Protein AF-A0A0C2H343-F1 (afdb_monomer_lite)

Organism: NCBI:txid51022

pLDDT: mean 84.56, std 12.6, range [28.73, 98.19]

Foldseek 3Di:
DDPDVQVVLVVLLVVLVVQLVVCVVPLLSNLVSLLVSQLSCCVRVVDGDDPVSVVVSVVSLVPDDPPDLSSVQSVLSNLLSVLVSCLVVVQLQVNVVSLVVLVVSLVVVVPVPDPPSPDDDDADSLLSLLSSLLSQLSSCLLVLNLVSNVVSLVVNVVSLVVVVVVVVVDPDDPVRNVSSLLSLLSSLLSNLSSCLQVVNNLSSLVSLLCNQVSDVVPDPVSCLVCVLSSLQSLLSSCVLLVNLVLSLVSLVRSCPRPCCVPPVSVLVSLVSNLVSCVSVVVVVSNVVRDDLVSLVVQLVSCVVNVSLQSNLVSLLVNCVVDPDALVSLVSQCVVCVVSVRLVSNLSSLVSNLVRCVVVVHDSPVSPVSSVVSVVSSDSVVSVVSLVVRQSNQLSDDDPDRSVVRRPDPD

Secondary structure (DSSP, 8-state):
----TTHHHHHHHHHHHHHHHHTTT-HHHHHHHHHHHHHHHHHHHS----HHHHHHHHHHHHHS-TT-HHHHHHHHHHHHHHHHHHHHTT-HHHHHHHHHHHHHHHHHHHHS------S--SS-HHHHHHHHHHHHHHHHHHTT-HHHHHHHHHHHHHHHHHHHHHHTTS---HHHHHHHHHHHHHHHHHHHHHHHHTT-HHHHHHHHHHHHHHHHHH-HHHHHHHHHHHHHHHHHHHHHTT-HHHHHHHHHHHHTSGGGGSHHHHHHHHHHHHHHHHHTT-HHHHHHH--HHHHHHHHHHHHHTT-HHHHHHHHHHHHHHS---HHHHHHHHHHHHHTT-HHHHHHHHHHHHHHHHHTT---HHHHHHHHHHHHHT-HHHHHHHHHH-GGGGGGS--SS-GGGGSPP--

InterPro domains:
  IPR019440 Chromatid cohesion factor MAU2 [PF10345] (25-275)
  IPR019440 Chromatid cohesion factor MAU2 [PTHR21394] (4-288)

Radius of gyration: 23.33 Å; chains: 1; bounding box: 58×50×69 Å

Sequence (410 aa):
EVNTIEGRAEDAVEACQVAIQQCAEDPVVNLYFRLTKNMVSARVSGTVCDDSETVIIGQLINRLDQTSPATANLKLFYICTLLAFMLADGKTRSSRQHLRTLQSEVQALSKDGTCMQAGIRWMDTVPLTVFACLMTIVNSALQCNYERAAKYYTIAMRHIQDYNARASRNPCEYGILRSVQRMRMALNEMMAQCNIMACHPSMAMDNIRDMVQFSQRHGADLFEEFGPAIQSLLGHYCSYLRESEAAEKHFIAASKFKSCKDKNIWVMTHVNLAITYLAQCKHAEFYEIADQTLIAECMETAKMEDLFRLHGLSVLLFSIFVPVNAEVILPTLDWSKKGHDHSLHCWSNNTMARVLASHGMDNSAYIEAARKEMALLDEGVIRAEHQTNPSAALVQWFEGDPTAYLPKDD

Structure (mmCIF, N/CA/C/O backbone):
data_AF-A0A0C2H343-F1
#
_entry.id   AF-A0A0C2H343-F1
#
loop_
_atom_site.group_PDB
_atom_site.id
_atom_site.type_symbol
_atom_site.label_atom_id
_atom_site.label_alt_id
_atom_site.label_comp_id
_atom_site.label_asym_id
_atom_site.label_entity_id
_atom_site.label_seq_id
_atom_site.pdbx_PDB_ins_code
_atom_site.Cartn_x
_atom_site.Cartn_y
_atom_site.Cartn_z
_atom_site.occupancy
_atom_site.B_iso_or_equiv
_atom_site.auth_seq_id
_atom_site.auth_comp_id
_atom_site.auth_asym_id
_atom_site.auth_atom_id
_atom_site.pdbx_PDB_model_num
ATOM 1 N N . GLU A 1 1 ? -7.331 25.098 -22.522 1.00 28.73 1 GLU A N 1
ATOM 2 C CA . GLU A 1 1 ? -7.665 23.777 -23.098 1.00 28.73 1 GLU A CA 1
ATOM 3 C C . GLU A 1 1 ? -6.536 22.809 -22.746 1.00 28.73 1 GLU A C 1
ATOM 5 O O . GLU A 1 1 ? -5.517 22.761 -23.409 1.00 28.73 1 GLU A O 1
ATOM 10 N N . VAL A 1 2 ? -6.436 22.456 -21.464 1.00 30.70 2 VAL A N 1
ATOM 11 C CA . VAL A 1 2 ? -6.775 21.132 -20.904 1.00 30.70 2 VAL A CA 1
ATOM 12 C C . VAL A 1 2 ? -6.040 19.978 -21.609 1.00 30.70 2 VAL A C 1
ATOM 14 O O . VAL A 1 2 ? -6.641 19.074 -22.170 1.00 30.70 2 VAL A O 1
ATOM 17 N N . ASN A 1 3 ? -4.705 20.011 -21.520 1.00 31.80 3 ASN A N 1
ATOM 18 C CA . ASN A 1 3 ? -3.836 18.833 -21.597 1.00 31.80 3 ASN A CA 1
ATOM 19 C C . ASN A 1 3 ? -4.089 17.944 -20.366 1.00 31.80 3 ASN A C 1
ATOM 21 O O . ASN A 1 3 ? -3.286 17.917 -19.432 1.00 31.80 3 ASN A O 1
ATOM 25 N N . THR A 1 4 ? -5.226 17.258 -20.303 1.00 40.38 4 THR A N 1
ATOM 26 C CA . THR A 1 4 ? -5.394 16.184 -19.323 1.00 40.38 4 THR A CA 1
ATOM 27 C C . THR A 1 4 ? -4.565 14.984 -19.766 1.00 40.38 4 THR A C 1
ATOM 29 O O . THR A 1 4 ? -4.549 14.606 -20.935 1.00 40.38 4 THR A O 1
ATOM 32 N N . ILE A 1 5 ? -3.845 14.394 -18.812 1.00 48.84 5 ILE A N 1
ATOM 33 C CA . ILE A 1 5 ? -3.011 13.197 -18.994 1.00 48.84 5 ILE A CA 1
ATOM 34 C C . ILE A 1 5 ? -3.808 12.049 -19.643 1.00 48.84 5 ILE A C 1
ATOM 36 O O . ILE A 1 5 ? -3.225 11.270 -20.384 1.00 48.84 5 ILE A O 1
ATOM 40 N N . GLU A 1 6 ? -5.126 12.001 -19.426 1.00 44.69 6 GLU A N 1
ATOM 41 C CA . GLU A 1 6 ? -6.056 11.024 -20.011 1.00 44.69 6 GLU A CA 1
ATOM 42 C C . GLU A 1 6 ? -6.167 11.127 -21.544 1.00 44.69 6 GLU A C 1
ATOM 44 O O . GLU A 1 6 ? -6.091 10.104 -22.215 1.00 44.69 6 GLU A O 1
ATOM 49 N N . GLY A 1 7 ? -6.237 12.334 -22.126 1.00 50.69 7 GLY A N 1
ATOM 50 C CA . GLY A 1 7 ? -6.294 12.494 -23.590 1.00 50.69 7 GLY A CA 1
ATOM 51 C C . GLY A 1 7 ? -4.985 12.102 -24.283 1.00 50.69 7 GLY A C 1
ATOM 52 O O . GLY A 1 7 ? -4.990 11.543 -25.367 1.00 50.69 7 GLY A O 1
ATOM 53 N N . ARG A 1 8 ? -3.848 12.303 -23.607 1.00 63.44 8 ARG A N 1
ATOM 54 C CA . ARG A 1 8 ? -2.513 11.924 -24.113 1.00 63.44 8 ARG A CA 1
ATOM 55 C C . ARG A 1 8 ? -2.179 10.447 -23.906 1.00 63.44 8 ARG A C 1
ATOM 57 O O . ARG A 1 8 ? -1.111 9.993 -24.311 1.00 63.44 8 ARG A O 1
ATOM 64 N N . ALA A 1 9 ? -3.030 9.729 -23.188 1.00 65.12 9 ALA A N 1
ATOM 65 C CA . ALA A 1 9 ? -2.797 8.359 -22.779 1.00 65.12 9 ALA A CA 1
ATOM 66 C C . ALA A 1 9 ? -3.285 7.366 -23.840 1.00 65.12 9 ALA A C 1
ATOM 68 O O . ALA A 1 9 ? -2.562 6.423 -24.153 1.00 65.12 9 ALA A O 1
ATOM 69 N N . GLU A 1 10 ? -4.448 7.623 -24.443 1.00 72.50 10 GLU A N 1
ATOM 70 C CA . GLU A 1 10 ? -4.911 6.902 -25.637 1.00 72.50 10 GLU A CA 1
ATOM 71 C C . GLU A 1 10 ? -3.932 7.110 -26.802 1.00 72.50 10 GLU A C 1
ATOM 73 O O . GLU A 1 10 ? -3.455 6.129 -27.374 1.00 72.50 10 GLU A O 1
ATOM 78 N N . ASP A 1 11 ? -3.494 8.356 -27.026 1.00 83.31 11 ASP A N 1
ATOM 79 C CA . ASP A 1 11 ? -2.436 8.690 -27.989 1.00 83.31 11 ASP A CA 1
ATOM 80 C C . ASP A 1 11 ? -1.132 7.917 -27.714 1.00 83.31 11 ASP A C 1
ATOM 82 O O . ASP A 1 11 ? -0.437 7.488 -28.634 1.00 83.31 11 ASP A O 1
ATOM 86 N N . ALA A 1 12 ? -0.770 7.722 -26.439 1.00 82.50 12 ALA A N 1
ATOM 87 C CA . ALA A 1 12 ? 0.433 6.983 -26.063 1.00 82.50 12 ALA A CA 1
ATOM 88 C C . ALA A 1 12 ? 0.300 5.475 -26.331 1.00 82.50 12 ALA A C 1
ATOM 90 O O . ALA A 1 12 ? 1.271 4.843 -26.759 1.00 82.50 12 ALA A O 1
ATOM 91 N N . VAL A 1 13 ? -0.882 4.892 -26.106 1.00 85.69 13 VAL A N 1
ATOM 92 C CA . VAL A 1 13 ? -1.164 3.490 -26.453 1.00 85.69 13 VAL A CA 1
ATOM 93 C C . VAL A 1 13 ? -1.139 3.303 -27.971 1.00 85.69 13 VAL A C 1
ATOM 95 O O . VAL A 1 13 ? -0.519 2.349 -28.449 1.00 85.69 13 VAL A O 1
ATOM 98 N N . GLU A 1 14 ? -1.745 4.221 -28.728 1.00 87.69 14 GLU A N 1
ATOM 99 C CA . GLU A 1 14 ? -1.724 4.210 -30.193 1.00 87.69 14 GLU A CA 1
ATOM 100 C C . GLU A 1 14 ? -0.297 4.362 -30.733 1.00 87.69 14 GLU A C 1
ATOM 102 O O . GLU A 1 14 ? 0.139 3.565 -31.565 1.00 87.69 14 GLU A O 1
ATOM 107 N N . ALA A 1 15 ? 0.486 5.299 -30.192 1.00 89.69 15 ALA A N 1
ATOM 108 C CA . ALA A 1 15 ? 1.887 5.473 -30.561 1.00 89.69 15 ALA A CA 1
ATOM 109 C C . ALA A 1 15 ? 2.706 4.195 -30.323 1.00 89.69 15 ALA A C 1
ATOM 111 O O . ALA A 1 15 ? 3.498 3.796 -31.181 1.00 89.69 15 ALA A O 1
ATOM 112 N N . CYS A 1 16 ? 2.487 3.502 -29.198 1.00 90.44 16 CYS A N 1
ATOM 113 C CA . CYS A 1 16 ? 3.122 2.208 -28.959 1.00 90.44 16 CYS A CA 1
ATOM 114 C C . CYS A 1 16 ? 2.666 1.159 -29.983 1.00 90.44 16 CYS A C 1
ATOM 116 O O . CYS A 1 16 ? 3.485 0.380 -30.463 1.00 90.44 16 CYS A O 1
ATOM 118 N N . GLN A 1 17 ? 1.382 1.138 -30.348 1.00 91.00 17 GLN A N 1
ATOM 119 C CA . GLN A 1 17 ? 0.851 0.205 -31.342 1.00 91.00 17 GLN A CA 1
ATOM 120 C C . GLN A 1 17 ? 1.465 0.421 -32.733 1.00 91.00 17 GLN A C 1
ATOM 122 O O . GLN A 1 17 ? 1.827 -0.555 -33.395 1.00 91.00 17 GLN A O 1
ATOM 127 N N . VAL A 1 18 ? 1.624 1.677 -33.153 1.00 93.56 18 VAL A N 1
ATOM 128 C CA . VAL A 1 18 ? 2.304 2.043 -34.403 1.00 93.56 18 VAL A CA 1
ATOM 129 C C . VAL A 1 18 ? 3.773 1.621 -34.355 1.00 93.56 18 VAL A C 1
ATOM 131 O O . VAL A 1 18 ? 4.262 0.991 -35.293 1.00 93.56 18 VAL A O 1
ATOM 134 N N . ALA A 1 19 ? 4.468 1.880 -33.245 1.00 93.25 19 ALA A N 1
ATOM 135 C CA . ALA A 1 19 ? 5.864 1.481 -33.076 1.00 93.25 19 ALA A CA 1
ATOM 136 C C . ALA A 1 19 ? 6.051 -0.050 -33.128 1.00 93.25 19 ALA A C 1
ATOM 138 O O . ALA A 1 19 ? 6.978 -0.539 -33.772 1.00 93.25 19 ALA A O 1
ATOM 139 N N . ILE A 1 20 ? 5.135 -0.826 -32.536 1.00 94.00 20 ILE A N 1
ATOM 140 C CA . ILE A 1 20 ? 5.138 -2.299 -32.619 1.00 94.00 20 ILE A CA 1
ATOM 141 C C . ILE A 1 20 ? 5.013 -2.775 -34.072 1.00 94.00 20 ILE A C 1
ATOM 143 O O . ILE A 1 20 ? 5.674 -3.739 -34.456 1.00 94.00 20 ILE A O 1
ATOM 147 N N . GLN A 1 21 ? 4.176 -2.122 -34.883 1.00 93.94 21 GLN A N 1
ATOM 148 C CA . GLN A 1 21 ? 4.002 -2.475 -36.296 1.00 93.94 21 GLN A CA 1
ATOM 149 C C . GLN A 1 21 ? 5.240 -2.118 -37.126 1.00 93.94 21 GLN A C 1
ATOM 151 O O . GLN A 1 21 ? 5.674 -2.914 -37.955 1.00 93.94 21 GLN A O 1
ATOM 156 N N . GLN A 1 22 ? 5.834 -0.948 -36.884 1.00 93.81 22 GLN A N 1
ATOM 157 C CA . GLN A 1 22 ? 7.020 -0.480 -37.607 1.00 93.81 22 GLN A CA 1
ATOM 158 C C . GLN A 1 22 ? 8.284 -1.274 -37.256 1.00 93.81 22 GLN A C 1
ATOM 160 O O . GLN A 1 22 ? 9.157 -1.450 -38.102 1.00 93.81 22 GLN A O 1
ATOM 165 N N . CYS A 1 23 ? 8.372 -1.787 -36.030 1.00 91.56 23 CYS A N 1
ATOM 166 C CA . CYS A 1 23 ? 9.503 -2.572 -35.544 1.00 91.56 23 CYS A CA 1
ATOM 167 C C . CYS A 1 23 ? 9.204 -4.081 -35.518 1.00 91.56 23 CYS A C 1
ATOM 169 O O . CYS A 1 23 ? 9.738 -4.789 -34.671 1.00 91.56 23 CYS A O 1
ATOM 171 N N . ALA A 1 24 ? 8.331 -4.598 -36.391 1.00 88.81 24 ALA A N 1
ATOM 172 C CA . ALA A 1 24 ? 7.981 -6.027 -36.423 1.00 88.81 24 ALA A CA 1
ATOM 173 C C . ALA A 1 24 ? 9.192 -6.950 -36.666 1.00 88.81 24 ALA A C 1
ATOM 175 O O . ALA A 1 24 ? 9.261 -8.038 -36.098 1.00 88.81 24 ALA A O 1
ATOM 176 N N . GLU A 1 25 ? 10.156 -6.485 -37.463 1.00 90.94 25 GLU A N 1
ATOM 177 C CA . GLU A 1 25 ? 11.358 -7.238 -37.848 1.00 90.94 25 GLU A CA 1
ATOM 178 C C . GLU A 1 25 ? 12.498 -7.156 -36.813 1.00 90.94 25 GLU A C 1
ATOM 180 O O . GLU A 1 25 ? 13.434 -7.951 -36.867 1.00 90.94 25 GLU A O 1
ATOM 185 N N . ASP A 1 26 ? 12.433 -6.221 -35.856 1.00 91.50 26 ASP A N 1
ATOM 186 C CA . ASP A 1 26 ? 13.404 -6.108 -34.761 1.00 91.50 26 ASP A CA 1
ATOM 187 C C . ASP A 1 26 ? 12.779 -6.644 -33.464 1.00 91.50 26 ASP A C 1
ATOM 189 O O . ASP A 1 26 ? 12.062 -5.912 -32.776 1.00 91.50 26 ASP A O 1
ATOM 193 N N . PRO A 1 27 ? 13.035 -7.907 -33.078 1.00 90.69 27 PRO A N 1
ATOM 194 C CA . PRO A 1 27 ? 12.366 -8.521 -31.936 1.00 90.69 27 PRO A CA 1
ATOM 195 C C . PRO A 1 27 ? 12.720 -7.861 -30.593 1.00 90.69 27 PRO A C 1
ATOM 197 O O . PRO A 1 27 ? 11.925 -7.949 -29.656 1.00 90.69 27 PRO A O 1
ATOM 200 N N . VAL A 1 28 ? 13.876 -7.192 -30.478 1.00 91.00 28 VAL A N 1
ATOM 201 C CA . VAL A 1 28 ? 14.297 -6.501 -29.246 1.00 91.00 28 VAL A CA 1
ATOM 202 C C . VAL A 1 28 ? 13.491 -5.217 -29.078 1.00 91.00 28 VAL A C 1
ATOM 204 O O . VAL A 1 28 ? 12.898 -4.981 -28.022 1.00 91.00 28 VAL A O 1
ATOM 207 N N . VAL A 1 29 ? 13.427 -4.403 -30.132 1.00 91.19 29 VAL A N 1
ATOM 208 C CA . VAL A 1 29 ? 12.672 -3.142 -30.127 1.00 91.19 29 VAL A CA 1
ATOM 209 C C . VAL A 1 29 ? 11.164 -3.409 -30.097 1.00 91.19 29 VAL A C 1
ATOM 211 O O . VAL A 1 29 ? 10.432 -2.724 -29.381 1.00 91.19 29 VAL A O 1
ATOM 214 N N . ASN A 1 30 ? 10.697 -4.456 -30.785 1.00 93.12 30 ASN A N 1
ATOM 215 C CA . ASN A 1 30 ? 9.307 -4.904 -30.725 1.00 93.12 30 ASN A CA 1
ATOM 216 C C . ASN A 1 30 ? 8.885 -5.228 -29.290 1.00 93.12 30 ASN A C 1
ATOM 218 O O . ASN A 1 30 ? 7.876 -4.716 -28.801 1.00 93.12 30 ASN A O 1
ATOM 222 N N . LEU A 1 31 ? 9.688 -6.046 -28.599 1.00 92.81 31 LEU A N 1
ATOM 223 C CA . LEU A 1 31 ? 9.432 -6.422 -27.215 1.00 92.81 31 LEU A CA 1
ATOM 224 C C . LEU A 1 31 ? 9.407 -5.188 -26.307 1.00 92.81 31 LEU A C 1
ATOM 226 O O . LEU A 1 31 ? 8.500 -5.058 -25.490 1.00 92.81 31 LEU A O 1
ATOM 230 N N . TYR A 1 32 ? 10.347 -4.255 -26.471 1.00 92.56 32 TYR A N 1
ATOM 231 C CA . TYR A 1 32 ? 10.362 -3.015 -25.696 1.00 92.56 32 TYR A CA 1
ATOM 232 C C . TYR A 1 32 ? 9.061 -2.213 -25.820 1.00 92.56 32 TYR A C 1
ATOM 234 O O . TYR A 1 32 ? 8.480 -1.819 -24.803 1.00 92.56 32 TYR A O 1
ATOM 242 N N . PHE A 1 33 ? 8.567 -2.000 -27.042 1.00 92.69 33 PHE A N 1
ATOM 243 C CA . PHE A 1 33 ? 7.327 -1.250 -27.242 1.00 92.69 33 PHE A CA 1
ATOM 244 C C . PHE A 1 33 ? 6.089 -2.004 -26.750 1.00 92.69 33 PHE A C 1
ATOM 246 O O . PHE A 1 33 ? 5.183 -1.363 -26.223 1.00 92.69 33 PHE A O 1
ATOM 253 N N . ARG A 1 34 ? 6.062 -3.342 -26.814 1.00 92.38 34 ARG A N 1
ATOM 254 C CA . ARG A 1 34 ? 4.996 -4.150 -26.188 1.00 92.38 34 ARG A CA 1
ATOM 255 C C . ARG A 1 34 ? 4.978 -4.006 -24.669 1.00 92.38 34 ARG A C 1
ATOM 257 O O . ARG A 1 34 ? 3.931 -3.728 -24.089 1.00 92.38 34 ARG A O 1
ATOM 264 N N . LEU A 1 35 ? 6.140 -4.107 -24.021 1.00 91.44 35 LEU A N 1
ATOM 265 C CA . LEU A 1 35 ? 6.262 -3.897 -22.573 1.00 91.44 35 LEU A CA 1
ATOM 266 C C . LEU A 1 35 ? 5.848 -2.476 -22.167 1.00 91.44 35 LEU A C 1
ATOM 268 O O . LEU A 1 35 ? 5.139 -2.288 -21.178 1.00 91.44 35 LEU A O 1
ATOM 272 N N . THR A 1 36 ? 6.228 -1.483 -22.971 1.00 90.12 36 THR A N 1
ATOM 273 C CA . THR A 1 36 ? 5.854 -0.079 -22.759 1.00 90.12 36 THR A CA 1
ATOM 274 C C . THR A 1 36 ? 4.350 0.122 -22.919 1.00 90.12 36 THR A C 1
ATOM 276 O O . THR A 1 36 ? 3.721 0.707 -22.039 1.00 90.12 36 THR A O 1
ATOM 279 N N . LYS A 1 37 ? 3.750 -0.428 -23.983 1.00 89.38 37 LYS A N 1
ATOM 280 C CA . LYS A 1 37 ? 2.300 -0.406 -24.212 1.00 89.38 37 LYS A CA 1
ATOM 281 C C . LYS A 1 37 ? 1.551 -1.000 -23.026 1.00 89.38 37 LYS A C 1
ATOM 283 O O . LYS A 1 37 ? 0.575 -0.407 -22.579 1.00 89.38 37 LYS A O 1
ATOM 288 N N . ASN A 1 38 ? 2.018 -2.129 -22.496 1.00 87.69 38 ASN A N 1
ATOM 289 C CA . ASN A 1 38 ? 1.405 -2.769 -21.336 1.00 87.69 38 ASN A CA 1
ATOM 290 C C . ASN A 1 38 ? 1.460 -1.885 -20.095 1.00 87.69 38 ASN A C 1
ATOM 292 O O . ASN A 1 38 ? 0.449 -1.735 -19.418 1.00 87.69 38 ASN A O 1
ATOM 296 N N . MET A 1 39 ? 2.610 -1.271 -19.816 1.00 86.81 39 MET A N 1
ATOM 297 C CA . MET A 1 39 ? 2.755 -0.345 -18.692 1.00 86.81 39 MET A CA 1
ATOM 298 C C . MET A 1 39 ? 1.827 0.872 -18.829 1.00 86.81 39 MET A C 1
ATOM 300 O O . MET A 1 39 ? 1.186 1.267 -17.856 1.00 86.81 39 MET A O 1
ATOM 304 N N . VAL A 1 40 ? 1.736 1.459 -20.027 1.00 85.06 40 VAL A N 1
ATOM 305 C CA . VAL A 1 40 ? 0.854 2.606 -20.293 1.00 85.06 40 VAL A CA 1
ATOM 306 C C . VAL A 1 40 ? -0.610 2.192 -20.178 1.00 85.06 40 VAL A C 1
ATOM 308 O O . VAL A 1 40 ? -1.362 2.841 -19.462 1.00 85.06 40 VAL A O 1
ATOM 311 N N . SER A 1 41 ? -1.005 1.079 -20.798 1.00 81.56 41 SER A N 1
ATOM 312 C CA . SER A 1 41 ? -2.382 0.570 -20.738 1.00 81.56 41 SER A CA 1
ATOM 313 C C . SER A 1 41 ? -2.798 0.304 -19.292 1.00 81.56 41 SER A C 1
ATOM 315 O O . SER A 1 41 ? -3.822 0.812 -18.849 1.00 81.56 41 SER A O 1
ATOM 317 N N . ALA A 1 42 ? -1.938 -0.350 -18.504 1.00 77.56 42 ALA A N 1
ATOM 318 C CA . ALA A 1 42 ? -2.170 -0.572 -17.078 1.00 77.56 42 ALA A CA 1
ATOM 319 C C . ALA A 1 42 ? -2.455 0.732 -16.321 1.00 77.56 42 ALA A C 1
ATOM 321 O O . ALA A 1 42 ? -3.344 0.786 -15.476 1.00 77.56 42 ALA A O 1
ATOM 322 N N . ARG A 1 43 ? -1.710 1.799 -16.632 1.00 75.31 43 ARG A N 1
ATOM 323 C CA . ARG A 1 43 ? -1.852 3.098 -15.967 1.00 75.31 43 ARG A CA 1
ATOM 324 C C . ARG A 1 43 ? -3.129 3.843 -16.358 1.00 75.31 43 ARG A C 1
ATOM 326 O O . ARG A 1 43 ? -3.604 4.648 -15.555 1.00 75.31 43 ARG A O 1
ATOM 333 N N . VAL A 1 44 ? -3.610 3.627 -17.581 1.00 72.31 44 VAL A N 1
ATOM 334 C CA . VAL A 1 44 ? -4.692 4.392 -18.219 1.00 72.31 44 VAL A CA 1
ATOM 335 C C . VAL A 1 44 ? -6.039 3.717 -18.032 1.00 72.31 44 VAL A C 1
ATOM 337 O O . VAL A 1 44 ? -6.984 4.358 -17.590 1.00 72.31 44 VAL A O 1
ATOM 340 N N . SER A 1 45 ? -6.125 2.429 -18.352 1.00 66.88 45 SER A N 1
ATOM 341 C CA . SER A 1 45 ? -7.375 1.673 -18.324 1.00 66.88 45 SER A CA 1
ATOM 342 C C . SER A 1 45 ? -7.512 0.785 -17.089 1.00 66.88 45 SER A C 1
ATOM 344 O O . SER A 1 45 ? -8.543 0.141 -16.925 1.00 66.88 45 SER A O 1
ATOM 346 N N . GLY A 1 46 ? -6.483 0.695 -16.235 1.00 66.06 46 GLY A N 1
ATOM 347 C CA . GLY A 1 46 ? -6.466 -0.220 -15.085 1.00 66.06 46 GLY A CA 1
ATOM 348 C C . GLY A 1 46 ? -6.412 -1.703 -15.478 1.00 66.06 46 GLY A C 1
ATOM 349 O O . GLY A 1 46 ? -6.371 -2.574 -14.616 1.00 66.06 46 GLY A O 1
ATOM 350 N N . THR A 1 47 ? -6.388 -2.008 -16.778 1.00 65.88 47 THR A N 1
ATOM 351 C CA . THR A 1 47 ? -6.332 -3.367 -17.315 1.00 65.88 47 THR A CA 1
ATOM 352 C C . THR A 1 47 ? -4.912 -3.686 -17.744 1.00 65.88 47 THR A C 1
ATOM 354 O O . THR A 1 47 ? -4.321 -2.957 -18.546 1.00 65.88 47 THR A O 1
ATOM 357 N N . VAL A 1 48 ? -4.375 -4.804 -17.271 1.00 64.00 48 VAL A N 1
ATOM 358 C CA . VAL A 1 48 ? -3.103 -5.323 -17.774 1.00 64.00 48 VAL A CA 1
ATOM 359 C C . VAL A 1 48 ? -3.325 -6.350 -18.857 1.00 64.00 48 VAL A C 1
ATOM 361 O O . VAL A 1 48 ? -4.238 -7.160 -18.750 1.00 64.00 48 VAL A O 1
ATOM 364 N N . CYS A 1 49 ? -2.447 -6.253 -19.863 1.00 65.31 49 CYS A N 1
ATOM 365 C CA . CYS A 1 49 ? -2.004 -7.296 -20.783 1.00 65.31 49 CYS A CA 1
ATOM 366 C C . CYS A 1 49 ? -2.962 -8.482 -20.864 1.00 65.31 49 CYS A C 1
ATOM 368 O O . CYS A 1 49 ? -2.953 -9.347 -19.988 1.00 65.31 49 CYS A O 1
ATOM 370 N N . ASP A 1 50 ? -3.748 -8.535 -21.935 1.00 74.19 50 ASP A N 1
ATOM 371 C CA . ASP A 1 50 ? -4.576 -9.702 -22.192 1.00 74.19 50 ASP A CA 1
ATOM 372 C C . ASP A 1 50 ? -3.718 -10.990 -22.258 1.00 74.19 50 ASP A C 1
ATOM 374 O O . ASP A 1 50 ? -2.493 -10.963 -22.467 1.00 74.19 50 ASP A O 1
ATOM 378 N N . ASP A 1 51 ? -4.356 -12.143 -22.039 1.00 79.38 51 ASP A N 1
ATOM 379 C CA . ASP A 1 51 ? -3.665 -13.439 -22.025 1.00 79.38 51 ASP A CA 1
ATOM 380 C C . ASP A 1 51 ? -2.910 -13.698 -23.341 1.00 79.38 51 ASP A C 1
ATOM 382 O O . ASP A 1 51 ? -1.854 -14.336 -23.347 1.00 79.38 51 ASP A O 1
ATOM 386 N N . SER A 1 52 ? -3.409 -13.164 -24.460 1.00 85.38 52 SER A N 1
ATOM 387 C CA . SER A 1 52 ? -2.792 -13.333 -25.775 1.00 85.38 52 SER A CA 1
ATOM 388 C C . SER A 1 52 ? -1.478 -12.555 -25.902 1.00 85.38 52 SER A C 1
ATOM 390 O O . SER A 1 52 ? -0.471 -13.102 -26.357 1.00 85.38 52 SER A O 1
ATOM 392 N N . GLU A 1 53 ? -1.441 -11.321 -25.410 1.00 86.88 53 GLU A N 1
ATOM 393 C CA . GLU A 1 53 ? -0.275 -10.449 -25.408 1.00 86.88 53 GLU A CA 1
ATOM 394 C C . GLU A 1 53 ? 0.788 -10.986 -24.441 1.00 86.88 53 GLU A C 1
ATOM 396 O O . GLU A 1 53 ? 1.980 -10.977 -24.758 1.00 86.88 53 GLU A O 1
ATOM 401 N N . THR A 1 54 ? 0.368 -11.576 -23.316 1.00 85.50 54 THR A N 1
ATOM 402 C CA . THR A 1 54 ? 1.267 -12.263 -22.374 1.00 85.50 54 THR A CA 1
ATOM 403 C C . THR A 1 54 ? 1.984 -13.435 -23.049 1.00 85.50 54 THR A C 1
ATOM 405 O O . THR A 1 54 ? 3.204 -13.592 -22.916 1.00 85.50 54 THR A O 1
ATOM 408 N N . VAL A 1 55 ? 1.253 -14.243 -23.826 1.00 88.69 55 VAL A N 1
ATOM 409 C CA . VAL A 1 55 ? 1.830 -15.354 -24.598 1.00 88.69 55 VAL A CA 1
ATOM 410 C C . VAL A 1 55 ? 2.811 -14.838 -25.653 1.00 88.69 55 VAL A C 1
ATOM 412 O O . VAL A 1 55 ? 3.906 -15.392 -25.782 1.00 88.69 55 VAL A O 1
ATOM 415 N N . ILE A 1 56 ? 2.468 -13.767 -26.376 1.00 91.56 56 ILE A N 1
ATOM 416 C CA . ILE A 1 56 ? 3.346 -13.164 -27.392 1.00 91.56 56 ILE A CA 1
ATOM 417 C C . ILE A 1 56 ? 4.649 -12.663 -26.759 1.00 91.56 56 ILE A C 1
ATOM 419 O O . ILE A 1 56 ? 5.735 -12.988 -27.245 1.00 91.56 56 ILE A O 1
ATOM 423 N N . ILE A 1 57 ? 4.562 -11.923 -25.653 1.00 91.62 57 ILE A N 1
ATOM 424 C CA . ILE A 1 57 ? 5.727 -11.418 -24.915 1.00 91.62 57 ILE A CA 1
ATOM 425 C C . ILE A 1 57 ? 6.612 -12.572 -24.441 1.00 91.62 57 ILE A C 1
ATOM 427 O O . ILE A 1 57 ? 7.828 -12.532 -24.639 1.00 91.62 57 ILE A O 1
ATOM 431 N N . GLY A 1 58 ? 6.019 -13.632 -23.884 1.00 89.75 58 GLY A N 1
ATOM 432 C CA . GLY A 1 58 ? 6.756 -14.823 -23.460 1.00 89.75 58 GLY A CA 1
ATOM 433 C C . GLY A 1 58 ? 7.492 -15.508 -24.616 1.00 89.75 58 GLY A C 1
ATOM 434 O O . GLY A 1 58 ? 8.660 -15.877 -24.483 1.00 89.75 58 GLY A O 1
ATOM 435 N N . GLN A 1 59 ? 6.847 -15.634 -25.780 1.00 91.44 59 GLN A N 1
ATOM 436 C CA . GLN A 1 59 ? 7.481 -16.187 -26.979 1.00 91.44 59 GLN A CA 1
ATOM 437 C C . GLN A 1 59 ? 8.633 -15.312 -27.480 1.00 91.44 59 GLN A C 1
ATOM 439 O O . GLN A 1 59 ? 9.681 -15.850 -27.837 1.00 91.44 59 GLN A O 1
ATOM 444 N N . LEU A 1 60 ? 8.464 -13.986 -27.493 1.00 92.06 60 LEU A N 1
ATOM 445 C CA . LEU A 1 60 ? 9.517 -13.052 -27.892 1.00 92.06 60 LEU A CA 1
ATOM 446 C C . LEU A 1 60 ? 10.724 -13.152 -26.956 1.00 92.06 60 LEU A C 1
ATOM 448 O O . LEU A 1 60 ? 11.834 -13.360 -27.437 1.00 92.06 60 LEU A O 1
ATOM 452 N N . ILE A 1 61 ? 10.512 -13.113 -25.636 1.00 92.00 61 ILE A N 1
ATOM 453 C CA . ILE A 1 61 ? 11.585 -13.243 -24.635 1.00 92.00 61 ILE A CA 1
ATOM 454 C C . ILE A 1 61 ? 12.400 -14.527 -24.846 1.00 92.00 61 ILE A C 1
ATOM 456 O O . ILE A 1 61 ? 13.626 -14.493 -24.745 1.00 92.00 61 ILE A O 1
ATOM 460 N N . ASN A 1 62 ? 11.741 -15.646 -25.156 1.00 91.38 62 ASN A N 1
ATOM 461 C CA . ASN A 1 62 ? 12.406 -16.936 -25.359 1.00 91.38 62 ASN A CA 1
ATOM 462 C C . ASN A 1 62 ? 13.201 -17.020 -26.672 1.00 91.38 62 ASN A C 1
ATOM 464 O O . ASN A 1 62 ? 14.120 -17.830 -26.769 1.00 91.38 62 ASN A O 1
ATOM 468 N N . ARG A 1 63 ? 12.856 -16.211 -27.681 1.00 91.44 63 ARG A N 1
ATOM 469 C CA . ARG A 1 63 ? 13.546 -16.175 -28.983 1.00 91.44 63 ARG A CA 1
ATOM 470 C C . ARG A 1 63 ? 14.771 -15.262 -28.996 1.00 91.44 63 ARG A C 1
ATOM 472 O O . ARG A 1 63 ? 15.622 -15.424 -29.865 1.00 91.44 63 ARG A O 1
ATOM 479 N N . LEU A 1 64 ? 14.850 -14.298 -28.078 1.00 91.56 64 LEU A N 1
ATOM 480 C CA . LEU A 1 64 ? 15.987 -13.383 -27.986 1.00 91.56 64 LEU A CA 1
ATOM 481 C C . LEU A 1 64 ? 17.269 -14.102 -27.541 1.00 91.56 64 LEU A C 1
ATOM 483 O O . LEU A 1 64 ? 17.222 -15.139 -26.878 1.00 91.56 64 LEU A O 1
ATOM 487 N N . ASP A 1 65 ? 18.425 -13.521 -27.860 1.00 89.75 65 ASP A N 1
ATOM 488 C CA . ASP A 1 65 ? 19.709 -13.986 -27.332 1.00 89.75 65 ASP A CA 1
ATOM 489 C C . ASP A 1 65 ? 19.746 -13.805 -25.809 1.00 89.75 65 ASP A C 1
ATOM 491 O O . ASP A 1 65 ? 19.722 -12.686 -25.292 1.00 89.75 65 ASP A O 1
ATOM 495 N N . GLN A 1 66 ? 19.809 -14.922 -25.089 1.00 88.81 66 GLN A N 1
ATOM 496 C CA . GLN A 1 66 ? 19.760 -14.964 -23.629 1.00 88.81 66 GLN A CA 1
ATOM 497 C C . GLN A 1 66 ? 21.045 -14.446 -22.970 1.00 88.81 66 GLN A C 1
ATOM 499 O O . GLN A 1 66 ? 21.034 -14.169 -21.774 1.00 88.81 66 GLN A O 1
ATOM 504 N N . THR A 1 67 ? 22.132 -14.311 -23.735 1.00 85.81 67 THR A N 1
ATOM 505 C CA . THR A 1 67 ? 23.414 -13.771 -23.263 1.00 85.81 67 THR A CA 1
ATOM 506 C C . THR A 1 67 ? 23.523 -12.256 -23.451 1.00 85.81 67 THR A C 1
ATOM 508 O O . THR A 1 67 ? 24.413 -11.624 -22.882 1.00 85.81 67 THR A O 1
ATOM 511 N N . SER A 1 68 ? 22.594 -11.653 -24.203 1.00 86.31 68 SER A N 1
ATOM 512 C CA . SER A 1 68 ? 22.598 -10.221 -24.495 1.00 86.31 68 SER A CA 1
ATOM 513 C C . SER A 1 68 ? 22.153 -9.376 -23.288 1.00 86.31 68 SER A C 1
ATOM 515 O O . SER A 1 68 ? 21.076 -9.622 -22.725 1.00 86.31 68 SER A O 1
ATOM 517 N N . PRO A 1 69 ? 22.897 -8.304 -22.935 1.00 82.75 69 PRO A N 1
ATOM 518 C CA . PRO A 1 69 ? 22.485 -7.344 -21.907 1.00 82.75 69 PRO A CA 1
ATOM 519 C C . PRO A 1 69 ? 21.116 -6.702 -22.177 1.00 82.75 69 PRO A C 1
ATOM 521 O O . PRO A 1 69 ? 20.354 -6.449 -21.245 1.00 82.75 69 PRO A O 1
ATOM 524 N N . ALA A 1 70 ? 20.757 -6.493 -23.450 1.00 85.50 70 ALA A N 1
ATOM 525 C CA . ALA A 1 70 ? 19.455 -5.943 -23.823 1.00 85.50 70 ALA A CA 1
ATOM 526 C C . ALA A 1 70 ? 18.306 -6.889 -23.434 1.00 85.50 70 ALA A C 1
ATOM 528 O O . ALA A 1 70 ? 17.297 -6.450 -22.884 1.00 85.50 70 ALA A O 1
ATOM 529 N N . THR A 1 71 ? 18.480 -8.196 -23.650 1.00 87.44 71 THR A N 1
ATOM 530 C CA . THR A 1 71 ? 17.498 -9.218 -23.260 1.00 87.44 71 THR A CA 1
ATOM 531 C C . THR A 1 71 ? 17.331 -9.273 -21.745 1.00 87.44 71 THR A C 1
ATOM 533 O O . THR A 1 71 ? 16.203 -9.336 -21.254 1.00 87.44 71 THR A O 1
ATOM 536 N N . ALA A 1 72 ? 18.432 -9.206 -20.989 1.00 85.69 72 ALA A N 1
ATOM 537 C CA . ALA A 1 72 ? 18.385 -9.156 -19.528 1.00 85.69 72 ALA A CA 1
ATOM 538 C C . ALA A 1 72 ? 17.618 -7.916 -19.026 1.00 85.69 72 ALA A C 1
ATOM 540 O O . ALA A 1 72 ? 16.721 -8.037 -18.189 1.00 85.69 72 ALA A O 1
ATOM 541 N N . ASN A 1 73 ? 17.888 -6.741 -19.606 1.00 86.50 73 ASN A N 1
ATOM 542 C CA . ASN A 1 73 ? 17.192 -5.499 -19.262 1.00 86.50 73 ASN A CA 1
ATOM 543 C C . ASN A 1 73 ? 15.687 -5.563 -19.560 1.00 86.50 73 ASN A C 1
ATOM 545 O O . ASN A 1 73 ? 14.888 -5.112 -18.738 1.00 86.50 73 ASN A O 1
ATOM 549 N N . LEU A 1 74 ? 15.284 -6.143 -20.695 1.00 90.00 74 LEU A N 1
ATOM 550 C CA . LEU A 1 74 ? 13.871 -6.288 -21.064 1.00 90.00 74 LEU A CA 1
ATOM 551 C C . LEU A 1 74 ? 13.134 -7.307 -20.187 1.00 90.00 74 LEU A C 1
ATOM 553 O O . LEU A 1 74 ? 11.987 -7.071 -19.812 1.00 90.00 74 LEU A O 1
ATOM 557 N N . LYS A 1 75 ? 13.789 -8.403 -19.788 1.00 89.19 75 LYS A N 1
ATOM 558 C CA . LYS A 1 75 ? 13.230 -9.333 -18.792 1.00 89.19 75 LYS A CA 1
ATOM 559 C C . LYS A 1 75 ? 13.003 -8.647 -17.449 1.00 89.19 75 LYS A C 1
ATOM 561 O O . LYS A 1 75 ? 11.952 -8.837 -16.840 1.00 89.19 75 LYS A O 1
ATOM 566 N N . LEU A 1 76 ? 13.962 -7.835 -17.003 1.00 89.38 76 LEU A N 1
ATOM 567 C CA . LEU A 1 76 ? 13.815 -7.042 -15.784 1.00 89.38 76 LEU A CA 1
ATOM 568 C C . LEU A 1 76 ? 12.678 -6.030 -15.894 1.00 89.38 76 LEU A C 1
ATOM 570 O O . LEU A 1 76 ? 11.901 -5.907 -14.949 1.00 89.38 76 LEU A O 1
ATOM 574 N N . PHE A 1 77 ? 12.544 -5.359 -17.042 1.00 89.94 77 PHE A N 1
ATOM 575 C CA . PHE A 1 77 ? 11.426 -4.454 -17.299 1.00 89.94 77 PHE A CA 1
ATOM 576 C C . PHE A 1 77 ? 10.088 -5.184 -17.172 1.00 89.94 77 PHE A C 1
ATOM 578 O O . PHE A 1 77 ? 9.238 -4.778 -16.381 1.00 89.94 77 PHE A O 1
ATOM 585 N N . TYR A 1 78 ? 9.944 -6.320 -17.860 1.00 89.81 78 TYR A N 1
ATOM 586 C CA . TYR A 1 78 ? 8.746 -7.149 -17.788 1.00 89.81 78 TYR A CA 1
ATOM 587 C C . TYR A 1 78 ? 8.406 -7.563 -16.351 1.00 89.81 78 TYR A C 1
ATOM 589 O O . TYR A 1 78 ? 7.276 -7.363 -15.908 1.00 89.81 78 TYR A O 1
ATOM 597 N N . ILE A 1 79 ? 9.383 -8.087 -15.600 1.00 90.75 79 ILE A N 1
ATOM 598 C CA . ILE A 1 79 ? 9.181 -8.516 -14.209 1.00 90.75 79 ILE A CA 1
ATOM 599 C C . ILE A 1 79 ? 8.744 -7.342 -13.331 1.00 90.75 79 ILE A C 1
ATOM 601 O O . ILE A 1 79 ? 7.854 -7.518 -12.504 1.00 90.75 79 ILE A O 1
ATOM 605 N N . CYS A 1 80 ? 9.332 -6.155 -13.495 1.00 91.19 80 CYS A N 1
ATOM 606 C CA . CYS A 1 80 ? 8.974 -4.994 -12.685 1.00 91.19 80 CYS A CA 1
ATOM 607 C C . CYS A 1 80 ? 7.551 -4.508 -12.972 1.00 91.19 80 CYS A C 1
ATOM 609 O O . CYS A 1 80 ? 6.791 -4.283 -12.031 1.00 91.19 80 CYS A O 1
ATOM 611 N N . THR A 1 81 ? 7.169 -4.398 -14.246 1.00 88.25 81 THR A N 1
ATOM 612 C CA . THR A 1 81 ? 5.810 -3.995 -14.636 1.00 88.25 81 THR A CA 1
ATOM 613 C C . THR A 1 81 ? 4.774 -5.017 -14.175 1.00 88.25 81 THR A C 1
ATOM 615 O O . THR A 1 81 ? 3.761 -4.639 -13.587 1.00 88.25 81 THR A O 1
ATOM 618 N N . LEU A 1 82 ? 5.047 -6.310 -14.376 1.00 87.38 82 LEU A N 1
ATOM 619 C CA . LEU A 1 82 ? 4.174 -7.390 -13.922 1.00 87.38 82 LEU A CA 1
ATOM 620 C C . LEU A 1 82 ? 4.017 -7.371 -12.398 1.00 87.38 82 LEU A C 1
ATOM 622 O O . LEU A 1 82 ? 2.901 -7.439 -11.895 1.00 87.38 82 LEU A O 1
ATOM 626 N N . LEU A 1 83 ? 5.121 -7.238 -11.659 1.00 90.81 83 LEU A N 1
ATOM 627 C CA . LEU A 1 83 ? 5.107 -7.229 -10.200 1.00 90.81 83 LEU A CA 1
ATOM 628 C C . LEU A 1 83 ? 4.334 -6.032 -9.633 1.00 90.81 83 LEU A C 1
ATOM 630 O O . LEU A 1 83 ? 3.533 -6.217 -8.718 1.00 90.81 83 LEU A O 1
ATOM 634 N N . ALA A 1 84 ? 4.545 -4.832 -10.186 1.00 88.62 84 ALA A N 1
ATOM 635 C CA . ALA A 1 84 ? 3.811 -3.635 -9.783 1.00 88.62 84 ALA A CA 1
ATOM 636 C C . ALA A 1 84 ? 2.300 -3.816 -9.976 1.00 88.62 84 ALA A C 1
ATOM 638 O O . ALA A 1 84 ? 1.529 -3.507 -9.071 1.00 88.62 84 ALA A O 1
ATOM 639 N N . PHE A 1 85 ? 1.884 -4.376 -11.115 1.00 84.38 85 PHE A N 1
ATOM 640 C CA . PHE A 1 85 ? 0.475 -4.650 -11.371 1.00 84.38 85 PHE A CA 1
ATOM 641 C C . PHE A 1 85 ? -0.098 -5.718 -10.446 1.00 84.38 85 PHE A C 1
ATOM 643 O O . PHE A 1 85 ? -1.138 -5.498 -9.837 1.00 84.38 85 PHE A O 1
ATOM 650 N N . MET A 1 86 ? 0.576 -6.864 -10.317 1.00 86.19 86 MET A N 1
ATOM 651 C CA . MET A 1 86 ? 0.102 -7.944 -9.453 1.00 86.19 86 MET A CA 1
ATOM 652 C C . MET A 1 86 ? -0.122 -7.436 -8.029 1.00 86.19 86 MET A C 1
ATOM 654 O O . MET A 1 86 ? -1.134 -7.757 -7.424 1.00 86.19 86 MET A O 1
ATOM 658 N N . LEU A 1 87 ? 0.787 -6.615 -7.499 1.00 86.88 87 LEU A N 1
ATOM 659 C CA . LEU A 1 87 ? 0.619 -6.043 -6.167 1.00 86.88 87 LEU A CA 1
ATOM 660 C C . LEU A 1 87 ? -0.489 -4.982 -6.105 1.00 86.88 87 LEU A C 1
ATOM 662 O O . LEU A 1 87 ? -1.222 -4.967 -5.120 1.00 86.88 87 LEU A O 1
ATOM 666 N N . ALA A 1 88 ? -0.653 -4.146 -7.135 1.00 81.62 88 ALA A N 1
ATOM 667 C CA . ALA A 1 88 ? -1.758 -3.183 -7.216 1.00 81.62 88 ALA A CA 1
ATOM 668 C C . ALA A 1 88 ? -3.139 -3.865 -7.271 1.00 81.62 88 ALA A C 1
ATOM 670 O O . ALA A 1 88 ? -4.101 -3.352 -6.707 1.00 81.62 88 ALA A O 1
ATOM 671 N N . ASP A 1 89 ? -3.214 -5.042 -7.894 1.00 79.62 89 ASP A N 1
ATOM 672 C CA . ASP A 1 89 ? -4.407 -5.893 -7.984 1.00 79.62 89 ASP A CA 1
ATOM 673 C C . ASP A 1 89 ? -4.587 -6.805 -6.750 1.00 79.62 89 ASP A C 1
ATOM 675 O O . ASP A 1 89 ? -5.440 -7.687 -6.722 1.00 79.62 89 ASP A O 1
ATOM 679 N N . GLY A 1 90 ? -3.746 -6.651 -5.720 1.00 80.12 90 GLY A N 1
ATOM 680 C CA . GLY A 1 90 ? -3.827 -7.439 -4.488 1.00 80.12 90 GLY A CA 1
ATOM 681 C C . GLY A 1 90 ? -3.312 -8.880 -4.598 1.00 80.12 90 GLY A C 1
ATOM 682 O O . GLY A 1 90 ? -3.432 -9.637 -3.636 1.00 80.12 90 GLY A O 1
ATOM 683 N N . LYS A 1 91 ? -2.680 -9.266 -5.716 1.00 85.50 91 LYS A N 1
ATOM 684 C CA . LYS A 1 91 ? -2.117 -10.605 -5.975 1.00 85.50 91 LYS A CA 1
ATOM 685 C C . LYS A 1 91 ? -0.811 -10.860 -5.217 1.00 85.50 91 LYS A C 1
ATOM 687 O O . LYS A 1 91 ? 0.268 -11.053 -5.798 1.00 85.50 91 LYS A O 1
ATOM 692 N N . THR A 1 92 ? -0.870 -10.840 -3.890 1.00 85.38 92 THR A N 1
ATOM 693 C CA . THR A 1 92 ? 0.300 -10.990 -3.016 1.00 85.38 92 THR A CA 1
ATOM 694 C C . THR A 1 92 ? 0.908 -12.371 -3.019 1.00 85.38 92 THR A C 1
ATOM 696 O O . THR A 1 92 ? 2.128 -12.491 -2.944 1.00 85.38 92 THR A O 1
ATOM 699 N N . ARG A 1 93 ? 0.106 -13.434 -3.080 1.00 87.25 93 ARG A N 1
ATOM 700 C CA . ARG A 1 93 ? 0.641 -14.797 -3.060 1.00 87.25 93 ARG A CA 1
ATOM 701 C C . ARG A 1 93 ? 1.336 -15.091 -4.381 1.00 87.25 93 ARG A C 1
ATOM 703 O O . ARG A 1 93 ? 2.475 -15.568 -4.392 1.00 87.25 93 ARG A O 1
ATOM 710 N N . SER A 1 94 ? 0.659 -14.757 -5.473 1.00 87.31 94 SER A N 1
ATOM 711 C CA . SER A 1 94 ? 1.111 -15.011 -6.840 1.00 87.31 94 SER A CA 1
ATOM 712 C C . SER A 1 94 ? 2.365 -14.198 -7.201 1.00 87.31 94 SER A C 1
ATOM 714 O O . SER A 1 94 ? 3.227 -14.675 -7.937 1.00 87.31 94 SER A O 1
ATOM 716 N N . SER A 1 95 ? 2.541 -13.003 -6.627 1.00 91.19 95 SER A N 1
ATOM 717 C CA . SER A 1 95 ? 3.698 -12.135 -6.901 1.00 91.19 95 SER A CA 1
ATOM 718 C C . SER A 1 95 ? 5.012 -12.570 -6.233 1.00 91.19 95 SER A C 1
ATOM 720 O O . SER A 1 95 ? 6.089 -12.155 -6.672 1.00 91.19 95 SER A O 1
ATOM 722 N N . ARG A 1 96 ? 4.978 -13.436 -5.205 1.00 91.56 96 ARG A N 1
ATOM 723 C CA . ARG A 1 96 ? 6.170 -13.791 -4.398 1.00 91.56 96 ARG A CA 1
ATOM 724 C C . ARG A 1 96 ? 7.318 -14.359 -5.227 1.00 91.56 96 ARG A C 1
ATOM 726 O O . ARG A 1 96 ? 8.478 -14.079 -4.926 1.00 91.56 96 ARG A O 1
ATOM 733 N N . GLN A 1 97 ? 7.013 -15.166 -6.244 1.00 93.12 97 GLN A N 1
ATOM 734 C CA . GLN A 1 97 ? 8.048 -15.759 -7.089 1.00 93.12 97 GLN A CA 1
ATOM 735 C C . GLN A 1 97 ? 8.764 -14.688 -7.919 1.00 93.12 97 GLN A C 1
ATOM 737 O O . GLN A 1 97 ? 9.992 -14.651 -7.932 1.00 93.12 97 GLN A O 1
ATOM 742 N N . HIS A 1 98 ? 8.011 -13.771 -8.530 1.00 93.19 98 HIS A N 1
ATOM 743 C CA . HIS A 1 98 ? 8.568 -12.659 -9.302 1.00 93.19 98 HIS A CA 1
ATOM 744 C C . HIS A 1 98 ? 9.386 -11.702 -8.430 1.00 93.19 98 HIS A C 1
ATOM 746 O O . HIS A 1 98 ? 10.465 -11.274 -8.838 1.00 93.19 98 HIS A O 1
ATOM 752 N N . LEU A 1 99 ? 8.936 -11.435 -7.199 1.00 95.19 99 LEU A N 1
ATOM 753 C CA . LEU A 1 99 ? 9.692 -10.631 -6.238 1.00 95.19 99 LEU A CA 1
ATOM 754 C C . LEU A 1 99 ? 11.046 -11.267 -5.887 1.00 95.19 99 LEU A C 1
ATOM 756 O O . LEU A 1 99 ? 12.054 -10.563 -5.844 1.00 95.19 99 LEU A O 1
ATOM 760 N N . ARG A 1 100 ? 11.099 -12.589 -5.666 1.00 95.31 100 ARG A N 1
ATOM 761 C CA . ARG A 1 100 ? 12.369 -13.295 -5.407 1.00 95.31 100 ARG A CA 1
ATOM 762 C C . ARG A 1 100 ? 13.316 -13.209 -6.598 1.00 95.31 100 ARG A C 1
ATOM 764 O O . ARG A 1 100 ? 14.504 -12.969 -6.399 1.00 95.31 100 ARG A O 1
ATOM 771 N N . THR A 1 101 ? 12.797 -13.378 -7.815 1.00 93.62 101 THR A N 1
ATOM 772 C CA . THR A 1 101 ? 13.591 -13.210 -9.038 1.00 93.62 101 THR A CA 1
ATOM 773 C C . THR A 1 101 ? 14.163 -11.797 -9.110 1.00 93.62 101 THR A C 1
ATOM 775 O O . THR A 1 101 ? 15.376 -11.650 -9.201 1.00 93.62 101 THR A O 1
ATOM 778 N N . LEU A 1 102 ? 13.334 -10.760 -8.951 1.00 94.00 102 LEU A N 1
ATOM 779 C CA . LEU A 1 102 ? 13.790 -9.367 -8.955 1.00 94.00 102 LEU A CA 1
ATOM 780 C C . LEU A 1 102 ? 14.884 -9.101 -7.906 1.00 94.00 102 LEU A C 1
ATOM 782 O O . LEU A 1 102 ? 15.896 -8.480 -8.216 1.00 94.00 102 LEU A O 1
ATOM 786 N N . GLN A 1 103 ? 14.703 -9.582 -6.672 1.00 93.50 103 GLN A N 1
ATOM 787 C CA . GLN A 1 103 ? 15.690 -9.425 -5.598 1.00 93.50 103 GLN A CA 1
ATOM 788 C C . GLN A 1 103 ? 17.035 -10.076 -5.950 1.00 93.50 103 GLN A C 1
ATOM 790 O O . GLN A 1 103 ? 18.082 -9.475 -5.711 1.00 93.50 103 GLN A O 1
ATOM 795 N N . SER A 1 104 ? 17.004 -11.281 -6.527 1.00 92.31 104 SER A N 1
ATOM 796 C CA . SER A 1 104 ? 18.204 -12.000 -6.964 1.00 92.31 104 SER A CA 1
ATOM 797 C C . SER A 1 104 ? 18.950 -11.238 -8.060 1.00 92.31 104 SER A C 1
ATOM 799 O O . SER A 1 104 ? 20.161 -11.049 -7.964 1.00 92.31 104 SER A O 1
ATOM 801 N N . GLU A 1 105 ? 18.227 -10.758 -9.072 1.00 89.06 105 GLU A N 1
ATOM 802 C CA . GLU A 1 105 ? 18.810 -10.019 -10.195 1.00 89.06 105 GLU A CA 1
ATOM 803 C C . GLU A 1 105 ? 19.422 -8.685 -9.748 1.00 89.06 105 GLU A C 1
ATOM 805 O O . GLU A 1 105 ? 20.561 -8.369 -10.081 1.00 89.06 105 GLU A O 1
ATOM 810 N N . VAL A 1 106 ? 18.714 -7.914 -8.915 1.00 89.06 106 VAL A N 1
ATOM 811 C CA . VAL A 1 106 ? 19.237 -6.653 -8.361 1.00 89.06 106 VAL A CA 1
ATOM 812 C C . VAL A 1 106 ? 20.494 -6.890 -7.524 1.00 89.06 106 VAL A C 1
ATOM 814 O O . VAL A 1 106 ? 21.450 -6.115 -7.597 1.00 89.06 106 VAL A O 1
ATOM 817 N N . GLN A 1 107 ? 20.525 -7.971 -6.741 1.00 87.88 107 GLN A N 1
ATOM 818 C CA . GLN A 1 107 ? 21.704 -8.324 -5.958 1.00 87.88 107 GLN A CA 1
ATOM 819 C C . GLN A 1 107 ? 22.896 -8.703 -6.850 1.00 87.88 107 GLN A C 1
ATOM 821 O O . GLN A 1 107 ? 24.025 -8.340 -6.516 1.00 87.88 107 GLN A O 1
ATOM 826 N N . ALA A 1 108 ? 22.663 -9.406 -7.961 1.00 85.31 108 ALA A N 1
ATOM 827 C CA . ALA A 1 108 ? 23.701 -9.729 -8.938 1.00 85.31 108 ALA A CA 1
ATOM 828 C C . ALA A 1 108 ? 24.268 -8.454 -9.585 1.00 85.31 108 ALA A C 1
ATOM 830 O O . ALA A 1 108 ? 25.474 -8.215 -9.516 1.00 85.31 108 ALA A O 1
ATOM 831 N N . LEU A 1 109 ? 23.392 -7.557 -10.055 1.00 80.19 109 LEU A N 1
ATOM 832 C CA . LEU A 1 109 ? 23.777 -6.264 -10.638 1.00 80.19 109 LEU A CA 1
ATOM 833 C C . LEU A 1 109 ? 24.621 -5.401 -9.689 1.00 80.19 109 LEU A C 1
ATOM 835 O O . LEU A 1 109 ? 25.490 -4.652 -10.132 1.00 80.19 109 LEU A O 1
ATOM 839 N N . SER A 1 110 ? 24.382 -5.494 -8.378 1.00 75.88 110 SER A N 1
ATOM 840 C CA . SER A 1 110 ? 25.164 -4.761 -7.380 1.00 75.88 110 SER A CA 1
ATOM 841 C C . SER A 1 110 ? 26.569 -5.332 -7.150 1.00 75.88 110 SER A C 1
ATOM 843 O O . SER A 1 110 ? 27.428 -4.588 -6.677 1.00 75.88 110 SER A O 1
ATOM 845 N N . LYS A 1 111 ? 26.808 -6.625 -7.409 1.00 75.94 111 LYS A N 1
ATOM 846 C CA . LYS A 1 111 ? 28.104 -7.288 -7.169 1.00 75.94 111 LYS A CA 1
ATOM 847 C C . LYS A 1 111 ? 29.077 -7.106 -8.324 1.00 75.94 111 LYS A C 1
ATOM 849 O O . LYS A 1 111 ? 30.270 -6.947 -8.081 1.00 75.94 111 LYS A O 1
ATOM 854 N N . ASP A 1 112 ? 28.569 -7.100 -9.551 1.00 63.31 112 ASP A N 1
ATOM 855 C CA . ASP A 1 112 ? 29.421 -7.162 -10.738 1.00 63.31 112 ASP A CA 1
ATOM 856 C C . ASP A 1 112 ? 30.134 -5.839 -11.047 1.00 63.31 112 ASP A C 1
ATOM 858 O O . ASP A 1 112 ? 31.076 -5.830 -11.839 1.00 63.31 112 ASP A O 1
ATOM 862 N N . GLY A 1 113 ? 29.732 -4.720 -10.419 1.00 55.47 113 GLY A N 1
ATOM 863 C CA . GLY A 1 113 ? 30.422 -3.413 -10.446 1.00 55.47 113 GLY A CA 1
ATOM 864 C C . GLY A 1 113 ? 30.574 -2.759 -11.832 1.00 55.47 113 GLY A C 1
ATOM 865 O O . GLY A 1 113 ? 30.905 -1.581 -11.942 1.00 55.47 113 GLY A O 1
ATOM 866 N N . THR A 1 114 ? 30.290 -3.508 -12.890 1.00 48.72 114 THR A N 1
ATOM 867 C CA . THR A 1 114 ? 30.412 -3.187 -14.303 1.00 48.72 114 THR A CA 1
ATOM 868 C C . THR A 1 114 ? 29.004 -3.085 -14.859 1.00 48.72 114 THR A C 1
ATOM 870 O O . THR A 1 114 ? 28.476 -3.973 -15.517 1.00 48.72 114 THR A O 1
ATOM 873 N N . CYS A 1 115 ? 28.356 -1.961 -14.567 1.00 48.25 115 CYS A N 1
ATOM 874 C CA . CYS A 1 115 ? 27.082 -1.609 -15.178 1.00 48.25 115 CYS A CA 1
ATOM 875 C C . CYS A 1 115 ? 27.328 -1.183 -16.637 1.00 48.25 115 CYS A C 1
ATOM 877 O O . CYS A 1 115 ? 27.174 -0.018 -16.994 1.00 48.25 115 CYS A O 1
ATOM 879 N N . MET A 1 116 ? 27.769 -2.106 -17.497 1.00 46.28 116 MET A N 1
ATOM 880 C CA . MET A 1 116 ? 27.650 -1.905 -18.939 1.00 46.28 116 MET A CA 1
ATOM 881 C C . MET A 1 116 ? 26.202 -2.200 -19.321 1.00 46.28 116 MET A C 1
ATOM 883 O O . MET A 1 116 ? 25.866 -3.272 -19.817 1.00 46.28 116 MET A O 1
ATOM 887 N N . GLN A 1 117 ? 25.327 -1.226 -19.060 1.00 55.41 117 GLN A N 1
ATOM 888 C CA . GLN A 1 117 ? 23.987 -1.164 -19.640 1.00 55.41 117 GLN A CA 1
ATOM 889 C C . GLN A 1 117 ? 24.112 -0.894 -21.147 1.00 55.41 117 GLN A C 1
ATOM 891 O O . GLN A 1 117 ? 23.895 0.218 -21.616 1.00 55.41 117 GLN A O 1
ATOM 896 N N . ALA A 1 118 ? 24.527 -1.905 -21.910 1.00 56.66 118 ALA A N 1
ATOM 897 C CA . ALA A 1 118 ? 24.466 -1.882 -23.364 1.00 56.66 118 ALA A CA 1
ATOM 898 C C . ALA A 1 118 ? 23.037 -2.231 -23.826 1.00 56.66 118 ALA A C 1
ATOM 900 O O . ALA A 1 118 ? 22.417 -3.156 -23.298 1.00 56.66 118 ALA A O 1
ATOM 901 N N . GLY A 1 119 ? 22.514 -1.504 -24.817 1.00 69.69 119 GLY A N 1
ATOM 902 C CA . GLY A 1 119 ? 21.172 -1.716 -25.373 1.00 69.69 119 GLY A CA 1
ATOM 903 C C . GLY A 1 119 ? 20.090 -0.827 -24.750 1.00 69.69 119 GLY A C 1
ATOM 904 O O . GLY A 1 119 ? 20.348 0.316 -24.383 1.00 69.69 119 GLY A O 1
ATOM 905 N N . ILE A 1 120 ? 18.857 -1.340 -24.669 1.00 73.00 120 ILE A N 1
ATOM 906 C CA . ILE A 1 120 ? 17.697 -0.594 -24.161 1.00 73.00 120 ILE A CA 1
ATOM 907 C C . ILE A 1 120 ? 17.805 -0.440 -22.640 1.00 73.00 120 ILE A C 1
ATOM 909 O O . ILE A 1 120 ? 17.754 -1.421 -21.893 1.00 73.00 120 ILE A O 1
ATOM 913 N N . ARG A 1 121 ? 17.941 0.809 -22.189 1.00 70.94 121 ARG A N 1
ATOM 914 C CA . ARG A 1 121 ? 18.009 1.205 -20.781 1.00 70.94 121 ARG A CA 1
ATOM 915 C C . ARG A 1 121 ? 16.692 1.858 -20.386 1.00 70.94 121 ARG A C 1
ATOM 917 O O . ARG A 1 121 ? 16.318 2.876 -20.952 1.00 70.94 121 ARG A O 1
ATOM 924 N N . TRP A 1 122 ? 16.002 1.263 -19.418 1.00 74.94 122 TRP A N 1
ATOM 925 C CA . TRP A 1 122 ? 14.722 1.771 -18.916 1.00 74.94 122 TRP A CA 1
ATOM 926 C C . TRP A 1 122 ? 14.814 2.255 -17.456 1.00 74.94 122 TRP A C 1
ATOM 928 O O . TRP A 1 122 ? 14.106 3.182 -17.079 1.00 74.94 122 TRP A O 1
ATOM 938 N N . MET A 1 123 ? 15.719 1.681 -16.646 1.00 79.88 123 MET A N 1
ATOM 939 C CA . MET A 1 123 ? 16.086 2.171 -15.310 1.00 79.88 123 MET A CA 1
ATOM 940 C C . MET A 1 123 ? 17.533 1.819 -14.938 1.00 79.88 123 MET A C 1
ATOM 942 O O . MET A 1 123 ? 18.105 0.833 -15.406 1.00 79.88 123 MET A O 1
ATOM 946 N N . ASP A 1 124 ? 18.104 2.614 -14.037 1.00 82.06 124 ASP A N 1
ATOM 947 C CA . ASP A 1 124 ? 19.455 2.428 -13.500 1.00 82.06 124 ASP A CA 1
ATOM 948 C C . ASP A 1 124 ? 19.452 1.486 -12.300 1.00 82.06 124 ASP A C 1
ATOM 950 O O . ASP A 1 124 ? 18.427 1.310 -11.639 1.00 82.06 124 ASP A O 1
ATOM 954 N N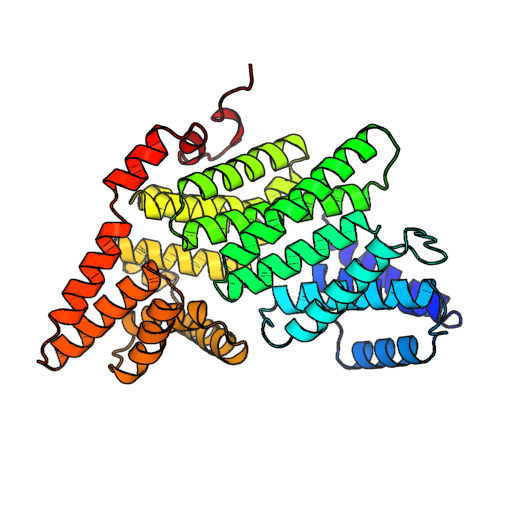 . THR A 1 125 ? 20.623 0.952 -11.942 1.00 85.00 125 THR A N 1
ATOM 955 C CA . THR A 1 125 ? 20.781 0.054 -10.787 1.00 85.00 125 THR A CA 1
ATOM 956 C C . THR A 1 125 ? 20.204 0.651 -9.501 1.00 85.00 125 THR A C 1
ATOM 958 O O . THR A 1 125 ? 19.560 -0.052 -8.735 1.00 85.00 125 THR A O 1
ATOM 961 N N . VAL A 1 126 ? 20.385 1.955 -9.258 1.00 89.06 126 VAL A N 1
ATOM 962 C CA . VAL A 1 126 ? 19.920 2.601 -8.018 1.00 89.06 126 VAL A CA 1
ATOM 963 C C . VAL A 1 126 ? 18.384 2.713 -7.953 1.00 89.06 126 VAL A C 1
ATOM 965 O O . VAL A 1 126 ? 17.816 2.177 -7.001 1.00 89.06 126 VAL A O 1
ATOM 968 N N . PRO A 1 127 ? 17.682 3.329 -8.928 1.00 90.44 127 PRO A N 1
ATOM 969 C CA . PRO A 1 127 ? 16.223 3.261 -9.035 1.00 90.44 127 PRO A CA 1
ATOM 970 C C . PRO A 1 127 ? 15.666 1.833 -8.989 1.00 90.44 127 PRO A C 1
ATOM 972 O O . PRO A 1 127 ? 14.666 1.604 -8.316 1.00 90.44 127 PRO A O 1
ATOM 975 N N . LEU A 1 128 ? 16.326 0.863 -9.632 1.00 90.88 128 LEU A N 1
ATOM 976 C CA . LEU A 1 128 ? 15.888 -0.534 -9.615 1.00 90.88 128 LEU A CA 1
ATOM 977 C C . LEU A 1 128 ? 15.995 -1.158 -8.212 1.00 90.88 128 LEU A C 1
ATOM 979 O O . LEU A 1 128 ? 15.078 -1.852 -7.774 1.00 90.88 128 LEU A O 1
ATOM 983 N N . THR A 1 129 ? 17.062 -0.860 -7.463 1.00 93.00 129 THR A N 1
ATOM 984 C CA . THR A 1 129 ? 17.189 -1.263 -6.054 1.00 93.00 129 THR A CA 1
ATOM 985 C C . THR A 1 129 ? 16.104 -0.635 -5.187 1.00 93.00 129 THR A C 1
ATOM 987 O O . THR A 1 129 ? 15.520 -1.320 -4.345 1.00 93.00 129 THR A O 1
ATOM 990 N N . VAL A 1 130 ? 15.795 0.647 -5.403 1.00 95.69 130 VAL A N 1
ATOM 991 C CA . VAL A 1 130 ? 14.707 1.337 -4.695 1.00 95.69 130 VAL A CA 1
ATOM 992 C C . VAL A 1 130 ? 13.365 0.669 -4.999 1.00 95.69 130 VAL A C 1
ATOM 994 O O . VAL A 1 130 ? 12.616 0.370 -4.070 1.00 95.69 130 VAL A O 1
ATOM 997 N N . PHE A 1 131 ? 13.097 0.354 -6.268 1.00 95.19 131 PHE A N 1
ATOM 998 C CA . PHE A 1 131 ? 11.891 -0.356 -6.688 1.00 95.19 131 PHE A CA 1
ATOM 999 C C . PHE A 1 131 ? 11.785 -1.736 -6.022 1.00 95.19 131 PHE A C 1
ATOM 1001 O O . PHE A 1 131 ? 10.758 -2.063 -5.428 1.00 95.19 131 PHE A O 1
ATOM 1008 N N . ALA A 1 132 ? 12.861 -2.529 -6.030 1.00 95.31 132 ALA A N 1
ATOM 1009 C CA . ALA A 1 132 ? 12.879 -3.840 -5.384 1.00 95.31 132 ALA A CA 1
ATOM 1010 C C . ALA A 1 132 ? 12.647 -3.750 -3.865 1.00 95.31 132 ALA A C 1
ATOM 1012 O O . ALA A 1 132 ? 11.926 -4.578 -3.299 1.00 95.31 132 ALA A O 1
ATOM 1013 N N . CYS A 1 133 ? 13.205 -2.734 -3.197 1.00 97.19 133 CYS A N 1
ATOM 1014 C CA . CYS A 1 133 ? 12.927 -2.470 -1.785 1.00 97.19 133 CYS A CA 1
ATOM 1015 C C . CYS A 1 133 ? 11.456 -2.115 -1.562 1.00 97.19 133 CYS A C 1
ATOM 1017 O O . CYS A 1 133 ? 10.837 -2.694 -0.674 1.00 97.19 133 CYS A O 1
ATOM 1019 N N . LEU A 1 134 ? 10.882 -1.234 -2.387 1.00 97.00 134 LEU A N 1
ATOM 1020 C CA . LEU A 1 134 ? 9.472 -0.854 -2.299 1.00 97.00 134 LEU A CA 1
ATOM 1021 C C . LEU A 1 134 ? 8.554 -2.075 -2.443 1.00 97.00 134 LEU A C 1
ATOM 1023 O O . LEU A 1 134 ? 7.742 -2.323 -1.558 1.00 97.00 134 LEU A O 1
ATOM 1027 N N . MET A 1 135 ? 8.732 -2.902 -3.477 1.00 95.88 135 MET A N 1
ATOM 1028 C CA . MET A 1 135 ? 7.932 -4.126 -3.655 1.00 95.88 135 MET A CA 1
ATOM 1029 C C . MET A 1 135 ? 8.103 -5.105 -2.480 1.00 95.88 135 MET A C 1
ATOM 1031 O O . MET A 1 135 ? 7.153 -5.765 -2.055 1.00 95.88 135 MET A O 1
ATOM 1035 N N . THR A 1 136 ? 9.309 -5.170 -1.902 1.00 95.69 136 THR A N 1
ATOM 1036 C CA . THR A 1 136 ? 9.576 -5.973 -0.698 1.00 95.69 136 THR A CA 1
ATOM 1037 C C . THR A 1 136 ? 8.822 -5.443 0.519 1.00 95.69 136 THR A C 1
ATOM 1039 O O . THR A 1 136 ? 8.303 -6.241 1.303 1.00 95.69 136 THR A O 1
ATOM 1042 N N . ILE A 1 137 ? 8.752 -4.122 0.680 1.00 96.12 137 ILE A N 1
ATOM 1043 C CA . ILE A 1 137 ? 8.017 -3.451 1.754 1.00 96.12 137 ILE A CA 1
ATOM 1044 C C . ILE A 1 137 ? 6.520 -3.690 1.593 1.00 96.12 137 ILE A C 1
ATOM 1046 O O . ILE A 1 137 ? 5.909 -4.136 2.556 1.00 96.12 137 ILE A O 1
ATOM 1050 N N . VAL A 1 138 ? 5.955 -3.506 0.392 1.00 93.44 138 VAL A N 1
ATOM 1051 C CA . VAL A 1 138 ? 4.533 -3.787 0.114 1.00 93.44 138 VAL A CA 1
ATOM 1052 C C . VAL A 1 138 ? 4.181 -5.223 0.502 1.00 93.44 138 VAL A C 1
ATOM 1054 O O . VAL A 1 138 ? 3.293 -5.446 1.322 1.00 93.44 138 VAL A O 1
ATOM 1057 N N . ASN A 1 139 ? 4.936 -6.208 0.006 1.00 91.62 139 ASN A N 1
ATOM 1058 C CA . ASN A 1 139 ? 4.697 -7.608 0.358 1.00 91.62 139 ASN A CA 1
ATOM 1059 C C . ASN A 1 139 ? 4.882 -7.877 1.864 1.00 91.62 139 ASN A C 1
ATOM 1061 O O . ASN A 1 139 ? 4.152 -8.679 2.436 1.00 91.62 139 ASN A O 1
ATOM 1065 N N . SER A 1 140 ? 5.854 -7.237 2.520 1.00 91.25 140 SER A N 1
ATOM 1066 C CA . SER A 1 140 ? 6.081 -7.426 3.961 1.00 91.25 140 SER A CA 1
ATOM 1067 C C . SER A 1 140 ? 4.960 -6.809 4.799 1.00 91.25 140 SER A C 1
ATOM 1069 O O . SER A 1 140 ? 4.512 -7.447 5.744 1.00 91.25 140 SER A O 1
ATOM 1071 N N . ALA A 1 141 ? 4.470 -5.624 4.430 1.00 89.31 141 ALA A N 1
ATOM 1072 C CA . ALA A 1 141 ? 3.362 -4.941 5.091 1.00 89.31 141 ALA A CA 1
ATOM 1073 C C . ALA A 1 141 ? 2.062 -5.752 4.992 1.00 89.31 141 ALA A C 1
ATOM 1075 O O . ALA A 1 141 ? 1.402 -5.977 6.002 1.00 89.31 141 ALA A O 1
ATOM 1076 N N . LEU A 1 142 ? 1.753 -6.282 3.803 1.00 84.75 142 LEU A N 1
ATOM 1077 C CA . LEU A 1 142 ? 0.573 -7.126 3.566 1.00 84.75 142 LEU A CA 1
ATOM 1078 C C . LEU A 1 142 ? 0.631 -8.472 4.307 1.00 84.75 142 LEU A C 1
ATOM 1080 O O . LEU A 1 142 ? -0.399 -9.093 4.554 1.00 84.75 142 LEU A O 1
ATOM 1084 N N . GLN A 1 143 ? 1.831 -8.917 4.682 1.00 83.56 143 GLN A N 1
ATOM 1085 C CA . GLN A 1 143 ? 2.072 -10.109 5.502 1.00 83.56 143 GLN A CA 1
ATOM 1086 C C . GLN A 1 143 ? 2.347 -9.766 6.977 1.00 83.56 143 GLN A C 1
ATOM 1088 O O . GLN A 1 143 ? 2.796 -10.627 7.732 1.00 83.56 143 GLN A O 1
ATOM 1093 N N . CYS A 1 144 ? 2.122 -8.511 7.378 1.00 85.31 144 CYS A N 1
ATOM 1094 C CA . CYS A 1 144 ? 2.307 -8.006 8.740 1.00 85.31 144 CYS A CA 1
ATOM 1095 C C . CYS A 1 144 ? 3.720 -8.203 9.314 1.00 85.31 144 CYS A C 1
ATOM 1097 O O . CYS A 1 144 ? 3.918 -8.309 10.519 1.00 85.31 144 CYS A O 1
ATOM 1099 N N . ASN A 1 145 ? 4.733 -8.221 8.448 1.00 89.06 145 ASN A N 1
ATOM 1100 C CA . ASN A 1 145 ? 6.140 -8.271 8.829 1.00 89.06 145 ASN A CA 1
ATOM 1101 C C . ASN A 1 145 ? 6.749 -6.860 8.812 1.00 89.06 145 ASN A C 1
ATOM 1103 O O . ASN A 1 145 ? 7.539 -6.503 7.929 1.00 89.06 145 ASN A O 1
ATOM 1107 N N . TYR A 1 146 ? 6.345 -6.043 9.786 1.00 90.69 146 TYR A N 1
ATOM 1108 C CA . TYR A 1 146 ? 6.708 -4.623 9.859 1.00 90.69 146 TYR A CA 1
ATOM 1109 C C . TYR A 1 146 ? 8.205 -4.405 10.117 1.00 90.69 146 TYR A C 1
ATOM 1111 O O . TYR A 1 146 ? 8.798 -3.487 9.556 1.00 90.69 146 TYR A O 1
ATOM 1119 N N . GLU A 1 147 ? 8.861 -5.287 10.877 1.00 91.44 147 GLU A N 1
ATOM 1120 C CA . GLU A 1 147 ? 10.312 -5.213 11.095 1.00 91.44 147 GLU A CA 1
ATOM 1121 C C . GLU A 1 147 ? 11.099 -5.381 9.793 1.00 91.44 147 GLU A C 1
ATOM 1123 O O . GLU A 1 147 ? 12.081 -4.676 9.540 1.00 91.44 147 GLU A O 1
ATOM 1128 N N . ARG A 1 148 ? 10.679 -6.327 8.942 1.00 94.50 148 ARG A N 1
ATOM 1129 C CA . ARG A 1 148 ? 11.291 -6.504 7.625 1.00 94.50 148 ARG A CA 1
ATOM 1130 C C . ARG A 1 148 ? 11.028 -5.286 6.748 1.00 94.50 148 ARG A C 1
ATOM 1132 O O . ARG A 1 148 ? 11.966 -4.823 6.103 1.00 94.50 148 ARG A O 1
ATOM 1139 N N . ALA A 1 149 ? 9.803 -4.760 6.746 1.00 95.88 149 ALA A N 1
ATOM 1140 C CA . ALA A 1 149 ? 9.474 -3.536 6.021 1.00 95.88 149 ALA A CA 1
ATOM 1141 C C . ALA A 1 149 ? 10.394 -2.372 6.440 1.00 95.88 149 ALA A C 1
ATOM 1143 O O . ALA A 1 149 ? 11.046 -1.775 5.584 1.00 95.88 149 ALA A O 1
ATOM 1144 N N . ALA A 1 150 ? 10.560 -2.137 7.745 1.00 96.06 150 ALA A N 1
ATOM 1145 C CA . ALA A 1 150 ? 11.421 -1.082 8.279 1.00 96.06 150 ALA A CA 1
ATOM 1146 C C . ALA A 1 150 ? 12.889 -1.220 7.832 1.00 96.06 150 ALA A C 1
ATOM 1148 O O . ALA A 1 150 ? 13.504 -0.242 7.403 1.00 96.06 150 ALA A O 1
ATOM 1149 N N . LYS A 1 151 ? 13.448 -2.441 7.839 1.00 97.06 151 LYS A N 1
ATOM 1150 C CA . LYS A 1 151 ? 14.823 -2.697 7.362 1.00 97.06 151 LYS A CA 1
ATOM 1151 C C . LYS A 1 151 ? 15.011 -2.281 5.900 1.00 97.06 151 LYS A C 1
ATOM 1153 O O . LYS A 1 151 ? 15.980 -1.596 5.573 1.00 97.06 151 LYS A O 1
ATOM 1158 N N . TYR A 1 152 ? 14.092 -2.682 5.021 1.00 97.69 152 TYR A N 1
ATOM 1159 C CA . TYR A 1 152 ? 14.162 -2.322 3.601 1.00 97.69 152 TYR A CA 1
ATOM 1160 C C . TYR A 1 152 ? 13.853 -0.841 3.358 1.00 97.69 152 TYR A C 1
ATOM 1162 O O . TYR A 1 152 ? 14.429 -0.256 2.442 1.00 97.69 152 TYR A O 1
ATOM 1170 N N . TYR A 1 153 ? 13.019 -0.216 4.193 1.00 98.19 153 TYR A N 1
ATOM 1171 C CA . TYR A 1 153 ? 12.745 1.218 4.130 1.00 98.19 153 TYR A CA 1
ATOM 1172 C C . TYR A 1 153 ? 14.024 2.034 4.360 1.00 98.19 153 TYR A C 1
ATOM 1174 O O . TYR A 1 153 ? 14.365 2.893 3.545 1.00 98.19 153 TYR A O 1
ATOM 1182 N N . THR A 1 154 ? 14.806 1.706 5.395 1.00 97.56 154 THR A N 1
ATOM 1183 C CA . THR A 1 154 ? 16.097 2.366 5.657 1.00 97.56 154 THR A CA 1
ATOM 1184 C C . THR A 1 154 ? 17.074 2.220 4.487 1.00 97.56 154 THR A C 1
ATOM 1186 O O . THR A 1 154 ? 17.756 3.182 4.125 1.00 97.56 154 THR A O 1
ATOM 1189 N N . ILE A 1 155 ? 17.138 1.034 3.871 1.00 96.38 155 ILE A N 1
ATOM 1190 C CA . ILE A 1 155 ? 17.997 0.776 2.704 1.00 96.38 155 ILE A CA 1
ATOM 1191 C C . ILE A 1 155 ? 17.555 1.638 1.514 1.00 96.38 155 ILE A C 1
ATOM 1193 O O . ILE A 1 155 ? 18.379 2.333 0.915 1.00 96.38 155 ILE A O 1
ATOM 1197 N N . ALA A 1 156 ? 16.259 1.637 1.196 1.00 97.44 156 ALA A N 1
ATOM 1198 C CA . ALA A 1 156 ? 15.706 2.395 0.079 1.00 97.44 156 ALA A CA 1
ATOM 1199 C C . ALA A 1 156 ? 15.938 3.903 0.238 1.00 97.44 156 ALA A C 1
ATOM 1201 O O . ALA A 1 156 ? 16.397 4.561 -0.695 1.00 97.44 156 ALA A O 1
ATOM 1202 N N . MET A 1 157 ? 15.689 4.445 1.434 1.00 97.56 157 MET A N 1
ATOM 1203 C CA . MET A 1 157 ? 15.870 5.870 1.713 1.00 97.56 157 MET A CA 1
ATOM 1204 C C . MET A 1 157 ? 17.324 6.318 1.554 1.00 97.56 157 MET A C 1
ATOM 1206 O O . MET A 1 157 ? 17.565 7.384 0.986 1.00 97.56 157 MET A O 1
ATOM 1210 N N . ARG A 1 158 ? 18.298 5.489 1.956 1.00 96.31 158 ARG A N 1
ATOM 1211 C CA . ARG A 1 158 ? 19.724 5.763 1.714 1.00 96.31 158 ARG A CA 1
ATOM 1212 C C . ARG A 1 158 ? 20.032 5.844 0.217 1.00 96.31 158 ARG A C 1
ATOM 1214 O O . ARG A 1 158 ? 20.633 6.813 -0.237 1.00 96.31 158 ARG A O 1
ATOM 1221 N N . HIS A 1 159 ? 19.553 4.879 -0.569 1.00 94.69 159 HIS A N 1
ATOM 1222 C CA . HIS A 1 159 ? 19.745 4.890 -2.022 1.00 94.69 159 HIS A CA 1
ATOM 1223 C C . HIS A 1 159 ? 19.105 6.109 -2.704 1.00 94.69 159 HIS A C 1
ATOM 1225 O O . HIS A 1 159 ? 19.688 6.657 -3.641 1.00 94.69 159 HIS A O 1
ATOM 1231 N N . ILE A 1 160 ? 17.942 6.563 -2.227 1.00 95.50 160 ILE A N 1
ATOM 1232 C CA . ILE A 1 160 ? 17.278 7.777 -2.724 1.00 95.50 160 ILE A CA 1
ATOM 1233 C C . ILE A 1 160 ? 18.091 9.030 -2.388 1.00 95.50 160 ILE A C 1
ATOM 1235 O O . ILE A 1 160 ? 18.250 9.898 -3.247 1.00 95.50 160 ILE A O 1
ATOM 1239 N N . GLN A 1 161 ? 18.620 9.137 -1.167 1.00 93.25 161 GLN A N 1
ATOM 1240 C CA . GLN A 1 161 ? 19.478 10.257 -0.766 1.00 93.25 161 GLN A CA 1
ATOM 1241 C C . GLN A 1 161 ? 20.727 10.337 -1.651 1.00 93.25 161 GLN A C 1
ATOM 1243 O O . GLN A 1 161 ? 21.006 11.394 -2.220 1.00 93.25 161 GLN A O 1
ATOM 1248 N N . ASP A 1 162 ? 21.407 9.207 -1.859 1.00 89.88 162 ASP A N 1
ATOM 1249 C CA . ASP A 1 162 ? 22.575 9.123 -2.740 1.00 89.88 162 ASP A CA 1
ATOM 1250 C C . ASP A 1 162 ? 22.225 9.477 -4.192 1.00 89.88 162 ASP A C 1
ATOM 1252 O O . ASP A 1 162 ? 22.995 10.143 -4.887 1.00 89.88 162 ASP A O 1
ATOM 1256 N N . TYR A 1 163 ? 21.062 9.029 -4.680 1.00 90.94 163 TYR A N 1
ATOM 1257 C CA . TYR A 1 163 ? 20.587 9.357 -6.023 1.00 90.94 163 TYR A CA 1
ATOM 1258 C C . TYR A 1 163 ? 20.337 10.859 -6.183 1.00 90.94 163 TYR A C 1
ATOM 1260 O O . TYR A 1 163 ? 20.869 11.462 -7.112 1.00 90.94 163 TYR A O 1
ATOM 1268 N N . ASN A 1 164 ? 19.615 11.481 -5.250 1.00 89.94 164 ASN A N 1
ATOM 1269 C CA . ASN A 1 164 ? 19.320 12.914 -5.289 1.00 89.94 164 ASN A CA 1
ATOM 1270 C C . ASN A 1 164 ? 20.590 13.772 -5.186 1.00 89.94 164 ASN A C 1
ATOM 1272 O O . ASN A 1 164 ? 20.718 14.765 -5.899 1.00 89.94 164 ASN A O 1
ATOM 1276 N N . ALA A 1 165 ? 21.555 13.371 -4.352 1.00 88.75 165 ALA A N 1
ATOM 1277 C CA . ALA A 1 165 ? 22.840 14.058 -4.232 1.00 88.75 165 ALA A CA 1
ATOM 1278 C C . ALA A 1 165 ? 23.678 13.994 -5.522 1.00 88.75 165 ALA A C 1
ATOM 1280 O O . ALA A 1 165 ? 24.454 14.907 -5.802 1.00 88.75 165 ALA A O 1
ATOM 1281 N N . ARG A 1 166 ? 23.535 12.925 -6.316 1.00 87.62 166 ARG A N 1
ATOM 1282 C CA . ARG A 1 166 ? 24.147 12.827 -7.651 1.00 87.62 166 ARG A CA 1
ATOM 1283 C C . ARG A 1 166 ? 23.375 13.633 -8.690 1.00 87.62 166 ARG A C 1
ATOM 1285 O O . ARG A 1 166 ? 24.000 14.336 -9.477 1.00 87.62 166 ARG A O 1
ATOM 1292 N N . ALA A 1 167 ? 22.046 13.566 -8.664 1.00 86.38 167 ALA A N 1
ATOM 1293 C CA . ALA A 1 167 ? 21.176 14.269 -9.602 1.00 86.38 167 ALA A CA 1
ATOM 1294 C C . ALA A 1 167 ? 21.246 15.798 -9.475 1.00 86.38 167 ALA A C 1
ATOM 1296 O O . ALA A 1 167 ? 21.007 16.505 -10.447 1.00 86.38 167 ALA A O 1
ATOM 1297 N N . SER A 1 168 ? 21.610 16.326 -8.303 1.00 84.38 168 SER A N 1
ATOM 1298 C CA . SER A 1 168 ? 21.863 17.762 -8.132 1.00 84.38 168 SER A CA 1
ATOM 1299 C C . SER A 1 168 ? 23.196 18.224 -8.728 1.00 84.38 168 SER A C 1
ATOM 1301 O O . SER A 1 168 ? 23.362 19.408 -9.005 1.00 84.38 168 SER A O 1
ATOM 1303 N N . ARG A 1 169 ? 24.152 17.306 -8.917 1.00 86.38 169 ARG A N 1
ATOM 1304 C CA . ARG A 1 169 ? 25.500 17.603 -9.430 1.00 86.38 169 ARG A CA 1
ATOM 1305 C C . ARG A 1 169 ? 25.641 17.326 -10.922 1.00 86.38 169 ARG A C 1
ATOM 1307 O O . ARG A 1 169 ? 26.451 17.975 -11.573 1.00 86.38 169 ARG A O 1
ATOM 1314 N N . ASN A 1 170 ? 24.872 16.374 -11.448 1.00 82.00 170 ASN A N 1
ATOM 1315 C CA . ASN A 1 170 ? 24.946 15.919 -12.831 1.00 82.00 170 ASN A CA 1
ATOM 1316 C C . ASN A 1 170 ? 23.552 15.899 -13.474 1.00 82.00 170 ASN A C 1
ATOM 1318 O O . ASN A 1 170 ? 22.593 15.523 -12.798 1.00 82.00 170 ASN A O 1
ATOM 1322 N N . PRO A 1 171 ? 23.428 16.205 -14.781 1.00 75.56 171 PRO A N 1
ATOM 1323 C CA . PRO A 1 171 ? 22.172 16.038 -15.503 1.00 75.56 171 PRO A CA 1
ATOM 1324 C C . PRO A 1 171 ? 21.647 14.605 -15.358 1.00 75.56 171 PRO A C 1
ATOM 1326 O O . PRO A 1 171 ? 22.364 13.642 -15.626 1.00 75.56 171 PRO A O 1
ATOM 1329 N N . CYS A 1 172 ? 20.400 14.466 -14.918 1.00 78.31 172 CYS A N 1
ATOM 1330 C CA . CYS A 1 172 ? 19.689 13.193 -14.845 1.00 78.31 172 CYS A CA 1
ATOM 1331 C C . CYS A 1 172 ? 18.466 13.237 -15.753 1.00 78.31 172 CYS A C 1
ATOM 1333 O O . CYS A 1 172 ? 17.859 14.293 -15.945 1.00 78.31 172 CYS A O 1
ATOM 1335 N N . GLU A 1 173 ? 18.081 12.083 -16.292 1.00 82.12 173 GLU A N 1
ATOM 1336 C CA . GLU A 1 173 ? 16.849 11.967 -17.062 1.00 82.12 173 GLU A CA 1
ATOM 1337 C C . GLU A 1 173 ? 15.650 12.317 -16.178 1.00 82.12 173 GLU A C 1
ATOM 1339 O O . GLU A 1 173 ? 15.379 11.668 -15.163 1.00 82.12 173 GLU A O 1
ATOM 1344 N N . TYR A 1 174 ? 14.920 13.360 -16.575 1.00 82.81 174 TYR A N 1
ATOM 1345 C CA . TYR A 1 174 ? 13.825 13.923 -15.785 1.00 82.81 174 TYR A CA 1
ATOM 1346 C C . TYR A 1 174 ? 12.754 12.876 -15.427 1.00 82.81 174 TYR A C 1
ATOM 1348 O O . TYR A 1 174 ? 12.241 12.866 -14.308 1.00 82.81 174 TYR A O 1
ATOM 1356 N N . GLY A 1 175 ? 12.460 11.946 -16.345 1.00 83.62 175 GLY A N 1
ATOM 1357 C CA . GLY A 1 175 ? 11.510 10.854 -16.113 1.00 83.62 175 GLY A CA 1
ATOM 1358 C C . GLY A 1 175 ? 11.945 9.883 -15.008 1.00 83.62 175 GLY A C 1
ATOM 1359 O O . GLY A 1 175 ? 11.126 9.500 -14.167 1.00 83.62 175 GLY A O 1
ATOM 1360 N N . ILE A 1 176 ? 13.235 9.532 -14.949 1.00 86.69 176 ILE A N 1
ATOM 1361 C CA . ILE A 1 176 ? 13.781 8.644 -13.910 1.00 86.69 176 ILE A CA 1
ATOM 1362 C C . ILE A 1 176 ? 13.765 9.357 -12.559 1.00 86.69 176 ILE A C 1
ATOM 1364 O O . ILE A 1 176 ? 13.296 8.789 -11.573 1.00 86.69 176 ILE A O 1
ATOM 1368 N N . LEU A 1 177 ? 14.192 10.624 -12.514 1.00 88.75 177 LEU A N 1
ATOM 1369 C CA . LEU A 1 177 ? 14.144 11.423 -11.290 1.00 88.75 177 LEU A CA 1
ATOM 1370 C C . LEU A 1 177 ? 12.716 11.496 -10.732 1.00 88.75 177 LEU A C 1
ATOM 1372 O O . LEU A 1 177 ? 12.502 11.230 -9.549 1.00 88.75 177 LEU A O 1
ATOM 1376 N N . ARG A 1 178 ? 11.726 11.774 -11.588 1.00 88.94 178 ARG A N 1
ATOM 1377 C CA . ARG A 1 178 ? 10.312 11.814 -11.192 1.00 88.94 178 ARG A CA 1
ATOM 1378 C C . ARG A 1 178 ? 9.811 10.454 -10.690 1.00 88.94 178 ARG A C 1
ATOM 1380 O O . ARG A 1 178 ? 9.017 10.395 -9.754 1.00 88.94 178 ARG A O 1
ATOM 1387 N N . SER A 1 179 ? 10.296 9.356 -11.265 1.00 90.12 179 SER A N 1
ATOM 1388 C CA . SER A 1 179 ? 9.972 7.997 -10.807 1.00 90.12 179 SER A CA 1
ATOM 1389 C C . SER A 1 179 ? 10.550 7.712 -9.417 1.00 90.12 179 SER A C 1
ATOM 1391 O O . SER A 1 179 ? 9.851 7.187 -8.553 1.00 90.12 179 SER A O 1
ATOM 1393 N N . VAL A 1 180 ? 11.790 8.137 -9.149 1.00 93.19 180 VAL A N 1
ATOM 1394 C CA . VAL A 1 180 ? 12.410 8.038 -7.815 1.00 93.19 180 VAL A CA 1
ATOM 1395 C C . VAL A 1 180 ? 11.653 8.876 -6.780 1.00 93.19 180 VAL A C 1
ATOM 1397 O O . VAL A 1 180 ? 11.432 8.412 -5.661 1.00 93.19 180 VAL A O 1
ATOM 1400 N N . GLN A 1 181 ? 11.198 10.076 -7.149 1.00 93.12 181 GLN A N 1
ATOM 1401 C CA . GLN A 1 181 ? 10.367 10.925 -6.287 1.00 93.12 181 GLN A CA 1
ATOM 1402 C C . GLN A 1 181 ? 9.042 10.239 -5.914 1.00 93.12 181 GLN A C 1
ATOM 1404 O O . GLN A 1 181 ? 8.674 10.229 -4.741 1.00 93.12 181 GLN A O 1
ATOM 1409 N N . ARG A 1 182 ? 8.363 9.596 -6.873 1.00 94.00 182 ARG A N 1
ATOM 1410 C CA . ARG A 1 182 ? 7.144 8.810 -6.604 1.00 94.00 182 ARG A CA 1
ATOM 1411 C C . ARG A 1 182 ? 7.401 7.598 -5.722 1.00 94.00 182 ARG A C 1
ATOM 1413 O O . ARG A 1 182 ? 6.650 7.361 -4.783 1.00 94.00 182 ARG A O 1
ATOM 1420 N N . MET A 1 183 ? 8.485 6.863 -5.970 1.00 95.94 183 MET A N 1
ATOM 1421 C CA . MET A 1 183 ? 8.867 5.746 -5.104 1.00 95.94 183 MET A CA 1
ATOM 1422 C C . MET A 1 183 ? 9.144 6.218 -3.674 1.00 95.94 183 MET A C 1
ATOM 1424 O O . MET A 1 183 ? 8.757 5.533 -2.737 1.00 95.94 183 MET A O 1
ATOM 1428 N N . ARG A 1 184 ? 9.742 7.403 -3.478 1.00 96.50 184 ARG A N 1
ATOM 1429 C CA . ARG A 1 184 ? 9.911 7.996 -2.141 1.00 96.50 184 ARG A CA 1
ATOM 1430 C C . ARG A 1 184 ? 8.573 8.255 -1.445 1.00 96.50 184 ARG A C 1
ATOM 1432 O O . ARG A 1 184 ? 8.460 7.983 -0.251 1.00 96.50 184 ARG A O 1
ATOM 1439 N N . MET A 1 185 ? 7.591 8.793 -2.165 1.00 96.31 185 MET A N 1
ATOM 1440 C CA . MET A 1 185 ? 6.250 9.026 -1.623 1.00 96.31 185 MET A CA 1
ATOM 1441 C C . MET A 1 185 ? 5.594 7.702 -1.213 1.00 96.31 185 MET A C 1
ATOM 1443 O O . MET A 1 185 ? 5.196 7.563 -0.062 1.00 96.31 185 MET A O 1
ATOM 1447 N N . ALA A 1 186 ? 5.616 6.698 -2.095 1.00 96.06 186 ALA A N 1
ATOM 1448 C CA . ALA A 1 186 ? 5.083 5.365 -1.810 1.00 96.06 186 ALA A CA 1
ATOM 1449 C C . ALA A 1 186 ? 5.808 4.661 -0.645 1.00 96.06 186 ALA A C 1
ATOM 1451 O O . ALA A 1 186 ? 5.183 3.985 0.165 1.00 96.06 186 ALA A O 1
ATOM 1452 N N . LEU A 1 187 ? 7.128 4.833 -0.510 1.00 97.81 187 LEU A N 1
ATOM 1453 C CA . LEU A 1 187 ? 7.888 4.301 0.627 1.00 97.81 187 LEU A CA 1
ATOM 1454 C C . LEU A 1 187 ? 7.429 4.913 1.954 1.00 97.81 187 LEU A C 1
ATOM 1456 O O . LEU A 1 187 ? 7.263 4.181 2.928 1.00 97.81 187 LEU A O 1
ATOM 1460 N N . ASN A 1 188 ? 7.236 6.235 1.997 1.00 97.62 188 ASN A N 1
ATOM 1461 C CA . ASN A 1 188 ? 6.733 6.906 3.196 1.00 97.62 188 ASN A CA 1
ATOM 1462 C C . ASN A 1 188 ? 5.298 6.496 3.513 1.00 97.62 188 ASN A C 1
ATOM 1464 O O . ASN A 1 188 ? 5.004 6.236 4.673 1.00 97.62 188 ASN A O 1
ATOM 1468 N N . GLU A 1 189 ? 4.442 6.378 2.499 1.00 96.00 189 GLU A N 1
ATOM 1469 C CA . GLU A 1 189 ? 3.071 5.896 2.659 1.00 96.00 189 GLU A CA 1
ATOM 1470 C C . GLU A 1 189 ? 3.051 4.509 3.309 1.00 96.00 189 GLU A C 1
ATOM 1472 O O . GLU A 1 189 ? 2.453 4.321 4.369 1.00 96.00 189 GLU A O 1
ATOM 1477 N N . MET A 1 190 ? 3.774 3.546 2.728 1.00 95.62 190 MET A N 1
ATOM 1478 C CA . MET A 1 190 ? 3.826 2.182 3.253 1.00 95.62 190 MET A CA 1
ATOM 1479 C C . MET A 1 190 ? 4.413 2.124 4.665 1.00 95.62 190 MET A C 1
ATOM 1481 O O . MET A 1 190 ? 3.964 1.326 5.490 1.00 95.62 190 MET A O 1
ATOM 1485 N N . MET A 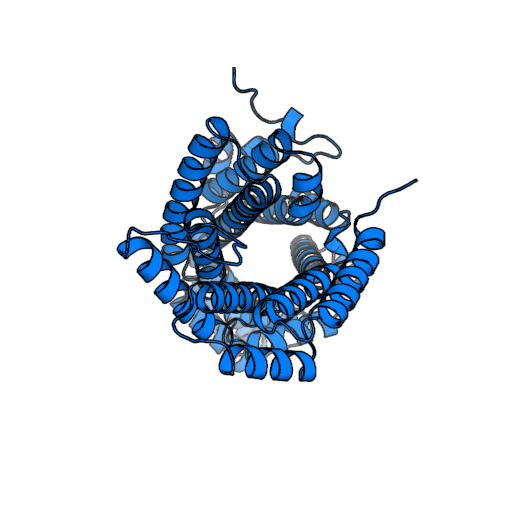1 191 ? 5.420 2.950 4.962 1.00 97.12 191 MET A N 1
ATOM 1486 C CA . MET A 1 191 ? 6.031 2.981 6.289 1.00 97.12 191 MET A CA 1
ATOM 1487 C C . MET A 1 191 ? 5.112 3.639 7.324 1.00 97.12 191 MET A C 1
ATOM 1489 O O . MET A 1 191 ? 4.999 3.123 8.433 1.00 97.12 191 MET A O 1
ATOM 1493 N N . ALA A 1 192 ? 4.385 4.698 6.957 1.00 95.44 192 ALA A N 1
ATOM 1494 C CA . ALA A 1 192 ? 3.354 5.290 7.804 1.00 95.44 192 ALA A CA 1
ATOM 1495 C C . ALA A 1 192 ? 2.267 4.261 8.145 1.00 95.44 192 ALA A C 1
ATOM 1497 O O . ALA A 1 192 ? 1.934 4.093 9.317 1.00 95.44 192 ALA A O 1
ATOM 1498 N N . GLN A 1 193 ? 1.788 3.497 7.155 1.00 91.94 193 GLN A N 1
ATOM 1499 C CA . GLN A 1 193 ? 0.837 2.403 7.381 1.00 91.94 193 GLN A CA 1
ATOM 1500 C C . GLN A 1 193 ? 1.405 1.337 8.328 1.00 91.94 193 GLN A C 1
ATOM 1502 O O . GLN A 1 193 ? 0.726 0.922 9.264 1.00 91.94 193 GLN A O 1
ATOM 1507 N N . CYS A 1 194 ? 2.655 0.904 8.121 1.00 92.69 194 CYS A N 1
ATOM 1508 C CA . CYS A 1 194 ? 3.314 -0.059 9.008 1.00 92.69 194 CYS A CA 1
ATOM 1509 C C . CYS A 1 194 ? 3.423 0.468 10.441 1.00 92.69 194 CYS A C 1
ATOM 1511 O O . CYS A 1 194 ? 3.151 -0.276 11.376 1.00 92.69 194 CYS A O 1
ATOM 1513 N N . ASN A 1 195 ? 3.787 1.738 10.618 1.00 91.50 195 ASN A N 1
ATOM 1514 C CA . ASN A 1 195 ? 3.905 2.367 11.930 1.00 91.50 195 ASN A CA 1
ATOM 1515 C C . ASN A 1 195 ? 2.544 2.506 12.621 1.00 91.50 195 ASN A C 1
ATOM 1517 O O . ASN A 1 195 ? 2.450 2.219 13.809 1.00 91.50 195 ASN A O 1
ATOM 1521 N N . ILE A 1 196 ? 1.480 2.853 11.890 1.00 88.25 196 ILE A N 1
ATOM 1522 C CA . ILE A 1 196 ? 0.107 2.837 12.420 1.00 88.25 196 ILE A CA 1
ATOM 1523 C C . ILE A 1 196 ? -0.247 1.423 12.888 1.00 88.25 196 ILE A C 1
ATOM 1525 O O . ILE A 1 196 ? -0.607 1.233 14.044 1.00 88.25 196 ILE A O 1
ATOM 1529 N N . MET A 1 197 ? -0.079 0.413 12.029 1.00 85.12 197 MET A N 1
ATOM 1530 C CA . MET A 1 197 ? -0.420 -0.976 12.362 1.00 85.12 197 MET A CA 1
ATOM 1531 C C . MET A 1 197 ? 0.418 -1.548 13.514 1.00 85.12 197 MET A C 1
ATOM 1533 O O . MET A 1 197 ? -0.084 -2.349 14.296 1.00 85.12 197 MET A O 1
ATOM 1537 N N . ALA A 1 198 ? 1.675 -1.124 13.642 1.00 83.88 198 ALA A N 1
ATOM 1538 C CA . ALA A 1 198 ? 2.567 -1.493 14.738 1.00 83.88 198 ALA A CA 1
ATOM 1539 C C . ALA A 1 198 ? 2.339 -0.667 16.018 1.00 83.88 198 ALA A C 1
ATOM 1541 O O . ALA A 1 198 ? 3.084 -0.834 16.977 1.00 83.88 198 ALA A O 1
ATOM 1542 N N . CYS A 1 199 ? 1.326 0.208 16.051 1.00 81.94 199 CYS A N 1
ATOM 1543 C CA . CYS A 1 199 ? 1.017 1.079 17.189 1.00 81.94 199 CYS A CA 1
ATOM 1544 C C . CYS A 1 199 ? 2.161 2.044 17.557 1.00 81.94 199 CYS A C 1
ATOM 1546 O O . CYS A 1 199 ? 2.369 2.363 18.723 1.00 81.94 199 CYS A O 1
ATOM 1548 N N . HIS A 1 200 ? 2.866 2.560 16.548 1.00 85.69 200 HIS A N 1
ATOM 1549 C CA . HIS A 1 200 ? 3.876 3.616 16.655 1.00 85.69 200 HIS A CA 1
ATOM 1550 C C . HIS A 1 200 ? 3.396 4.907 15.956 1.00 85.69 200 HIS A C 1
ATOM 1552 O O . HIS A 1 200 ? 3.989 5.335 14.956 1.00 85.69 200 HIS A O 1
ATOM 1558 N N . PRO A 1 201 ? 2.306 5.541 16.429 1.00 83.62 201 PRO A N 1
ATOM 1559 C CA . PRO A 1 201 ? 1.669 6.658 15.732 1.00 83.62 201 PRO A CA 1
ATOM 1560 C C . PRO A 1 201 ? 2.628 7.838 15.517 1.00 83.62 201 PRO A C 1
ATOM 1562 O O . PRO A 1 201 ? 2.619 8.444 14.449 1.00 83.62 201 PRO A O 1
ATOM 1565 N N . SER A 1 202 ? 3.519 8.129 16.466 1.00 83.81 202 SER A N 1
ATOM 1566 C CA . SER A 1 202 ? 4.501 9.216 16.345 1.00 83.81 202 SER A CA 1
ATOM 1567 C C . SER A 1 202 ? 5.442 9.054 15.152 1.00 83.81 202 SER A C 1
ATOM 1569 O O . SER A 1 202 ? 5.663 10.008 14.407 1.00 83.81 202 SER A O 1
ATOM 1571 N N . MET A 1 203 ? 5.925 7.832 14.909 1.00 89.69 203 MET A N 1
ATOM 1572 C CA . MET A 1 203 ? 6.754 7.530 13.740 1.00 89.69 203 MET A CA 1
ATOM 1573 C C . MET A 1 203 ? 5.949 7.615 12.441 1.00 89.69 203 MET A C 1
ATOM 1575 O O . MET A 1 203 ? 6.464 8.072 11.422 1.00 89.69 203 MET A O 1
ATOM 1579 N N . ALA A 1 204 ? 4.676 7.203 12.463 1.00 92.19 204 ALA A N 1
ATOM 1580 C CA . ALA A 1 204 ? 3.796 7.377 11.311 1.00 92.19 204 ALA A CA 1
ATOM 1581 C C . ALA A 1 204 ? 3.623 8.860 10.965 1.00 92.19 204 ALA A C 1
ATOM 1583 O O . ALA A 1 204 ? 3.670 9.227 9.792 1.00 92.19 204 ALA A O 1
ATOM 1584 N N . MET A 1 205 ? 3.497 9.715 11.980 1.00 90.69 205 MET A N 1
ATOM 1585 C CA . MET A 1 205 ? 3.350 11.154 11.798 1.00 90.69 205 MET A CA 1
ATOM 1586 C C . MET A 1 205 ? 4.569 11.796 11.131 1.00 90.69 205 MET A C 1
ATOM 1588 O O . MET A 1 205 ? 4.413 12.656 10.266 1.00 90.69 205 MET A O 1
ATOM 1592 N N . ASP A 1 206 ? 5.778 11.345 11.472 1.00 91.06 206 ASP A N 1
ATOM 1593 C CA . ASP A 1 206 ? 7.002 11.796 10.805 1.00 91.06 206 ASP A CA 1
ATOM 1594 C C . ASP A 1 206 ? 7.016 11.416 9.319 1.00 91.06 206 ASP A C 1
ATOM 1596 O O . ASP A 1 206 ? 7.352 12.244 8.473 1.00 91.06 206 ASP A O 1
ATOM 1600 N N . ASN A 1 207 ? 6.585 10.196 8.975 1.00 95.06 207 ASN A N 1
ATOM 1601 C CA . ASN A 1 207 ? 6.447 9.789 7.576 1.00 95.06 207 ASN A CA 1
ATOM 1602 C C . ASN A 1 207 ? 5.403 10.636 6.828 1.00 95.06 207 ASN A C 1
ATOM 1604 O O . ASN A 1 207 ? 5.648 11.041 5.691 1.00 95.06 207 ASN A O 1
ATOM 1608 N N . ILE A 1 208 ? 4.260 10.933 7.457 1.00 94.31 208 ILE A N 1
ATOM 1609 C CA . ILE A 1 208 ? 3.207 11.775 6.866 1.00 94.31 208 ILE A CA 1
ATOM 1610 C C . ILE A 1 208 ? 3.725 13.200 6.636 1.00 94.31 208 ILE A C 1
ATOM 1612 O O . ILE A 1 208 ? 3.547 13.750 5.547 1.00 94.31 208 ILE A O 1
ATOM 1616 N N . ARG A 1 209 ? 4.418 13.790 7.620 1.00 91.75 209 ARG A N 1
ATOM 1617 C CA . ARG A 1 209 ? 5.059 15.106 7.478 1.00 91.75 209 ARG A CA 1
ATOM 1618 C C . ARG A 1 209 ? 6.017 15.121 6.298 1.00 91.75 209 ARG A C 1
ATOM 1620 O O . ARG A 1 209 ? 5.958 16.035 5.475 1.00 91.75 209 ARG A O 1
ATOM 1627 N N . ASP A 1 210 ? 6.872 14.109 6.201 1.00 93.06 210 ASP A N 1
ATOM 1628 C CA . ASP A 1 210 ? 7.842 13.998 5.121 1.00 93.06 210 ASP A CA 1
ATOM 1629 C C . ASP A 1 210 ? 7.145 13.915 3.751 1.00 93.06 210 ASP A C 1
ATOM 1631 O O . ASP A 1 210 ? 7.615 14.542 2.802 1.00 93.06 210 ASP A O 1
ATOM 1635 N N . MET A 1 211 ? 6.005 13.218 3.633 1.00 94.38 211 MET A N 1
ATOM 1636 C CA . MET A 1 211 ? 5.194 13.207 2.404 1.00 94.38 211 MET A CA 1
ATOM 1637 C C . MET A 1 211 ? 4.655 14.596 2.055 1.00 94.38 211 MET A C 1
ATOM 1639 O O . MET A 1 211 ? 4.797 15.042 0.914 1.00 94.38 211 MET A O 1
ATOM 1643 N N . VAL A 1 212 ? 4.061 15.294 3.028 1.00 90.62 212 VAL A N 1
ATOM 1644 C CA . VAL A 1 212 ? 3.490 16.636 2.837 1.00 90.62 212 VAL A CA 1
ATOM 1645 C C . VAL A 1 212 ? 4.576 17.608 2.377 1.00 90.62 212 VAL A C 1
ATOM 1647 O O . VAL A 1 212 ? 4.490 18.144 1.271 1.00 90.62 212 VAL A O 1
ATOM 1650 N N . GLN A 1 213 ? 5.659 17.736 3.148 1.00 90.06 213 GLN A N 1
ATOM 1651 C CA . GLN A 1 213 ? 6.774 18.630 2.827 1.00 90.06 213 GLN A CA 1
ATOM 1652 C C . GLN A 1 213 ? 7.413 18.301 1.475 1.00 90.06 213 GLN A C 1
ATOM 1654 O O . GLN A 1 213 ? 7.751 19.198 0.699 1.00 90.06 213 GLN A O 1
ATOM 1659 N N . PHE A 1 214 ? 7.601 17.013 1.177 1.00 91.56 214 PHE A N 1
ATOM 1660 C CA . PHE A 1 214 ? 8.225 16.595 -0.072 1.00 91.56 214 PHE A CA 1
ATOM 1661 C C . PHE A 1 214 ? 7.341 16.906 -1.280 1.00 91.56 214 PHE A C 1
ATOM 1663 O O . PHE A 1 214 ? 7.831 17.463 -2.262 1.00 91.56 214 PHE A O 1
ATO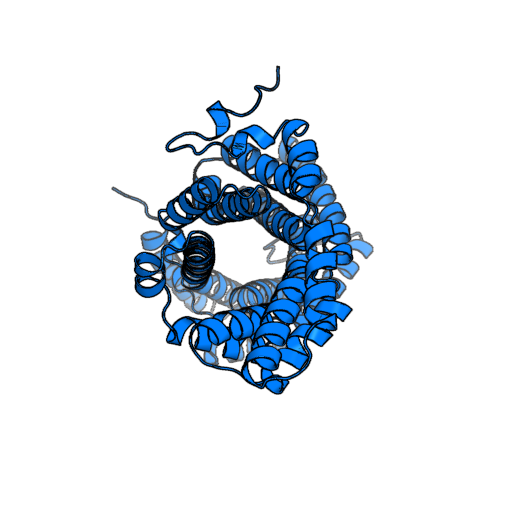M 1670 N N . SER A 1 215 ? 6.044 16.603 -1.208 1.00 90.50 215 SER A N 1
ATOM 1671 C CA . SER A 1 215 ? 5.107 16.897 -2.297 1.00 90.50 215 SER A CA 1
ATOM 1672 C C . SER A 1 215 ? 5.034 18.397 -2.606 1.00 90.50 215 SER A C 1
ATOM 1674 O O . SER A 1 215 ? 5.091 18.788 -3.769 1.00 90.50 215 SER A O 1
ATOM 1676 N N . GLN A 1 216 ? 5.052 19.252 -1.582 1.00 83.75 216 GLN A N 1
ATOM 1677 C CA . GLN A 1 216 ? 5.034 20.708 -1.744 1.00 83.75 216 GLN A CA 1
ATOM 1678 C C . GLN A 1 216 ? 6.319 21.244 -2.384 1.00 83.75 216 GLN A C 1
ATOM 1680 O O . GLN A 1 216 ? 6.264 22.084 -3.280 1.00 83.75 216 GLN A O 1
ATOM 1685 N N . ARG A 1 217 ? 7.485 20.721 -1.980 1.00 87.94 217 ARG A N 1
ATOM 1686 C CA . ARG A 1 217 ? 8.788 21.114 -2.549 1.00 87.94 217 ARG A CA 1
ATOM 1687 C C . ARG A 1 217 ? 8.975 20.659 -3.999 1.00 87.94 217 ARG A C 1
ATOM 1689 O O . ARG A 1 217 ? 9.731 21.289 -4.735 1.00 87.94 217 ARG A O 1
ATOM 1696 N N . HIS A 1 218 ? 8.330 19.565 -4.406 1.00 84.94 218 HIS A N 1
ATOM 1697 C CA . HIS A 1 218 ? 8.572 18.912 -5.699 1.00 84.94 218 HIS A CA 1
ATOM 1698 C C . HIS A 1 218 ? 7.404 18.992 -6.699 1.00 84.94 218 HIS A C 1
ATOM 1700 O O . HIS A 1 218 ? 7.543 18.501 -7.820 1.00 84.94 218 HIS A O 1
ATOM 1706 N N . GLY A 1 219 ? 6.306 19.669 -6.348 1.00 79.38 219 GLY A N 1
ATOM 1707 C CA . GLY A 1 219 ? 5.264 20.111 -7.280 1.00 79.38 219 GLY A CA 1
ATOM 1708 C C . GLY A 1 219 ? 3.861 19.586 -6.964 1.00 79.38 219 GLY A C 1
ATOM 1709 O O . GLY A 1 219 ? 3.689 18.470 -6.478 1.00 79.38 219 GLY A O 1
ATOM 1710 N N . ALA A 1 220 ? 2.849 20.384 -7.321 1.00 79.25 220 ALA A N 1
ATOM 1711 C CA . ALA A 1 220 ? 1.437 20.113 -7.029 1.00 79.25 220 ALA A CA 1
ATOM 1712 C C . ALA A 1 220 ? 0.941 18.754 -7.557 1.00 79.25 220 ALA A C 1
ATOM 1714 O O . ALA A 1 220 ? 0.153 18.096 -6.886 1.00 79.25 220 ALA A O 1
ATOM 1715 N N . ASP A 1 221 ? 1.461 18.284 -8.697 1.00 84.25 221 ASP A N 1
ATOM 1716 C CA . ASP A 1 221 ? 1.124 16.968 -9.259 1.00 84.25 221 ASP A CA 1
ATOM 1717 C C . ASP A 1 221 ? 1.370 15.811 -8.273 1.00 84.25 221 ASP A C 1
ATOM 1719 O O . ASP A 1 221 ? 0.601 14.855 -8.249 1.00 84.25 221 ASP A O 1
ATOM 1723 N N . LEU A 1 222 ? 2.447 15.868 -7.476 1.00 87.62 222 LEU A N 1
ATOM 1724 C CA . LEU A 1 222 ? 2.748 14.817 -6.496 1.00 87.62 222 LEU A CA 1
ATOM 1725 C C . LEU A 1 222 ? 1.755 14.837 -5.334 1.00 87.62 222 LEU A C 1
ATOM 1727 O O . LEU A 1 222 ? 1.387 13.777 -4.834 1.00 87.62 222 LEU A O 1
ATOM 1731 N N . PHE A 1 223 ? 1.327 16.028 -4.913 1.00 87.19 223 PHE A N 1
ATOM 1732 C CA . PHE A 1 223 ? 0.316 16.168 -3.871 1.00 87.19 223 PHE A CA 1
ATOM 1733 C C . PHE A 1 223 ? -1.058 15.702 -4.360 1.00 87.19 223 PHE A C 1
ATOM 1735 O O . PHE A 1 223 ? -1.745 14.999 -3.637 1.00 87.19 223 PHE A O 1
ATOM 1742 N N . GLU A 1 224 ? -1.439 16.013 -5.598 1.00 86.06 224 GLU A N 1
ATOM 1743 C CA . GLU A 1 224 ? -2.674 15.499 -6.206 1.00 86.06 224 GLU A CA 1
ATOM 1744 C C . GLU A 1 224 ? -2.673 13.964 -6.313 1.00 86.06 224 GLU A C 1
ATOM 1746 O O . GLU A 1 224 ? -3.691 13.313 -6.081 1.00 86.06 224 GLU A O 1
ATOM 1751 N N . GLU A 1 225 ? -1.521 13.367 -6.636 1.00 86.75 225 GLU A N 1
ATOM 1752 C CA . GLU A 1 225 ? -1.370 11.915 -6.779 1.00 86.75 225 GLU A CA 1
ATOM 1753 C C . GLU A 1 225 ? -1.448 11.185 -5.425 1.00 86.75 225 GLU A C 1
ATOM 1755 O O . GLU A 1 225 ? -2.194 10.215 -5.301 1.00 86.75 225 GLU A O 1
ATOM 1760 N N . PHE A 1 226 ? -0.732 11.671 -4.403 1.00 90.75 226 PHE A N 1
ATOM 1761 C CA . PHE A 1 226 ? -0.640 11.035 -3.076 1.00 90.75 226 PHE A CA 1
ATOM 1762 C C . PHE A 1 226 ? -1.577 11.635 -2.016 1.00 90.75 226 PHE A C 1
ATOM 1764 O O . PHE A 1 226 ? -1.630 11.151 -0.886 1.00 90.75 226 PHE A O 1
ATOM 1771 N N . GLY A 1 227 ? -2.339 12.667 -2.362 1.00 89.06 227 GLY A N 1
ATOM 1772 C CA . GLY A 1 227 ? -3.276 13.351 -1.478 1.00 89.06 227 GLY A CA 1
ATOM 1773 C C . GLY A 1 227 ? -4.296 12.434 -0.796 1.00 89.06 227 GLY A C 1
ATOM 1774 O O . GLY A 1 227 ? -4.426 12.536 0.425 1.00 89.06 227 GLY A O 1
ATOM 1775 N N . PRO A 1 228 ? -4.955 11.482 -1.495 1.00 89.25 228 PRO A N 1
ATOM 1776 C CA . PRO A 1 228 ? -5.856 10.539 -0.831 1.00 89.25 228 PRO A CA 1
ATOM 1777 C C . PRO A 1 228 ? -5.154 9.700 0.240 1.00 89.25 228 PRO A C 1
ATOM 1779 O O . PRO A 1 228 ? -5.728 9.465 1.304 1.00 89.25 228 PRO A O 1
ATOM 1782 N N . ALA A 1 229 ? -3.914 9.269 -0.016 1.00 91.81 229 ALA A N 1
ATOM 1783 C CA . ALA A 1 229 ? -3.130 8.481 0.930 1.00 91.81 229 ALA A CA 1
ATOM 1784 C C . ALA A 1 229 ? -2.729 9.315 2.152 1.00 91.81 229 ALA A C 1
ATOM 1786 O O . ALA A 1 229 ? -2.935 8.875 3.279 1.00 91.81 229 ALA A O 1
ATOM 1787 N N . ILE A 1 230 ? -2.240 10.544 1.943 1.00 92.75 230 ILE A N 1
ATOM 1788 C CA . ILE A 1 230 ? -1.908 11.488 3.025 1.00 92.75 230 ILE A CA 1
ATOM 1789 C C . ILE A 1 230 ? -3.134 11.737 3.910 1.00 92.75 230 ILE A C 1
ATOM 1791 O O . ILE A 1 230 ? -3.054 11.605 5.129 1.00 92.75 230 ILE A O 1
ATOM 1795 N N . GLN A 1 231 ? -4.278 12.054 3.300 1.00 91.25 231 GLN A N 1
ATOM 1796 C CA . GLN A 1 231 ? -5.519 12.314 4.026 1.00 91.25 231 GLN A CA 1
ATOM 1797 C C . GLN A 1 231 ? -6.012 11.067 4.769 1.00 91.25 231 GLN A C 1
ATOM 1799 O O . GLN A 1 231 ? -6.374 11.153 5.937 1.00 91.25 231 GLN A O 1
ATOM 1804 N N . SER A 1 232 ? -5.957 9.889 4.146 1.00 92.31 232 SER A N 1
ATOM 1805 C CA . SER A 1 232 ? -6.350 8.637 4.807 1.00 92.31 232 SER A CA 1
ATOM 1806 C C . SER A 1 232 ? -5.455 8.319 6.009 1.00 92.31 232 SER A C 1
ATOM 1808 O O . SER A 1 232 ? -5.963 7.980 7.075 1.00 92.31 232 SER A O 1
ATOM 1810 N N . LEU A 1 233 ? -4.137 8.496 5.873 1.00 94.00 233 LEU A N 1
ATOM 1811 C CA . LEU A 1 233 ? -3.172 8.300 6.957 1.00 94.00 233 LEU A CA 1
ATOM 1812 C C . LEU A 1 233 ? -3.400 9.272 8.123 1.00 94.00 233 LEU A C 1
ATOM 1814 O O . LEU A 1 233 ? -3.348 8.857 9.281 1.00 94.00 233 LEU A O 1
ATOM 1818 N N . LEU A 1 234 ? -3.702 10.542 7.833 1.00 92.12 234 LEU A N 1
ATOM 1819 C CA . LEU A 1 234 ? -4.091 11.521 8.853 1.00 92.12 234 LEU A CA 1
ATOM 1820 C C . LEU A 1 234 ? -5.391 11.111 9.552 1.00 92.12 234 LEU A C 1
ATOM 1822 O O . LEU A 1 234 ? -5.470 11.179 10.776 1.00 92.12 234 LEU A O 1
ATOM 1826 N N . GLY A 1 235 ? -6.382 10.610 8.809 1.00 92.12 235 GLY A N 1
ATOM 1827 C CA . GLY A 1 235 ? -7.626 10.098 9.384 1.00 92.12 235 GLY A CA 1
ATOM 1828 C C . GLY A 1 235 ? -7.404 8.906 10.322 1.00 92.12 235 GLY A C 1
ATOM 1829 O O . GLY A 1 235 ? -7.967 8.850 11.421 1.00 92.12 235 GLY A O 1
ATOM 1830 N N . HIS A 1 236 ? -6.519 7.979 9.946 1.00 90.81 236 HIS A N 1
ATOM 1831 C CA . HIS A 1 236 ? -6.102 6.878 10.819 1.00 90.81 236 HIS A CA 1
ATOM 1832 C C . HIS A 1 236 ? -5.392 7.385 12.075 1.00 90.81 236 HIS A C 1
ATOM 1834 O O . HIS A 1 236 ? -5.709 6.932 13.173 1.00 90.81 236 HIS A O 1
ATOM 1840 N N . TYR A 1 237 ? -4.487 8.354 11.942 1.00 89.62 237 TYR A N 1
ATOM 1841 C CA . TYR A 1 237 ? -3.804 8.960 13.084 1.00 89.62 237 TYR A CA 1
ATOM 1842 C C . TYR A 1 237 ? -4.787 9.666 14.039 1.00 89.62 237 TYR A C 1
ATOM 1844 O O . TYR A 1 237 ? -4.742 9.440 15.248 1.00 89.62 237 TYR A O 1
ATOM 1852 N N . CYS A 1 238 ? -5.756 10.424 13.515 1.00 88.12 238 CYS A N 1
ATOM 1853 C CA . CYS A 1 238 ? -6.838 11.026 14.309 1.00 88.12 238 CYS A CA 1
ATOM 1854 C C . CYS A 1 238 ? -7.666 9.969 15.053 1.00 88.12 238 CYS A C 1
ATOM 1856 O O . CYS A 1 238 ? -8.066 10.170 16.199 1.00 88.12 238 CYS A O 1
ATOM 1858 N N . SER A 1 239 ? -7.892 8.812 14.423 1.00 87.38 239 SER A N 1
ATOM 1859 C CA . SER A 1 239 ? -8.605 7.694 15.051 1.00 87.38 239 SER A CA 1
ATOM 1860 C C . SER A 1 239 ? -7.843 7.143 16.266 1.00 87.38 239 SER A C 1
ATOM 1862 O O . SER A 1 239 ? -8.468 6.812 17.275 1.00 87.38 239 SER A O 1
ATOM 1864 N N . TYR A 1 240 ? -6.504 7.110 16.218 1.00 84.00 240 TYR A N 1
ATOM 1865 C CA . TYR A 1 240 ? -5.654 6.774 17.372 1.00 84.00 240 TYR A CA 1
ATOM 1866 C C . TYR A 1 240 ? -5.764 7.811 18.499 1.00 84.00 240 TYR A C 1
ATOM 1868 O O . TYR A 1 240 ? -5.777 7.438 19.670 1.00 84.00 240 TYR A O 1
ATOM 1876 N N . LEU A 1 241 ? -5.917 9.093 18.157 1.00 83.44 241 LEU A N 1
ATOM 1877 C CA . LEU A 1 241 ? -6.140 10.181 19.120 1.00 83.44 241 LEU A CA 1
ATOM 1878 C C . LEU A 1 241 ? -7.564 10.241 19.689 1.00 83.44 241 LEU A C 1
ATOM 1880 O O . LEU A 1 241 ? -7.852 11.112 20.507 1.00 83.44 241 LEU A O 1
ATOM 1884 N N . ARG A 1 242 ? -8.459 9.338 19.260 1.00 85.00 242 ARG A N 1
ATOM 1885 C CA . ARG A 1 242 ? -9.900 9.363 19.572 1.00 85.00 242 ARG A CA 1
ATOM 1886 C C . ARG A 1 242 ? -10.623 10.615 19.056 1.00 85.00 242 ARG A C 1
ATOM 1888 O O . ARG A 1 242 ? -11.726 10.928 19.499 1.00 85.00 242 ARG A O 1
ATOM 1895 N N . GLU A 1 243 ? -10.060 11.290 18.058 1.00 87.31 243 GLU A N 1
ATOM 1896 C CA . GLU A 1 243 ? -10.630 12.491 17.440 1.00 87.31 243 GLU A CA 1
ATOM 1897 C C . GLU A 1 243 ? -11.484 12.111 16.224 1.00 87.31 243 GLU A C 1
ATOM 1899 O O . GLU A 1 243 ? -11.132 12.358 15.070 1.00 87.31 243 GLU A O 1
ATOM 1904 N N . SER A 1 244 ? -12.621 11.460 16.489 1.00 88.69 244 SER A N 1
ATOM 1905 C CA . SER A 1 244 ? -13.462 10.857 15.442 1.00 88.69 244 SER A CA 1
ATOM 1906 C C . SER A 1 244 ? -13.989 11.870 14.417 1.00 88.69 244 SER A C 1
ATOM 1908 O O . SER A 1 244 ? -14.064 11.552 13.233 1.00 88.69 244 SER A O 1
ATOM 1910 N N . GLU A 1 245 ? -14.289 13.103 14.838 1.00 88.69 245 GLU A N 1
ATOM 1911 C CA . GLU A 1 245 ? -14.708 14.175 13.922 1.00 88.69 245 GLU A CA 1
ATOM 1912 C C . GLU A 1 245 ? -13.577 14.617 12.981 1.00 88.69 245 GLU A C 1
ATOM 1914 O O . GLU A 1 245 ? -13.818 14.890 11.805 1.00 88.69 245 GLU A O 1
ATOM 1919 N N . ALA A 1 246 ? -12.338 14.692 13.477 1.00 88.00 246 ALA A N 1
ATOM 1920 C CA . ALA A 1 246 ? -11.179 15.022 12.650 1.00 88.00 246 ALA A CA 1
ATOM 1921 C C . ALA A 1 246 ? -10.879 13.883 11.667 1.00 88.00 246 ALA A C 1
ATOM 1923 O O . ALA A 1 246 ? -10.669 14.131 10.478 1.00 88.00 246 ALA A O 1
ATOM 1924 N N . ALA A 1 247 ? -10.956 12.635 12.141 1.00 91.50 247 ALA A N 1
ATOM 1925 C CA . ALA A 1 247 ? -10.800 11.450 11.307 1.00 91.50 247 ALA A CA 1
ATOM 1926 C C . ALA A 1 247 ? -11.809 11.424 10.148 1.00 91.50 247 ALA A C 1
ATOM 1928 O O . ALA A 1 247 ? -11.421 11.250 8.993 1.00 91.50 247 ALA A O 1
ATOM 1929 N N . GLU A 1 248 ? -13.090 11.656 10.446 1.00 90.81 248 GLU A N 1
ATOM 1930 C CA . GLU A 1 248 ? -14.161 11.725 9.449 1.00 90.81 248 GLU A CA 1
ATOM 1931 C C . GLU A 1 248 ? -13.877 12.773 8.383 1.00 90.81 248 GLU A C 1
ATOM 1933 O O . GLU A 1 248 ? -13.953 12.468 7.192 1.00 90.81 248 GLU A O 1
ATOM 1938 N N . LYS A 1 249 ? -13.515 13.991 8.805 1.00 90.12 249 LYS A N 1
ATOM 1939 C CA . LYS A 1 249 ? -13.155 15.049 7.869 1.00 90.12 249 LYS A CA 1
ATOM 1940 C C . LYS A 1 249 ? -12.056 14.531 6.943 1.00 90.12 249 LYS A C 1
ATOM 1942 O O . LYS A 1 249 ? -12.274 14.500 5.733 1.00 90.12 249 LYS A O 1
ATOM 1947 N N . HIS A 1 250 ? -10.925 14.058 7.474 1.00 90.44 250 HIS A N 1
ATOM 1948 C CA . HIS A 1 250 ? -9.795 13.545 6.682 1.00 90.44 250 HIS A CA 1
ATOM 1949 C C . HIS A 1 250 ? -10.200 12.488 5.643 1.00 90.44 250 HIS A C 1
ATOM 1951 O O . HIS A 1 250 ? -9.828 12.605 4.472 1.00 90.44 250 HIS A O 1
ATOM 1957 N N . PHE A 1 251 ? -11.046 11.523 6.004 1.00 90.94 251 PHE A N 1
ATOM 1958 C CA . PHE A 1 251 ? -11.558 10.545 5.039 1.00 90.94 251 PHE A CA 1
ATOM 1959 C C . PHE A 1 251 ? -12.469 11.170 3.964 1.00 90.94 251 PHE A C 1
ATOM 1961 O O . PHE A 1 251 ? -12.367 10.806 2.792 1.00 90.94 251 PHE A O 1
ATOM 1968 N N . ILE A 1 252 ? -13.287 12.170 4.309 1.00 88.88 252 ILE A N 1
ATOM 1969 C CA . ILE A 1 252 ? -14.067 12.955 3.333 1.00 88.88 252 ILE A CA 1
ATOM 1970 C C . ILE A 1 252 ? -13.155 13.795 2.421 1.00 88.88 252 ILE A C 1
ATOM 1972 O O . ILE A 1 252 ? -13.463 13.974 1.247 1.00 88.88 252 ILE A O 1
ATOM 1976 N N . ALA A 1 253 ? -12.028 14.328 2.905 1.00 88.25 253 ALA A N 1
ATOM 1977 C CA . ALA A 1 253 ? -11.067 15.001 2.024 1.00 88.25 253 ALA A CA 1
ATOM 1978 C C . ALA A 1 253 ? -10.440 14.020 1.037 1.00 88.25 253 ALA A C 1
ATOM 1980 O O . ALA A 1 253 ? -10.339 14.344 -0.145 1.00 88.25 253 ALA A O 1
ATOM 1981 N N . ALA A 1 254 ? -10.052 12.828 1.500 1.00 89.44 254 ALA A N 1
ATOM 1982 C CA . ALA A 1 254 ? -9.473 11.799 0.642 1.00 89.44 254 ALA A CA 1
ATOM 1983 C C . ALA A 1 254 ? -10.400 11.452 -0.538 1.00 89.44 254 ALA A C 1
ATOM 1985 O O . ALA A 1 254 ? -9.926 11.300 -1.665 1.00 89.44 254 ALA A O 1
ATOM 1986 N N . SER A 1 255 ? -11.720 11.416 -0.311 1.00 85.25 255 SER A N 1
ATOM 1987 C CA . SER A 1 255 ? -12.695 11.074 -1.353 1.00 85.25 255 SER A CA 1
ATOM 1988 C C . SER A 1 255 ? -12.866 12.139 -2.442 1.00 85.25 255 SER A C 1
ATOM 1990 O O . SER A 1 255 ? -13.340 11.824 -3.533 1.00 85.25 255 SER A O 1
ATOM 1992 N N . LYS A 1 256 ? -12.445 13.386 -2.191 1.00 85.88 256 LYS A N 1
ATOM 1993 C CA . LYS A 1 256 ? -12.556 14.506 -3.145 1.00 85.88 256 LYS A CA 1
ATOM 1994 C C . LYS A 1 256 ? -11.459 14.515 -4.214 1.00 85.88 256 LYS A C 1
ATOM 1996 O O . LYS A 1 256 ? -11.575 15.249 -5.196 1.00 85.88 256 LYS A O 1
ATOM 2001 N N . PHE A 1 257 ? -10.398 13.728 -4.045 1.00 83.94 257 PHE A N 1
ATOM 2002 C CA . PHE A 1 257 ? -9.301 13.661 -5.008 1.00 83.94 257 PHE A CA 1
ATOM 2003 C C . PHE A 1 257 ? -9.701 12.901 -6.273 1.00 83.94 257 PHE A C 1
ATOM 2005 O O . PHE A 1 257 ? -10.403 11.891 -6.222 1.00 83.94 257 PHE A O 1
ATOM 2012 N N . LYS A 1 258 ? -9.183 13.333 -7.430 1.00 77.88 258 LYS A N 1
ATOM 2013 C CA . LYS A 1 258 ? -9.463 12.680 -8.724 1.00 77.88 258 LYS A CA 1
ATOM 2014 C C . LYS A 1 258 ? -9.037 11.212 -8.754 1.00 77.88 258 LYS A C 1
ATOM 2016 O O . LYS A 1 258 ? -9.707 10.403 -9.387 1.00 77.88 258 LYS A O 1
ATOM 2021 N N . SER A 1 259 ? -7.941 10.873 -8.079 1.00 74.12 259 SER A N 1
ATOM 2022 C CA . SER A 1 259 ? -7.429 9.503 -7.958 1.00 74.12 259 SER A CA 1
ATOM 2023 C C . SER A 1 259 ? -8.363 8.578 -7.176 1.00 74.12 259 SER A C 1
ATOM 2025 O O . SER A 1 259 ? -8.309 7.375 -7.390 1.00 74.12 259 SER A O 1
ATOM 2027 N N . CYS A 1 260 ? -9.294 9.108 -6.375 1.00 72.75 260 CYS A N 1
ATOM 2028 C CA . CYS A 1 260 ? -10.346 8.318 -5.729 1.00 72.75 260 CYS A CA 1
ATOM 2029 C C . CYS A 1 260 ? -11.371 7.735 -6.730 1.00 72.75 260 CYS A C 1
ATOM 2031 O O . CYS A 1 260 ? -12.284 7.019 -6.342 1.00 72.75 260 CYS A O 1
ATOM 2033 N N . LYS A 1 261 ? -11.241 8.016 -8.036 1.00 70.56 261 LYS A N 1
ATOM 2034 C CA . LYS A 1 261 ? -11.948 7.262 -9.085 1.00 70.56 261 LYS A CA 1
ATOM 2035 C C . LYS A 1 261 ? -11.402 5.842 -9.270 1.00 70.56 261 LYS A C 1
ATOM 2037 O O . LYS A 1 261 ? -12.090 5.011 -9.856 1.00 70.56 261 LYS A O 1
ATOM 2042 N N . ASP A 1 262 ? -10.180 5.569 -8.814 1.00 78.25 262 ASP A N 1
ATOM 2043 C CA . ASP A 1 262 ? -9.637 4.214 -8.770 1.00 78.25 262 ASP A CA 1
ATOM 2044 C C . ASP A 1 262 ? -10.450 3.358 -7.789 1.00 78.25 262 ASP A C 1
ATOM 2046 O O . ASP A 1 262 ? -10.670 3.769 -6.645 1.00 78.25 262 ASP A O 1
ATOM 2050 N N . LYS A 1 263 ? -10.888 2.166 -8.227 1.00 79.56 263 LYS A N 1
ATOM 2051 C CA . LYS A 1 263 ? -11.757 1.286 -7.429 1.00 79.56 263 LYS A CA 1
ATOM 2052 C C . LYS A 1 263 ? -11.132 0.981 -6.066 1.00 79.56 263 LYS A C 1
ATOM 2054 O O . LYS A 1 263 ? -11.825 1.064 -5.060 1.00 79.56 263 LYS A O 1
ATOM 2059 N N . ASN A 1 264 ? -9.841 0.662 -6.003 1.00 79.31 264 ASN A N 1
ATOM 2060 C CA . ASN A 1 264 ? -9.211 0.227 -4.758 1.00 79.31 264 ASN A CA 1
ATOM 2061 C C . ASN A 1 264 ? -9.083 1.382 -3.760 1.00 79.31 264 ASN A C 1
ATOM 2063 O O . ASN A 1 264 ? -9.380 1.207 -2.576 1.00 79.31 264 ASN A O 1
ATOM 2067 N N . ILE A 1 265 ? -8.709 2.574 -4.237 1.00 80.81 265 ILE A N 1
ATOM 2068 C CA . ILE A 1 265 ? -8.650 3.781 -3.397 1.00 80.81 265 ILE A CA 1
ATOM 2069 C C . ILE A 1 265 ? -10.050 4.127 -2.884 1.00 80.81 265 ILE A C 1
ATOM 2071 O O . ILE A 1 265 ? -10.230 4.323 -1.682 1.00 80.81 265 ILE A O 1
ATOM 2075 N N . TRP A 1 266 ? -11.047 4.126 -3.774 1.00 84.00 266 TRP A N 1
ATOM 2076 C CA . TRP A 1 266 ? -12.439 4.401 -3.427 1.00 84.00 266 TRP A CA 1
ATOM 2077 C C . TRP A 1 266 ? -12.943 3.473 -2.322 1.00 84.00 266 TRP A C 1
ATOM 2079 O O . TRP A 1 266 ? -13.424 3.948 -1.290 1.00 84.00 266 TRP A O 1
ATOM 2089 N N . VAL A 1 267 ? -12.774 2.160 -2.504 1.00 82.56 267 VAL A N 1
ATOM 2090 C CA . VAL A 1 267 ? -13.206 1.138 -1.542 1.00 82.56 267 VAL A CA 1
ATOM 2091 C C . VAL A 1 267 ? -12.556 1.367 -0.183 1.00 82.56 267 VAL A C 1
ATOM 2093 O O . VAL A 1 267 ? -13.250 1.411 0.832 1.00 82.56 267 VAL A O 1
ATOM 2096 N N . MET A 1 268 ? -11.238 1.575 -0.148 1.00 82.88 268 MET A N 1
ATOM 2097 C CA . MET A 1 268 ? -10.518 1.782 1.108 1.00 82.88 268 MET A CA 1
ATOM 2098 C C . MET A 1 268 ? -10.967 3.053 1.836 1.00 82.88 268 MET A C 1
ATOM 2100 O O . MET A 1 268 ? -11.165 3.022 3.052 1.00 82.88 268 MET A O 1
ATOM 2104 N N . THR A 1 269 ? -11.172 4.162 1.121 1.00 84.75 269 THR A N 1
ATOM 2105 C CA . THR A 1 269 ? -11.676 5.406 1.720 1.00 84.75 269 THR A CA 1
ATOM 2106 C C . THR A 1 269 ? -13.080 5.225 2.304 1.00 84.75 269 THR A C 1
ATOM 2108 O O . THR A 1 269 ? -13.321 5.657 3.431 1.00 84.75 269 THR A O 1
ATOM 2111 N N . HIS A 1 270 ? -13.984 4.534 1.600 1.00 85.19 270 HIS A N 1
ATOM 2112 C CA . HIS A 1 270 ? -15.358 4.315 2.069 1.00 85.19 270 HIS A CA 1
ATOM 2113 C C . HIS A 1 270 ? -15.424 3.354 3.258 1.00 85.19 270 HIS A C 1
ATOM 2115 O O . HIS A 1 270 ? -16.157 3.616 4.208 1.00 85.19 270 HIS A O 1
ATOM 2121 N N . VAL A 1 271 ? -14.613 2.291 3.273 1.00 85.44 271 VAL A N 1
ATOM 2122 C CA . VAL A 1 271 ? -14.531 1.375 4.425 1.00 85.44 271 VAL A CA 1
ATOM 2123 C C . VAL A 1 271 ? -14.027 2.102 5.674 1.00 85.44 271 VAL A C 1
ATOM 2125 O O . VAL A 1 271 ? -14.596 1.929 6.752 1.00 85.44 271 VAL A O 1
ATOM 2128 N N . ASN A 1 272 ? -12.999 2.948 5.545 1.00 89.00 272 ASN A N 1
ATOM 2129 C CA . ASN A 1 272 ? -12.507 3.747 6.670 1.00 89.00 272 ASN A CA 1
ATOM 2130 C C . ASN A 1 272 ? -13.589 4.698 7.200 1.00 89.00 272 ASN A C 1
ATOM 2132 O O . ASN A 1 272 ? -13.827 4.743 8.406 1.00 89.00 272 ASN A O 1
ATOM 2136 N N . LEU A 1 273 ? -14.293 5.393 6.303 1.00 88.38 273 LEU A N 1
ATOM 2137 C CA . LEU A 1 273 ? -15.380 6.297 6.670 1.00 88.38 273 LEU A CA 1
ATOM 2138 C C . LEU A 1 273 ? -16.537 5.550 7.360 1.00 88.38 273 LEU A C 1
ATOM 2140 O O . LEU A 1 273 ? -17.047 6.011 8.378 1.00 88.38 273 LEU A O 1
ATOM 2144 N N . ALA A 1 274 ? -16.885 4.353 6.879 1.00 87.81 274 ALA A N 1
ATOM 2145 C CA . ALA A 1 274 ? -17.916 3.502 7.472 1.00 87.81 274 ALA A CA 1
ATOM 2146 C C . ALA A 1 274 ? -17.558 3.078 8.903 1.00 87.81 274 ALA A C 1
ATOM 2148 O O . ALA A 1 274 ? -18.386 3.178 9.811 1.00 87.81 274 ALA A O 1
ATOM 2149 N N . ILE A 1 275 ? -16.308 2.665 9.135 1.00 87.38 275 ILE A N 1
ATOM 2150 C CA . ILE A 1 275 ? -15.809 2.349 10.482 1.00 87.38 275 ILE A CA 1
ATOM 2151 C C . ILE A 1 275 ? -15.890 3.582 11.389 1.00 87.38 275 ILE A C 1
ATOM 2153 O O . ILE A 1 275 ? -16.322 3.480 12.539 1.00 87.38 275 ILE A O 1
ATOM 2157 N N . THR A 1 276 ? -15.520 4.755 10.878 1.00 90.94 276 THR A N 1
ATOM 2158 C CA . THR A 1 276 ? -15.595 6.016 11.621 1.00 90.94 276 THR A CA 1
ATOM 2159 C C . THR A 1 276 ? -17.037 6.412 11.958 1.00 90.94 276 THR A C 1
ATOM 2161 O O . THR A 1 276 ? -17.287 6.872 13.072 1.00 90.94 276 THR A O 1
ATOM 2164 N N . TYR A 1 277 ? -18.003 6.186 11.065 1.00 90.56 277 TYR A N 1
ATOM 2165 C CA . TYR A 1 277 ? -19.422 6.408 11.355 1.00 90.56 277 TYR A CA 1
ATOM 2166 C C . TYR A 1 277 ? -19.963 5.453 12.414 1.00 90.56 277 TYR A C 1
ATOM 2168 O O . TYR A 1 277 ? -20.657 5.893 13.332 1.00 90.56 277 TYR A O 1
ATOM 2176 N N . LEU A 1 278 ? -19.587 4.172 12.360 1.00 86.88 278 LEU A N 1
ATOM 2177 C CA . LEU A 1 278 ? -19.924 3.218 13.418 1.00 86.88 278 LEU A CA 1
ATOM 2178 C C . LEU A 1 278 ? -19.380 3.658 14.778 1.00 86.88 278 LEU A C 1
ATOM 2180 O O . LEU A 1 278 ? -20.115 3.623 15.762 1.00 86.88 278 LEU A O 1
ATOM 2184 N N . ALA A 1 279 ? -18.121 4.101 14.833 1.00 86.44 279 ALA A N 1
ATOM 2185 C CA . ALA A 1 279 ? -17.492 4.571 16.067 1.00 86.44 279 ALA A CA 1
ATOM 2186 C C . ALA A 1 279 ? -18.186 5.813 16.658 1.00 86.44 279 ALA A C 1
ATOM 2188 O O . ALA A 1 279 ? -18.166 6.006 17.871 1.00 86.44 279 ALA A O 1
ATOM 2189 N N . GLN A 1 280 ? -18.822 6.627 15.813 1.00 90.25 280 GLN A N 1
ATOM 2190 C CA . GLN A 1 280 ? -19.592 7.811 16.205 1.00 90.25 280 GLN A CA 1
ATOM 2191 C C . GLN A 1 280 ? -21.089 7.542 16.423 1.00 90.25 280 GLN A C 1
ATOM 2193 O O . GLN A 1 280 ? -21.838 8.481 16.688 1.00 90.25 280 GLN A O 1
ATOM 2198 N N . CYS A 1 281 ? -21.554 6.296 16.283 1.00 89.75 281 CYS A N 1
ATOM 2199 C CA . CYS A 1 281 ? -22.980 5.943 16.287 1.00 89.75 281 CYS A CA 1
ATOM 2200 C C . CYS A 1 281 ? -23.809 6.658 15.191 1.00 89.75 281 CYS A C 1
ATOM 2202 O O . CYS A 1 281 ? -25.028 6.798 15.314 1.00 89.75 281 CYS A O 1
ATOM 2204 N N . LYS A 1 282 ? -23.166 7.081 14.095 1.00 90.38 282 LYS A N 1
ATOM 2205 C CA . LYS A 1 282 ? -23.787 7.678 12.899 1.00 90.38 282 LYS A CA 1
ATOM 2206 C C . LYS A 1 282 ? -24.337 6.585 11.980 1.00 90.38 282 LYS A C 1
ATOM 2208 O O . LYS A 1 282 ? -23.797 6.279 10.919 1.00 90.38 282 LYS A O 1
ATOM 2213 N N . HIS A 1 283 ? -25.370 5.893 12.457 1.00 86.69 283 HIS A N 1
ATOM 2214 C CA . HIS A 1 283 ? -25.875 4.689 11.794 1.00 86.69 283 HIS A CA 1
ATOM 2215 C C . HIS A 1 283 ? -26.483 4.964 10.413 1.00 86.69 283 HIS A C 1
ATOM 2217 O O . HIS A 1 283 ? -26.356 4.117 9.535 1.00 86.69 283 HIS A O 1
ATOM 2223 N N . ALA A 1 284 ? -27.133 6.114 10.213 1.00 87.19 284 ALA A N 1
ATOM 2224 C CA . ALA A 1 284 ? -27.758 6.445 8.933 1.00 87.19 284 ALA A CA 1
ATOM 2225 C C . ALA A 1 284 ? -26.701 6.586 7.829 1.00 87.19 284 ALA A C 1
ATOM 2227 O O . ALA A 1 284 ? -26.788 5.917 6.804 1.00 87.19 284 ALA A O 1
ATOM 2228 N N . GLU A 1 285 ? -25.662 7.372 8.100 1.00 88.69 285 GLU A N 1
ATOM 2229 C CA . GLU A 1 285 ? -24.528 7.600 7.210 1.00 88.69 285 GLU A CA 1
ATOM 2230 C C . GLU A 1 285 ? -23.748 6.306 6.965 1.00 88.69 285 GLU A C 1
ATOM 2232 O O . GLU A 1 285 ? -23.338 6.028 5.843 1.00 88.69 285 GLU A O 1
ATOM 2237 N N . PHE A 1 286 ? -23.592 5.463 7.993 1.00 86.75 286 PHE A N 1
ATOM 2238 C CA . PHE A 1 286 ? -22.996 4.139 7.835 1.00 86.75 286 PHE A CA 1
ATOM 2239 C C . PHE A 1 286 ? -23.756 3.269 6.827 1.00 86.75 286 PHE A C 1
ATOM 2241 O O . PHE A 1 286 ? -23.135 2.729 5.915 1.00 86.75 286 PHE A O 1
ATOM 2248 N N . TYR A 1 287 ? -25.078 3.128 6.970 1.00 83.25 287 TYR A N 1
ATOM 2249 C CA . TYR A 1 287 ? -25.879 2.298 6.061 1.00 83.25 287 TYR A CA 1
ATOM 2250 C C . TYR A 1 287 ? -25.996 2.889 4.650 1.00 83.25 287 TYR A C 1
ATOM 2252 O O . TYR A 1 287 ? -26.275 2.144 3.715 1.00 83.25 287 TYR A O 1
ATOM 2260 N N . GLU A 1 288 ? -25.769 4.193 4.481 1.00 84.62 288 GLU A N 1
ATOM 2261 C CA . GLU A 1 288 ? -25.712 4.836 3.165 1.00 84.62 288 GLU A CA 1
ATOM 2262 C C . GLU A 1 288 ? -24.464 4.419 2.372 1.00 84.62 288 GLU A C 1
ATOM 2264 O O . GLU A 1 288 ? -24.540 4.246 1.156 1.00 84.62 288 GLU A O 1
ATOM 2269 N N . ILE A 1 289 ? -23.326 4.224 3.049 1.00 81.50 289 ILE A N 1
ATOM 2270 C CA . ILE A 1 289 ? -22.042 3.943 2.385 1.00 81.50 289 ILE A CA 1
ATOM 2271 C C . ILE A 1 289 ? -21.588 2.483 2.477 1.00 81.50 289 ILE A C 1
ATOM 2273 O O . ILE A 1 289 ? -20.764 2.045 1.674 1.00 81.50 289 ILE A O 1
ATOM 2277 N N . ALA A 1 290 ? -22.072 1.726 3.463 1.00 73.00 290 ALA A N 1
ATOM 2278 C CA . ALA A 1 290 ? -21.645 0.355 3.700 1.00 73.00 290 ALA A CA 1
ATOM 2279 C C . ALA A 1 290 ? -22.541 -0.637 2.946 1.00 73.00 290 ALA A C 1
ATOM 2281 O O . ALA A 1 290 ? -23.579 -1.073 3.442 1.00 73.00 290 ALA A O 1
ATOM 2282 N N . ASP A 1 291 ? -22.105 -1.028 1.750 1.00 71.75 291 ASP A N 1
ATOM 2283 C CA . ASP A 1 291 ? -22.719 -2.118 0.992 1.00 71.75 291 ASP A CA 1
ATOM 2284 C C . ASP A 1 291 ? -22.177 -3.481 1.470 1.00 71.75 291 ASP A C 1
ATOM 2286 O O . ASP A 1 291 ? -20.964 -3.715 1.511 1.00 71.75 291 ASP A O 1
ATOM 2290 N N . GLN A 1 292 ? -23.075 -4.412 1.809 1.00 65.44 292 GLN A N 1
ATOM 2291 C CA . GLN A 1 292 ? -22.716 -5.793 2.159 1.00 65.44 292 GLN A CA 1
ATOM 2292 C C . GLN A 1 292 ? -21.957 -6.494 1.024 1.00 65.44 292 GLN A C 1
ATOM 2294 O O . GLN A 1 292 ? -21.066 -7.306 1.288 1.00 65.44 292 GLN A O 1
ATOM 2299 N N . THR A 1 293 ? -22.277 -6.153 -0.226 1.00 71.50 293 THR A N 1
ATOM 2300 C CA . THR A 1 293 ? -21.636 -6.696 -1.430 1.00 71.50 293 THR A CA 1
ATOM 2301 C C . THR A 1 293 ? -20.154 -6.342 -1.462 1.00 71.50 293 THR A C 1
ATOM 2303 O O . THR A 1 293 ? -19.312 -7.196 -1.736 1.00 71.50 293 THR A O 1
ATOM 2306 N N . LEU A 1 294 ? -19.816 -5.108 -1.079 1.00 75.00 294 LEU A N 1
ATOM 2307 C CA . LEU A 1 294 ? -18.440 -4.632 -1.057 1.00 75.00 294 LEU A CA 1
ATOM 2308 C C . LEU A 1 294 ? -17.583 -5.401 -0.042 1.00 75.00 294 LEU A C 1
ATOM 2310 O O . LEU A 1 294 ? -16.474 -5.835 -0.349 1.00 75.00 294 LEU A O 1
ATOM 2314 N N . ILE A 1 295 ? -18.112 -5.608 1.167 1.00 77.56 295 ILE A N 1
ATOM 2315 C CA . ILE A 1 295 ? -17.406 -6.328 2.237 1.00 77.56 295 ILE A CA 1
ATOM 2316 C C . ILE A 1 295 ? -17.206 -7.802 1.854 1.00 77.56 295 ILE A C 1
ATOM 2318 O O . ILE A 1 295 ? -16.148 -8.374 2.132 1.00 77.56 295 ILE A O 1
ATOM 2322 N N . ALA A 1 296 ? -18.191 -8.412 1.188 1.00 78.44 296 ALA A N 1
ATOM 2323 C CA . ALA A 1 296 ? -18.088 -9.779 0.687 1.00 78.44 296 ALA A CA 1
ATOM 2324 C C . ALA A 1 296 ? -17.002 -9.919 -0.399 1.00 78.44 296 ALA A C 1
ATOM 2326 O O . ALA A 1 296 ? -16.173 -10.826 -0.308 1.00 78.44 296 ALA A O 1
ATOM 2327 N N . GLU A 1 297 ? -1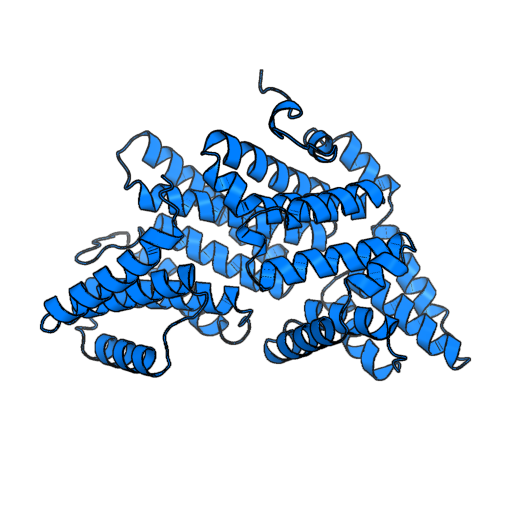6.935 -8.992 -1.364 1.00 80.25 297 GLU A N 1
ATOM 2328 C CA . GLU A 1 297 ? -15.874 -8.959 -2.387 1.00 80.25 297 GLU A CA 1
ATOM 2329 C C . GLU A 1 297 ? -14.470 -8.846 -1.763 1.00 80.25 297 GLU A C 1
ATOM 2331 O O . GLU A 1 297 ? -13.546 -9.574 -2.151 1.00 80.25 297 GLU A O 1
ATOM 2336 N N . CYS A 1 298 ? -14.303 -7.972 -0.761 1.00 80.50 298 CYS A N 1
ATOM 2337 C CA . CYS A 1 298 ? -13.043 -7.837 -0.026 1.00 80.50 298 CYS A CA 1
ATOM 2338 C C . CYS A 1 298 ? -12.653 -9.140 0.686 1.00 80.50 298 CYS A C 1
ATOM 2340 O O . CYS A 1 298 ? -11.485 -9.534 0.661 1.00 80.50 298 CYS A O 1
ATOM 2342 N N . MET A 1 299 ? -13.622 -9.828 1.296 1.00 84.62 299 MET A N 1
ATOM 2343 C CA . MET A 1 299 ? -13.393 -11.074 2.027 1.00 84.62 299 MET A CA 1
ATOM 2344 C C . MET A 1 299 ? -12.928 -12.217 1.115 1.00 84.62 299 MET A C 1
ATOM 2346 O O . MET A 1 299 ? -11.989 -12.933 1.482 1.00 84.62 299 MET A O 1
ATOM 2350 N N . GLU A 1 300 ? -13.562 -12.373 -0.053 1.00 84.75 300 GLU A N 1
ATOM 2351 C CA . GLU A 1 300 ? -13.232 -13.376 -1.079 1.00 84.75 300 GLU A CA 1
ATOM 2352 C C . GLU A 1 300 ? -11.810 -13.150 -1.612 1.00 84.75 300 GLU A C 1
ATOM 2354 O O . GLU A 1 300 ? -10.962 -14.046 -1.566 1.00 84.75 300 GLU A O 1
ATOM 2359 N N . THR A 1 301 ? -11.518 -11.914 -2.026 1.00 82.25 301 THR A N 1
ATOM 2360 C CA . THR A 1 301 ? -10.207 -11.516 -2.560 1.00 82.25 301 THR A CA 1
ATOM 2361 C C . THR A 1 301 ? -9.105 -11.737 -1.529 1.00 82.25 301 THR A C 1
ATOM 2363 O O . THR A 1 301 ? -8.079 -12.357 -1.819 1.00 82.25 301 THR A O 1
ATOM 2366 N N . ALA A 1 302 ? -9.338 -11.305 -0.286 1.00 85.94 302 ALA A N 1
ATOM 2367 C CA . ALA A 1 302 ? -8.370 -11.462 0.787 1.00 85.94 302 ALA A CA 1
ATOM 2368 C C . ALA A 1 302 ? -8.081 -12.934 1.115 1.00 85.94 302 ALA A C 1
ATOM 2370 O O . ALA A 1 302 ? -6.948 -13.284 1.449 1.00 85.94 302 ALA A O 1
ATOM 2371 N N . LYS A 1 303 ? -9.085 -13.808 0.996 1.00 86.88 303 LYS A N 1
ATOM 2372 C CA . LYS A 1 303 ? -8.924 -15.249 1.205 1.00 86.88 303 LYS A CA 1
ATOM 2373 C C . LYS A 1 303 ? -8.098 -15.900 0.095 1.00 86.88 303 LYS A C 1
ATOM 2375 O O . LYS A 1 303 ? -7.238 -16.721 0.402 1.00 86.88 303 LYS A O 1
ATOM 2380 N N . MET A 1 304 ? -8.344 -15.548 -1.168 1.00 87.56 304 MET A N 1
ATOM 2381 C CA . MET A 1 304 ? -7.624 -16.125 -2.313 1.00 87.56 304 MET A CA 1
ATOM 2382 C C . MET A 1 304 ? -6.123 -15.806 -2.293 1.00 87.56 304 MET A C 1
ATOM 2384 O O . MET A 1 304 ? -5.307 -16.643 -2.677 1.00 87.56 304 MET A O 1
ATOM 2388 N N . GLU A 1 305 ? -5.753 -14.619 -1.812 1.00 87.12 305 GLU A N 1
ATOM 2389 C CA . GLU A 1 305 ? -4.376 -14.109 -1.872 1.00 87.12 305 GLU A CA 1
ATOM 2390 C C . GLU A 1 305 ? -3.605 -14.192 -0.541 1.00 87.12 305 GLU A C 1
ATOM 2392 O O . GLU A 1 305 ? -2.518 -13.619 -0.404 1.00 87.12 305 GLU A O 1
ATOM 2397 N N . ASP A 1 306 ? -4.120 -14.962 0.426 1.00 85.75 306 ASP A N 1
ATOM 2398 C CA . ASP A 1 306 ? -3.553 -15.141 1.771 1.00 85.75 306 ASP A CA 1
ATOM 2399 C C . ASP A 1 306 ? -3.354 -13.803 2.529 1.00 85.75 306 ASP A C 1
ATOM 2401 O O . ASP A 1 306 ? -2.360 -13.603 3.239 1.00 85.75 306 ASP A O 1
ATOM 2405 N N . LEU A 1 307 ? -4.294 -12.863 2.383 1.00 87.50 307 LEU A N 1
ATOM 2406 C CA . LEU A 1 307 ? -4.322 -11.576 3.090 1.00 87.50 307 LEU A CA 1
ATOM 2407 C C . LEU A 1 307 ? -5.080 -11.709 4.418 1.00 87.50 307 LEU A C 1
ATOM 2409 O O . LEU A 1 307 ? -6.157 -11.144 4.611 1.00 87.50 307 LEU A O 1
ATOM 2413 N N . PHE A 1 308 ? -4.509 -12.470 5.354 1.00 88.31 308 PHE A N 1
ATOM 2414 C CA . PHE A 1 308 ? -5.166 -12.852 6.612 1.00 88.31 308 PHE A CA 1
ATOM 2415 C C . PHE A 1 308 ? -5.719 -11.673 7.421 1.00 88.31 308 PHE A C 1
ATOM 2417 O O . PHE A 1 308 ? -6.832 -11.759 7.942 1.00 88.31 308 PHE A O 1
ATOM 2424 N N . ARG A 1 309 ? -4.980 -10.557 7.492 1.00 88.56 309 ARG A N 1
ATOM 2425 C CA . ARG A 1 309 ? -5.424 -9.351 8.203 1.00 88.56 309 ARG A CA 1
ATOM 2426 C C . ARG A 1 309 ? -6.675 -8.743 7.571 1.00 88.56 309 ARG A C 1
ATOM 2428 O O . ARG A 1 309 ? -7.646 -8.477 8.273 1.00 88.56 309 ARG A O 1
ATOM 2435 N N . LEU A 1 310 ? -6.656 -8.537 6.252 1.00 87.50 310 LEU A N 1
ATOM 2436 C CA . LEU A 1 310 ? -7.778 -7.952 5.512 1.00 87.50 310 LEU A CA 1
ATOM 2437 C C . LEU A 1 310 ? -9.000 -8.873 5.547 1.00 87.50 310 LEU A C 1
ATOM 2439 O O . LEU A 1 310 ? -10.119 -8.407 5.754 1.00 87.50 310 LEU A O 1
ATOM 2443 N N . HIS A 1 311 ? -8.779 -10.183 5.418 1.00 90.25 311 HIS A N 1
ATOM 2444 C CA . HIS A 1 311 ? -9.830 -11.182 5.564 1.00 90.25 311 HIS A CA 1
ATOM 2445 C C . HIS A 1 311 ? -10.459 -11.111 6.962 1.00 90.25 311 HIS A C 1
ATOM 2447 O O . HIS A 1 311 ? -11.676 -11.022 7.083 1.00 90.25 311 HIS A O 1
ATOM 2453 N N . GLY A 1 312 ? -9.634 -11.054 8.012 1.00 91.31 312 GLY A N 1
ATOM 2454 C CA . GLY A 1 312 ? -10.088 -10.901 9.390 1.00 91.31 312 GLY A CA 1
ATOM 2455 C C . GLY A 1 312 ? -10.914 -9.639 9.624 1.00 91.31 312 GLY A C 1
ATOM 2456 O O . GLY A 1 312 ? -12.014 -9.722 10.160 1.00 91.31 312 GLY A O 1
ATOM 2457 N N . LEU A 1 313 ? -10.432 -8.480 9.166 1.00 89.88 313 LEU A N 1
ATOM 2458 C CA . LEU A 1 313 ? -11.186 -7.224 9.240 1.00 89.88 313 LEU A CA 1
ATOM 2459 C C . LEU A 1 313 ? -12.530 -7.323 8.509 1.00 89.88 313 LEU A C 1
ATOM 2461 O O . LEU A 1 313 ? -13.546 -6.886 9.042 1.00 89.88 313 LEU A O 1
ATOM 2465 N N . SER A 1 314 ? -12.548 -7.946 7.328 1.00 88.75 314 SER A N 1
ATOM 2466 C CA . SER A 1 314 ? -13.773 -8.142 6.545 1.00 88.75 314 SER A CA 1
ATOM 2467 C C . SER A 1 314 ? -14.774 -9.036 7.282 1.00 88.75 314 SER A C 1
ATOM 2469 O O . SER A 1 314 ? -15.955 -8.712 7.328 1.00 88.75 314 SER A O 1
ATOM 2471 N N . VAL A 1 315 ? -14.317 -10.122 7.918 1.00 90.62 315 VAL A N 1
ATOM 2472 C CA . VAL A 1 315 ? -15.161 -11.009 8.741 1.00 90.62 315 VAL A CA 1
ATOM 2473 C C . VAL A 1 315 ? -15.750 -10.261 9.939 1.00 90.62 315 VAL A C 1
ATOM 2475 O O . VAL A 1 315 ? -16.946 -10.372 10.214 1.00 90.62 315 VAL A O 1
ATOM 2478 N N . LEU A 1 316 ? -14.939 -9.468 10.643 1.00 91.12 316 LEU A N 1
ATOM 2479 C CA . LEU A 1 316 ? -15.400 -8.704 11.803 1.00 91.12 316 LEU A CA 1
ATOM 2480 C C . LEU A 1 316 ? -16.386 -7.598 11.413 1.00 91.12 316 LEU A C 1
ATOM 2482 O O . LEU A 1 316 ? -17.394 -7.426 12.099 1.00 91.12 316 LEU A O 1
ATOM 2486 N N . LEU A 1 317 ? -16.152 -6.903 10.299 1.00 87.94 317 LEU A N 1
ATOM 2487 C CA . LEU A 1 317 ? -17.106 -5.952 9.725 1.00 87.94 317 LEU A CA 1
ATOM 2488 C C . LEU A 1 317 ? -18.412 -6.640 9.330 1.00 87.94 317 LEU A C 1
ATOM 2490 O O . LEU A 1 317 ? -19.489 -6.181 9.700 1.00 87.94 317 LEU A O 1
ATOM 2494 N N . PHE A 1 318 ? -18.326 -7.776 8.639 1.00 87.56 318 PHE A N 1
ATOM 2495 C CA . PHE A 1 318 ? -19.498 -8.542 8.225 1.00 87.56 318 PHE A CA 1
ATOM 2496 C C . PHE A 1 318 ? -20.333 -9.015 9.426 1.00 87.56 318 PHE A C 1
ATOM 2498 O O . PHE A 1 318 ? -21.563 -8.993 9.374 1.00 87.56 318 PHE A O 1
ATOM 2505 N N . SER A 1 319 ? -19.681 -9.334 10.552 1.00 89.25 319 SER A N 1
ATOM 2506 C CA . SER A 1 319 ? -20.348 -9.723 11.805 1.00 89.25 319 SER A CA 1
ATOM 2507 C C . SER A 1 319 ? -21.235 -8.640 12.433 1.00 89.25 319 SER A C 1
ATOM 2509 O O . SER A 1 319 ? -21.998 -8.927 13.357 1.00 89.25 319 SER A O 1
ATOM 2511 N N . ILE A 1 320 ? -21.117 -7.387 11.979 1.00 85.69 320 ILE A N 1
ATOM 2512 C CA . ILE A 1 320 ? -21.996 -6.287 12.395 1.00 85.69 320 ILE A CA 1
ATOM 2513 C C . ILE A 1 320 ? -23.363 -6.416 11.718 1.00 85.69 320 ILE A C 1
ATOM 2515 O O . ILE A 1 320 ? -24.381 -6.105 12.331 1.00 85.69 320 ILE A O 1
ATOM 2519 N N . PHE A 1 321 ? -23.388 -6.903 10.477 1.00 83.12 321 PHE A N 1
ATOM 2520 C CA . PHE A 1 321 ? -24.604 -7.051 9.682 1.00 83.12 321 PHE A CA 1
ATOM 2521 C C . PHE A 1 321 ? -25.294 -8.390 9.903 1.00 83.12 321 PHE A C 1
ATOM 2523 O O . PHE A 1 321 ? -26.521 -8.469 9.872 1.00 83.12 321 PHE A O 1
ATOM 2530 N N . VAL A 1 322 ? -24.506 -9.449 10.091 1.00 85.94 322 VAL A N 1
ATOM 2531 C CA . VAL A 1 322 ? -25.002 -10.822 10.148 1.00 85.94 322 VAL A CA 1
ATOM 2532 C C . VAL A 1 322 ? -24.500 -11.491 11.425 1.00 85.94 322 VAL A C 1
ATOM 2534 O O . VAL A 1 322 ? -23.303 -11.433 11.710 1.00 85.94 322 VAL A O 1
ATOM 2537 N N . PRO A 1 323 ? -25.374 -12.159 12.199 1.00 86.50 323 PRO A N 1
ATOM 2538 C CA . PRO A 1 323 ? -24.937 -12.993 13.309 1.00 86.50 323 PRO A CA 1
ATOM 2539 C C . PRO A 1 323 ? -23.949 -14.063 12.833 1.00 86.50 323 PRO A C 1
ATOM 2541 O O . PRO A 1 323 ? -24.228 -14.814 11.900 1.00 86.50 323 PRO A O 1
ATOM 2544 N N . VAL A 1 324 ? -22.804 -14.153 13.501 1.00 90.31 324 VAL A N 1
ATOM 2545 C CA . VAL A 1 324 ? -21.753 -15.140 13.221 1.00 90.31 324 VAL A CA 1
ATOM 2546 C C . VAL A 1 324 ? -21.552 -16.055 14.423 1.00 90.31 324 VAL A C 1
ATOM 2548 O O . VAL A 1 324 ? -21.830 -15.677 15.562 1.00 90.31 324 VAL A O 1
ATOM 2551 N N . ASN A 1 325 ? -21.060 -17.266 14.172 1.00 92.38 325 ASN A N 1
ATOM 2552 C CA . ASN A 1 325 ? -20.702 -18.215 15.220 1.00 92.38 325 ASN A CA 1
ATOM 2553 C C . ASN A 1 325 ? -19.223 -18.061 15.632 1.00 92.38 325 ASN A C 1
ATOM 2555 O O . ASN A 1 325 ? -18.442 -17.351 14.996 1.00 92.38 325 ASN A O 1
ATOM 2559 N N . ALA A 1 326 ? -18.831 -18.740 16.713 1.00 92.62 326 ALA A N 1
ATOM 2560 C CA . ALA A 1 326 ? -17.460 -18.691 17.218 1.00 92.62 326 ALA A CA 1
ATOM 2561 C C . ALA A 1 326 ? -16.441 -19.259 16.209 1.00 92.62 326 ALA A C 1
ATOM 2563 O O . ALA A 1 326 ? -15.333 -18.740 16.092 1.00 92.62 326 ALA A O 1
ATOM 2564 N N . GLU A 1 327 ? -16.825 -20.286 15.447 1.00 93.50 327 GLU A N 1
ATOM 2565 C CA . GLU A 1 327 ? -15.963 -20.951 14.461 1.00 93.50 327 GLU A CA 1
ATOM 2566 C C . GLU A 1 327 ? -15.517 -20.012 13.334 1.00 93.50 327 GLU A C 1
ATOM 2568 O O . GLU A 1 327 ? -14.390 -20.123 12.859 1.00 93.50 327 GLU A O 1
ATOM 2573 N N . VAL A 1 328 ? -16.363 -19.055 12.942 1.00 92.38 328 VAL A N 1
ATOM 2574 C CA . VAL A 1 328 ? -16.030 -18.037 11.933 1.00 92.38 328 VAL A CA 1
ATOM 2575 C C . VAL A 1 328 ? -14.999 -17.029 12.459 1.00 92.38 328 VAL A C 1
ATOM 2577 O O . VAL A 1 328 ? -14.162 -16.554 11.696 1.00 92.38 328 VAL A O 1
ATOM 2580 N N . ILE A 1 329 ? -15.018 -16.716 13.758 1.00 94.38 329 ILE A N 1
ATOM 2581 C CA . ILE A 1 329 ? -14.142 -15.702 14.376 1.00 94.38 329 ILE A CA 1
ATOM 2582 C C . ILE A 1 329 ? -12.791 -16.282 14.811 1.00 94.38 329 ILE A C 1
ATOM 2584 O O . ILE A 1 329 ? -11.775 -15.582 14.801 1.00 94.38 329 ILE A O 1
ATOM 2588 N N . LEU A 1 330 ? -12.765 -17.561 15.192 1.00 94.44 330 LEU A N 1
ATOM 2589 C CA . LEU A 1 330 ? -11.593 -18.215 15.772 1.00 94.44 330 LEU A CA 1
ATOM 2590 C C . LEU A 1 330 ? -10.323 -18.115 14.897 1.00 94.44 330 LEU A C 1
ATOM 2592 O O . LEU A 1 330 ? -9.278 -17.759 15.445 1.00 94.44 330 LEU A O 1
ATOM 2596 N N . PRO A 1 331 ? -10.371 -18.316 13.560 1.00 94.06 331 PRO A N 1
ATOM 2597 C CA . PRO A 1 331 ? -9.186 -18.178 12.713 1.00 94.06 331 PRO A CA 1
ATOM 2598 C C . PRO A 1 331 ? -8.573 -16.775 12.760 1.00 94.06 331 PRO A C 1
ATOM 2600 O O . PRO A 1 331 ? -7.350 -16.636 12.821 1.00 94.06 331 PRO A O 1
ATOM 2603 N N . THR A 1 332 ? -9.409 -15.731 12.762 1.00 94.50 332 THR A N 1
ATOM 2604 C CA . THR A 1 332 ? -8.959 -14.337 12.859 1.00 94.50 332 THR A CA 1
ATOM 2605 C C . THR A 1 332 ? -8.323 -14.055 14.215 1.00 94.50 332 THR A C 1
ATOM 2607 O O . THR A 1 332 ? -7.256 -13.446 14.267 1.00 94.50 332 THR A O 1
ATOM 2610 N N . LEU A 1 333 ? -8.934 -14.548 15.295 1.00 94.88 333 LEU A N 1
ATOM 2611 C CA . LEU A 1 333 ? -8.439 -14.381 16.661 1.00 94.88 333 LEU A CA 1
ATOM 2612 C C . LEU A 1 333 ? -7.072 -15.052 16.869 1.00 94.88 333 LEU A C 1
ATOM 2614 O O . LEU A 1 333 ? -6.161 -14.446 17.442 1.00 94.88 333 LEU A O 1
ATOM 2618 N N . ASP A 1 334 ? -6.917 -16.287 16.390 1.00 93.75 334 ASP A N 1
ATOM 2619 C CA . ASP A 1 334 ? -5.668 -17.047 16.496 1.00 93.75 334 ASP A CA 1
ATOM 2620 C C . ASP A 1 334 ? -4.552 -16.423 15.664 1.00 93.75 334 ASP A C 1
ATOM 2622 O O . ASP A 1 334 ? -3.396 -16.352 16.099 1.00 93.75 334 ASP A O 1
ATOM 2626 N N . TRP A 1 335 ? -4.889 -15.978 14.452 1.00 93.25 335 TRP A N 1
ATOM 2627 C CA . TRP A 1 335 ? -3.931 -15.329 13.574 1.00 93.25 335 TRP A CA 1
ATOM 2628 C C . TRP A 1 335 ? -3.478 -13.988 14.146 1.00 93.25 335 TRP A C 1
ATOM 2630 O O . TRP A 1 335 ? -2.274 -13.755 14.224 1.00 93.25 335 TRP A O 1
ATOM 2640 N N . SER A 1 336 ? -4.398 -13.137 14.611 1.00 92.06 336 SER A N 1
ATOM 2641 C CA . SER A 1 336 ? -4.051 -11.803 15.113 1.00 92.06 336 SER A CA 1
ATOM 2642 C C . SER A 1 336 ? -3.134 -11.874 16.337 1.00 92.06 336 SER A C 1
ATOM 2644 O O . SER A 1 336 ? -2.216 -11.068 16.468 1.00 92.06 336 SER A O 1
ATOM 2646 N N . LYS A 1 337 ? -3.309 -12.897 17.186 1.00 90.69 337 LYS A N 1
ATOM 2647 C CA . LYS A 1 337 ? -2.409 -13.180 18.310 1.00 90.69 337 LYS A CA 1
ATOM 2648 C C . LYS A 1 337 ? -0.995 -13.541 17.846 1.00 90.69 337 LYS A C 1
ATOM 2650 O O . LYS A 1 337 ? -0.023 -13.046 18.405 1.00 90.69 337 LYS A O 1
ATOM 2655 N N . LYS A 1 338 ? -0.874 -14.415 16.840 1.00 88.75 338 LYS A N 1
ATOM 2656 C CA . LYS A 1 338 ? 0.423 -14.845 16.277 1.00 88.75 338 LYS A CA 1
ATOM 2657 C C . LYS A 1 338 ? 1.112 -13.737 15.482 1.00 88.75 338 LYS A C 1
ATOM 2659 O O . LYS A 1 338 ? 2.333 -13.673 15.472 1.00 88.75 338 LYS A O 1
ATOM 2664 N N . GLY A 1 339 ? 0.328 -12.906 14.802 1.00 82.31 339 GLY A N 1
ATOM 2665 C CA . GLY A 1 339 ? 0.799 -11.778 14.005 1.00 82.31 339 GLY A CA 1
ATOM 2666 C C . GLY A 1 339 ? 1.114 -10.526 14.822 1.00 82.31 339 GLY A C 1
ATOM 2667 O O . GLY A 1 339 ? 1.522 -9.536 14.228 1.00 82.31 339 GLY A O 1
ATOM 2668 N N . HIS A 1 340 ? 0.920 -10.562 16.147 1.00 83.56 340 HIS A N 1
ATOM 2669 C CA . HIS A 1 340 ? 1.064 -9.402 17.033 1.00 83.56 340 HIS A CA 1
ATOM 2670 C C . HIS A 1 340 ? 0.232 -8.187 16.571 1.00 83.56 340 HIS A C 1
ATOM 2672 O O . HIS A 1 340 ? 0.653 -7.042 16.698 1.00 83.56 340 HIS A O 1
ATOM 2678 N N . ASP A 1 341 ? -0.963 -8.435 16.022 1.00 86.88 341 ASP A N 1
ATOM 2679 C CA . ASP A 1 341 ? -1.895 -7.383 15.610 1.00 86.88 341 ASP A CA 1
ATOM 2680 C C . ASP A 1 341 ? -2.851 -7.059 16.763 1.00 86.88 341 ASP A C 1
ATOM 2682 O O . ASP A 1 341 ? -3.909 -7.677 16.915 1.00 86.88 341 ASP A O 1
ATOM 2686 N N . HIS A 1 342 ? -2.450 -6.095 17.590 1.00 86.25 342 HIS A N 1
ATOM 2687 C CA . HIS A 1 342 ? -3.167 -5.689 18.800 1.00 86.25 342 HIS A CA 1
ATOM 2688 C C . HIS A 1 342 ? -4.593 -5.202 18.509 1.00 86.25 342 HIS A C 1
ATOM 2690 O O . HIS A 1 342 ? -5.547 -5.605 19.181 1.00 86.25 342 HIS A O 1
ATOM 2696 N N . SER A 1 343 ? -4.778 -4.386 17.466 1.00 86.38 343 SER A N 1
ATOM 2697 C CA . SER A 1 343 ? -6.090 -3.845 17.097 1.00 86.38 343 SER A CA 1
ATOM 2698 C C . SER A 1 343 ? -7.044 -4.946 16.631 1.00 86.38 343 SER A C 1
ATOM 2700 O O . SER A 1 343 ? -8.182 -5.027 17.106 1.00 86.38 343 SER A O 1
ATOM 2702 N N . LEU A 1 344 ? -6.582 -5.832 15.742 1.00 90.31 344 LEU A N 1
ATOM 2703 C CA . LEU A 1 344 ? -7.394 -6.942 15.252 1.00 90.31 344 LEU A CA 1
ATOM 2704 C C . LEU A 1 344 ? -7.665 -7.965 16.359 1.00 90.31 344 LEU A C 1
ATOM 2706 O O . LEU A 1 344 ? -8.774 -8.497 16.442 1.00 90.31 344 LEU A O 1
ATOM 2710 N N . HIS A 1 345 ? -6.694 -8.215 17.243 1.00 92.88 345 HIS A N 1
ATOM 2711 C CA . HIS A 1 345 ? -6.877 -9.106 18.385 1.00 92.88 345 HIS A CA 1
ATOM 2712 C C . HIS A 1 345 ? -7.896 -8.548 19.377 1.00 92.88 345 HIS A C 1
ATOM 2714 O O . HIS A 1 345 ? -8.792 -9.278 19.804 1.00 92.88 345 HIS A O 1
ATOM 2720 N N . CYS A 1 346 ? -7.842 -7.251 19.676 1.00 92.69 346 CYS A N 1
ATOM 2721 C CA . CYS A 1 346 ? -8.834 -6.576 20.505 1.00 92.69 346 CYS A CA 1
ATOM 2722 C C . CYS A 1 346 ? -10.254 -6.715 19.930 1.00 92.69 346 CYS A C 1
ATOM 2724 O O . CYS A 1 346 ? -11.183 -7.117 20.638 1.00 92.69 346 CYS A O 1
ATOM 2726 N N . TRP A 1 347 ? -10.445 -6.422 18.640 1.00 92.62 347 TRP A N 1
ATOM 2727 C CA . TRP A 1 347 ? -11.767 -6.515 18.011 1.00 92.62 347 TRP A CA 1
ATOM 2728 C C . TRP A 1 347 ? -12.266 -7.966 17.925 1.00 92.62 347 TRP A C 1
ATOM 2730 O O . TRP A 1 347 ? -13.428 -8.246 18.236 1.00 92.62 347 TRP A O 1
ATOM 2740 N N . SER A 1 348 ? -11.386 -8.915 17.604 1.00 95.75 348 SER A N 1
ATOM 2741 C CA . SER A 1 348 ? -11.732 -10.341 17.563 1.00 95.75 348 SER A CA 1
ATOM 2742 C C . SER A 1 348 ? -12.181 -10.860 18.930 1.00 95.75 348 SER A C 1
ATOM 2744 O O . SER A 1 348 ? -13.204 -11.535 19.018 1.00 95.75 348 SER A O 1
ATOM 2746 N N . ASN A 1 349 ? -11.475 -10.497 20.009 1.00 96.56 349 ASN A N 1
ATOM 2747 C CA . ASN A 1 349 ? -11.850 -10.870 21.376 1.00 96.56 349 ASN A CA 1
ATOM 2748 C C . ASN A 1 349 ? -13.208 -10.275 21.786 1.00 96.56 349 ASN A C 1
ATOM 2750 O O . ASN A 1 349 ? -14.056 -11.001 22.300 1.00 96.56 349 ASN A O 1
ATOM 2754 N N . ASN A 1 350 ? -13.457 -8.989 21.507 1.00 95.00 350 ASN A N 1
ATOM 2755 C CA . ASN A 1 350 ? -14.761 -8.365 21.776 1.00 95.00 350 ASN A CA 1
ATOM 2756 C C . ASN A 1 350 ? -15.899 -9.046 21.001 1.00 95.00 350 ASN A C 1
ATOM 2758 O O . ASN A 1 350 ? -16.979 -9.289 21.543 1.00 95.00 350 ASN A O 1
ATOM 2762 N N . THR A 1 351 ? -15.653 -9.391 19.736 1.00 95.31 351 THR A N 1
ATOM 2763 C CA . THR A 1 351 ? -16.639 -10.071 18.887 1.00 95.31 351 THR A CA 1
ATOM 2764 C C . THR A 1 351 ? -16.921 -11.481 19.399 1.00 95.31 351 THR A C 1
ATOM 2766 O O . THR A 1 351 ? -18.084 -11.848 19.546 1.00 95.31 351 THR A O 1
ATOM 2769 N N . MET A 1 352 ? -15.881 -12.240 19.759 1.00 96.44 352 MET A N 1
ATOM 2770 C CA . MET A 1 352 ? -16.022 -13.558 20.382 1.00 96.44 352 MET A CA 1
ATOM 2771 C C . MET A 1 352 ? -16.805 -13.474 21.696 1.00 96.44 352 MET A C 1
ATOM 2773 O O . MET A 1 352 ? -17.743 -14.239 21.904 1.00 96.44 352 MET A O 1
ATOM 2777 N N . ALA A 1 353 ? -16.491 -12.500 22.555 1.00 95.94 353 ALA A N 1
ATOM 2778 C CA . ALA A 1 353 ? -17.194 -12.315 23.819 1.00 95.94 353 ALA A CA 1
ATOM 2779 C C . ALA A 1 353 ? -18.694 -12.049 23.622 1.00 95.94 353 ALA A C 1
ATOM 2781 O O . ALA A 1 353 ? -19.521 -12.590 24.361 1.00 95.94 353 ALA A O 1
ATOM 2782 N N . ARG A 1 354 ? -19.051 -11.257 22.602 1.00 94.44 354 ARG A N 1
ATOM 2783 C CA . ARG A 1 354 ? -20.441 -10.992 22.209 1.00 94.44 354 ARG A CA 1
ATOM 2784 C C . ARG A 1 354 ? -21.149 -12.252 21.705 1.00 94.44 354 ARG A C 1
ATOM 2786 O O . ARG A 1 354 ? -22.293 -12.486 22.085 1.00 94.44 354 ARG A O 1
ATOM 2793 N N . VAL A 1 355 ? -20.476 -13.063 20.887 1.00 94.88 355 VAL A N 1
ATOM 2794 C CA . VAL A 1 355 ? -21.017 -14.339 20.385 1.00 94.88 355 VAL A CA 1
ATOM 2795 C C . VAL A 1 355 ? -21.241 -15.331 21.527 1.00 94.88 355 VAL A C 1
ATOM 2797 O O . VAL A 1 355 ? -22.280 -15.977 21.581 1.00 94.88 355 VAL A O 1
ATOM 2800 N N . LEU A 1 356 ? -20.310 -15.445 22.474 1.00 94.75 356 LEU A N 1
ATOM 2801 C CA . LEU A 1 356 ? -20.476 -16.335 23.627 1.00 94.75 356 LEU A CA 1
ATOM 2802 C C . LEU A 1 356 ? -21.610 -15.867 24.549 1.00 94.75 356 LEU A C 1
ATOM 2804 O O . LEU A 1 356 ? -22.440 -16.680 24.959 1.00 94.75 356 LEU A O 1
ATOM 2808 N N . ALA A 1 357 ? -21.706 -14.555 24.794 1.00 94.19 357 ALA A N 1
ATOM 2809 C CA . ALA A 1 357 ? -22.783 -13.967 25.591 1.00 94.19 357 ALA A CA 1
ATOM 2810 C C . ALA A 1 357 ? -24.170 -14.266 25.012 1.00 94.19 357 ALA A C 1
ATOM 2812 O O . ALA A 1 357 ? -25.082 -14.608 25.764 1.00 94.19 357 ALA A O 1
ATOM 2813 N N . SER A 1 358 ? -24.338 -14.168 23.687 1.00 93.06 358 SER A N 1
ATOM 2814 C CA . SER A 1 358 ? -25.632 -14.429 23.042 1.00 93.06 358 SER A CA 1
ATOM 2815 C C . SER A 1 358 ? -26.086 -15.887 23.164 1.00 93.06 358 SER A C 1
ATOM 2817 O O . SER A 1 358 ? -27.277 -16.162 23.042 1.00 93.06 358 SER A O 1
ATOM 2819 N N . HIS A 1 359 ? -25.162 -16.803 23.464 1.00 93.00 359 HIS A N 1
ATOM 2820 C CA . HIS A 1 359 ? -25.433 -18.217 23.723 1.00 93.00 359 HIS A CA 1
ATOM 2821 C C . HIS A 1 359 ? -25.434 -18.566 25.223 1.00 93.00 359 HIS A C 1
ATOM 2823 O O . HIS A 1 359 ? -25.494 -19.742 25.576 1.00 93.00 359 HIS A O 1
ATOM 2829 N N . GLY A 1 360 ? -25.350 -17.572 26.117 1.00 93.19 360 GLY A N 1
ATOM 2830 C CA . GLY A 1 360 ? -25.315 -17.790 27.567 1.00 93.19 360 GLY A CA 1
ATOM 2831 C C . GLY A 1 360 ? -24.043 -18.483 28.071 1.00 93.19 360 GLY A C 1
ATOM 2832 O O . GLY A 1 360 ? -24.066 -19.094 29.138 1.00 93.19 360 GLY A O 1
ATOM 2833 N N . MET A 1 361 ? -22.947 -18.420 27.310 1.00 95.50 361 MET A N 1
ATOM 2834 C CA . MET A 1 361 ? -21.651 -18.993 27.681 1.00 95.50 361 MET A CA 1
ATOM 2835 C C . MET A 1 361 ? -20.769 -17.964 28.403 1.00 95.50 361 MET A C 1
ATOM 2837 O O . MET A 1 361 ? -20.884 -16.760 28.162 1.00 95.50 361 MET A O 1
ATOM 2841 N N . ASP A 1 362 ? -19.860 -18.436 29.265 1.00 94.81 362 ASP A N 1
ATOM 2842 C CA . ASP A 1 362 ? -18.861 -17.571 29.906 1.00 94.81 362 ASP A CA 1
ATOM 2843 C C . ASP A 1 362 ? -17.928 -16.954 28.856 1.00 94.81 362 ASP A C 1
ATOM 2845 O O . ASP A 1 362 ? -17.386 -17.636 27.986 1.00 94.81 362 ASP A O 1
ATOM 2849 N N . ASN A 1 363 ? -17.746 -15.641 28.950 1.00 95.44 363 ASN A N 1
ATOM 2850 C CA . ASN A 1 363 ? -16.951 -14.837 28.033 1.00 95.44 363 ASN A CA 1
ATOM 2851 C C . ASN A 1 363 ? -15.902 -13.967 28.745 1.00 95.44 363 ASN A C 1
ATOM 2853 O O . ASN A 1 363 ? -15.225 -13.164 28.095 1.00 95.44 363 ASN A O 1
ATOM 2857 N N . SER A 1 364 ? -15.751 -14.126 30.063 1.00 95.88 364 SER A N 1
ATOM 2858 C CA . SER A 1 364 ? -14.913 -13.276 30.915 1.00 95.88 364 SER A CA 1
ATOM 2859 C C . SER A 1 364 ? -13.455 -13.209 30.448 1.00 95.88 364 SER A C 1
ATOM 2861 O O . SER A 1 364 ? -12.869 -12.126 30.395 1.00 95.88 364 SER A O 1
ATOM 2863 N N . ALA A 1 365 ? -12.889 -14.340 30.018 1.00 95.94 365 ALA A N 1
ATOM 2864 C CA . ALA A 1 365 ? -11.521 -14.420 29.509 1.00 95.94 365 ALA A CA 1
ATOM 2865 C C . ALA A 1 365 ? -11.292 -13.565 28.248 1.00 95.94 365 ALA A C 1
ATOM 2867 O O . ALA A 1 365 ? -10.249 -12.923 28.124 1.00 95.94 365 ALA A O 1
ATOM 2868 N N . TYR A 1 366 ? -12.268 -13.520 27.335 1.00 96.12 366 TYR A N 1
ATOM 2869 C CA . TYR A 1 366 ? -12.177 -12.744 26.094 1.00 96.12 366 TYR A CA 1
ATOM 2870 C C . TYR A 1 366 ? -12.342 -11.243 26.352 1.00 96.12 366 TYR A C 1
ATOM 2872 O O . TYR A 1 366 ? -11.624 -10.438 25.764 1.00 96.12 366 TYR A O 1
ATOM 2880 N N . ILE A 1 367 ? -13.228 -10.859 27.277 1.00 95.44 367 ILE A N 1
ATOM 2881 C CA . ILE A 1 367 ? -13.368 -9.460 27.713 1.00 95.44 367 ILE A CA 1
ATOM 2882 C C . ILE A 1 367 ? -12.061 -8.967 28.341 1.00 95.44 367 ILE A C 1
ATOM 2884 O O . ILE A 1 367 ? -11.582 -7.880 28.018 1.00 95.44 367 ILE A O 1
ATOM 2888 N N . GLU A 1 368 ? -11.460 -9.771 29.217 1.00 94.81 368 GLU A N 1
ATOM 2889 C CA . GLU A 1 368 ? -10.208 -9.409 29.878 1.00 94.81 368 GLU A CA 1
ATOM 2890 C C . GLU A 1 368 ? -9.033 -9.347 28.889 1.00 94.81 368 GLU A C 1
ATOM 2892 O O . GLU A 1 368 ? -8.215 -8.432 28.963 1.00 94.81 368 GLU A O 1
ATOM 2897 N N . ALA A 1 369 ? -8.966 -10.264 27.919 1.00 93.62 369 ALA A N 1
ATOM 2898 C CA . ALA A 1 369 ? -7.981 -10.197 26.841 1.00 93.62 369 ALA A CA 1
ATOM 2899 C C . ALA A 1 369 ? -8.140 -8.916 26.005 1.00 93.62 369 ALA A C 1
ATOM 2901 O O . ALA A 1 369 ? -7.164 -8.197 25.806 1.00 93.62 369 ALA A O 1
ATOM 2902 N N . ALA A 1 370 ? -9.365 -8.574 25.588 1.00 93.00 370 ALA A N 1
ATOM 2903 C CA . ALA A 1 370 ? -9.633 -7.336 24.857 1.00 93.00 370 ALA A CA 1
ATOM 2904 C C . ALA A 1 370 ? -9.229 -6.084 25.652 1.00 93.00 370 ALA A C 1
ATOM 2906 O O . ALA A 1 370 ? -8.639 -5.160 25.093 1.00 93.00 370 ALA A O 1
ATOM 2907 N N . ARG A 1 371 ? -9.499 -6.061 26.963 1.00 91.19 371 ARG A N 1
ATOM 2908 C CA . ARG A 1 371 ? -9.117 -4.949 27.843 1.00 91.19 371 ARG A CA 1
ATOM 2909 C C . ARG A 1 371 ? -7.598 -4.770 27.921 1.00 91.19 371 ARG A C 1
ATOM 2911 O O . ARG A 1 371 ? -7.129 -3.636 27.893 1.00 91.19 371 ARG A O 1
ATOM 2918 N N . LYS A 1 372 ? -6.833 -5.864 27.994 1.00 89.88 372 LYS A N 1
ATOM 2919 C CA . LYS A 1 372 ? -5.360 -5.814 27.999 1.00 89.88 372 LYS A CA 1
ATOM 2920 C C . LYS A 1 372 ? -4.802 -5.227 26.707 1.00 89.88 372 LYS A C 1
ATOM 2922 O O . LYS A 1 372 ? -3.916 -4.384 26.772 1.00 89.88 372 LYS A O 1
ATOM 2927 N N . GLU A 1 373 ? -5.352 -5.622 25.562 1.00 88.25 373 GLU A N 1
ATOM 2928 C CA . GLU A 1 373 ? -4.968 -5.045 24.268 1.00 88.25 373 GLU A CA 1
ATOM 2929 C C . GLU A 1 373 ? -5.333 -3.554 24.182 1.00 88.25 373 GLU A C 1
ATOM 2931 O O . GLU A 1 373 ? -4.529 -2.745 23.728 1.00 88.25 373 GLU A O 1
ATOM 2936 N N . MET A 1 374 ? -6.510 -3.155 24.682 1.00 83.19 374 MET A N 1
ATOM 2937 C CA . MET A 1 374 ? -6.906 -1.740 24.736 1.00 83.19 374 MET A CA 1
ATOM 2938 C C . MET A 1 374 ? -5.975 -0.882 25.594 1.00 83.19 374 MET A C 1
ATOM 2940 O O . MET A 1 374 ? -5.783 0.283 25.267 1.00 83.19 374 MET A O 1
ATOM 2944 N N . ALA A 1 375 ? -5.386 -1.434 26.658 1.00 81.00 375 ALA A N 1
ATOM 2945 C CA . ALA A 1 375 ? -4.437 -0.703 27.497 1.00 81.00 375 ALA A CA 1
ATOM 2946 C C . ALA A 1 375 ? -3.123 -0.370 26.764 1.00 81.00 375 ALA A C 1
ATOM 2948 O O . ALA A 1 375 ? -2.464 0.604 27.109 1.00 81.00 375 ALA A O 1
ATOM 2949 N N . LEU A 1 376 ? -2.743 -1.141 25.738 1.00 71.88 376 LEU A N 1
ATOM 2950 C CA . LEU A 1 376 ? -1.615 -0.795 24.858 1.00 71.88 376 LEU A CA 1
ATOM 2951 C C . LEU A 1 376 ? -1.961 0.355 23.902 1.00 71.88 376 LEU A C 1
ATOM 2953 O O . LEU A 1 376 ? -1.075 1.044 23.410 1.00 71.88 376 LEU A O 1
ATOM 2957 N N . LEU A 1 377 ? -3.255 0.568 23.661 1.00 72.38 377 LEU A N 1
ATOM 2958 C CA . LEU A 1 377 ? -3.815 1.663 22.873 1.00 72.38 377 LEU A CA 1
ATOM 2959 C C . LEU A 1 377 ? -4.298 2.808 23.780 1.00 72.38 377 LEU A C 1
ATOM 2961 O O . LEU A 1 377 ? -5.256 3.507 23.433 1.00 72.38 377 LEU A O 1
ATOM 2965 N N . ASP A 1 378 ? -3.688 2.950 24.962 1.00 75.19 378 ASP A N 1
ATOM 2966 C CA . ASP A 1 378 ? -4.062 3.974 25.930 1.00 75.19 378 ASP A CA 1
ATOM 2967 C C . ASP A 1 378 ? -3.888 5.371 25.329 1.00 75.19 378 ASP A C 1
ATOM 2969 O O . ASP A 1 378 ? -2.821 5.755 24.838 1.00 75.19 378 ASP A O 1
ATOM 2973 N N . GLU A 1 379 ? -4.972 6.139 25.378 1.00 69.75 379 GLU A N 1
ATOM 2974 C CA . GLU A 1 379 ? -5.028 7.472 24.795 1.00 69.75 379 GLU A CA 1
ATOM 2975 C C . GLU A 1 379 ? -4.020 8.419 25.457 1.00 69.75 379 GLU A C 1
ATOM 2977 O O . GLU A 1 379 ? -3.456 9.273 24.780 1.00 69.75 379 GLU A O 1
ATOM 2982 N N . GLY A 1 380 ? -3.755 8.264 26.758 1.00 74.12 380 GLY A N 1
ATOM 2983 C CA . GLY A 1 380 ? -2.846 9.130 27.502 1.00 74.12 380 GLY A CA 1
ATOM 2984 C C . GLY A 1 380 ? -1.409 9.034 26.997 1.00 74.12 380 GLY A C 1
ATOM 2985 O O . GLY A 1 380 ? -0.751 10.062 26.831 1.00 74.12 380 GLY A O 1
ATOM 2986 N N . VAL A 1 381 ? -0.944 7.821 26.686 1.00 71.94 381 VAL A N 1
ATOM 2987 C CA . VAL A 1 381 ? 0.394 7.595 26.114 1.00 71.94 381 VAL A CA 1
ATOM 2988 C C . VAL A 1 381 ? 0.486 8.205 24.717 1.00 71.94 381 VAL A C 1
ATOM 2990 O O . VAL A 1 381 ? 1.380 9.007 24.447 1.00 71.94 381 VAL A O 1
ATOM 2993 N N . ILE A 1 382 ? -0.481 7.899 23.850 1.00 75.94 382 ILE A N 1
ATOM 2994 C CA . ILE A 1 382 ? -0.494 8.384 22.464 1.00 75.94 382 ILE A CA 1
ATOM 2995 C C . ILE A 1 382 ? -0.602 9.918 22.421 1.00 75.94 382 ILE A C 1
ATOM 2997 O O . ILE A 1 382 ? 0.095 10.577 21.648 1.00 75.94 382 ILE A O 1
ATOM 3001 N N . ARG A 1 383 ? -1.445 10.510 23.276 1.00 78.44 383 ARG A N 1
ATOM 3002 C CA . ARG A 1 383 ? -1.652 11.962 23.355 1.00 78.44 383 ARG A CA 1
ATOM 3003 C C . ARG A 1 383 ? -0.421 12.683 23.907 1.00 78.44 383 ARG A C 1
ATOM 3005 O O . ARG A 1 383 ? -0.112 13.774 23.432 1.00 78.44 383 ARG A O 1
ATOM 3012 N N . ALA A 1 384 ? 0.305 12.088 24.854 1.00 79.62 384 ALA A N 1
ATOM 3013 C CA . ALA A 1 384 ? 1.559 12.647 25.355 1.00 79.62 384 ALA A CA 1
ATOM 3014 C C . ALA A 1 384 ? 2.640 12.689 24.262 1.00 79.62 384 ALA A C 1
ATOM 3016 O O . ALA A 1 384 ? 3.297 13.716 24.080 1.00 79.62 384 ALA A O 1
ATOM 3017 N N . GLU A 1 385 ? 2.784 11.613 23.481 1.00 77.94 385 GLU A N 1
ATOM 3018 C CA . GLU A 1 385 ? 3.703 11.625 22.342 1.00 77.94 385 GLU A CA 1
ATOM 3019 C C . GLU A 1 385 ? 3.271 12.646 21.280 1.00 77.94 385 GLU A C 1
ATOM 3021 O O . GLU A 1 385 ? 4.091 13.432 2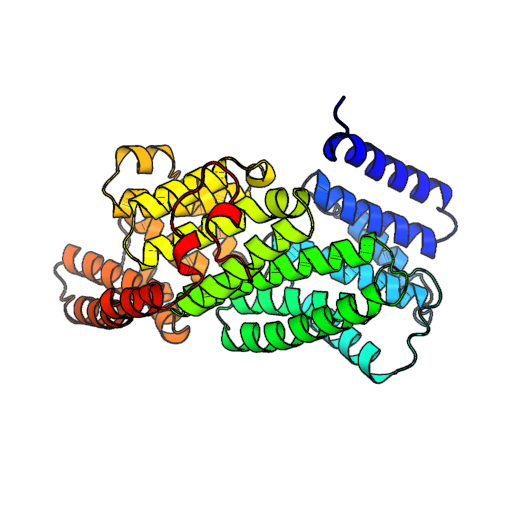0.810 1.00 77.94 385 GLU A O 1
ATOM 3026 N N . HIS A 1 386 ? 1.974 12.712 20.961 1.00 80.06 386 HIS A N 1
ATOM 3027 C CA . HIS A 1 386 ? 1.422 13.701 20.034 1.00 80.06 386 HIS A CA 1
ATOM 3028 C C . HIS A 1 386 ? 1.759 15.142 20.441 1.00 80.06 386 HIS A C 1
ATOM 3030 O O . HIS A 1 386 ? 2.272 15.904 19.630 1.00 80.06 386 HIS A O 1
ATOM 3036 N N . GLN A 1 387 ? 1.543 15.514 21.705 1.00 80.44 387 GLN A N 1
ATOM 3037 C CA . GLN A 1 387 ? 1.795 16.875 22.199 1.00 80.44 387 GLN A CA 1
ATOM 3038 C C . GLN A 1 387 ? 3.264 17.307 22.107 1.00 80.44 387 GLN A C 1
ATOM 3040 O O . GLN A 1 387 ? 3.556 18.501 22.069 1.00 80.44 387 GLN A O 1
ATOM 3045 N N . THR A 1 388 ? 4.185 16.346 22.084 1.00 81.19 388 THR A N 1
ATOM 3046 C CA . THR A 1 388 ? 5.628 16.598 21.971 1.00 81.19 388 THR A CA 1
ATOM 3047 C C . THR A 1 388 ? 6.146 16.472 20.539 1.00 81.19 388 THR A C 1
ATOM 3049 O O . THR A 1 388 ? 7.290 16.839 20.268 1.00 81.19 388 THR A O 1
ATOM 3052 N N . ASN A 1 389 ? 5.316 15.997 19.606 1.00 77.62 389 ASN A N 1
ATOM 3053 C CA . ASN A 1 389 ? 5.693 15.816 18.214 1.00 77.62 389 ASN A CA 1
ATOM 3054 C C . ASN A 1 389 ? 5.493 17.128 17.428 1.00 77.62 389 ASN A C 1
ATOM 3056 O O . ASN A 1 389 ? 4.360 17.581 17.274 1.00 77.62 389 ASN A O 1
ATOM 3060 N N . PRO A 1 390 ? 6.546 17.734 16.851 1.00 75.38 390 PRO A N 1
ATOM 3061 C CA . PRO A 1 390 ? 6.415 18.978 16.084 1.00 75.38 390 PRO A CA 1
ATOM 3062 C C . PRO A 1 390 ? 5.544 18.827 14.824 1.00 75.38 390 PRO A C 1
ATOM 3064 O O . PRO A 1 390 ? 5.017 19.810 14.307 1.00 75.38 390 PRO A O 1
ATOM 3067 N N . SER A 1 391 ? 5.362 17.599 14.337 1.00 77.50 391 SER A N 1
ATOM 3068 C CA . SER A 1 391 ? 4.517 17.269 13.185 1.00 77.50 391 SER A CA 1
ATOM 3069 C C . SER A 1 391 ? 3.026 17.225 13.525 1.00 77.50 391 SER A C 1
ATOM 3071 O O . SER A 1 391 ? 2.201 17.191 12.615 1.00 77.50 391 SER A O 1
ATOM 3073 N N . ALA A 1 392 ? 2.669 17.228 14.814 1.00 73.44 392 ALA A N 1
ATOM 3074 C CA . ALA A 1 392 ? 1.299 17.119 15.315 1.00 73.44 392 ALA A CA 1
ATOM 3075 C C . ALA A 1 392 ? 0.345 18.186 14.761 1.00 73.44 392 ALA A C 1
ATOM 3077 O O . ALA A 1 392 ? -0.848 17.926 14.623 1.00 73.44 392 ALA A O 1
ATOM 3078 N N . ALA A 1 393 ? 0.861 19.360 14.385 1.00 70.38 393 ALA A N 1
ATOM 3079 C CA . ALA A 1 393 ? 0.069 20.446 13.810 1.00 70.38 393 ALA A CA 1
ATOM 3080 C C . ALA A 1 393 ? -0.677 20.050 12.519 1.00 70.38 393 ALA A C 1
ATOM 3082 O O . ALA A 1 393 ? -1.731 20.610 12.228 1.00 70.38 393 ALA A O 1
ATOM 3083 N N . LEU A 1 394 ? -0.181 19.050 11.779 1.00 68.81 394 LEU A N 1
ATOM 3084 C CA . LEU A 1 394 ? -0.816 18.541 10.556 1.00 68.81 394 LEU A CA 1
ATOM 3085 C C . LEU A 1 394 ? -2.150 17.806 10.800 1.00 68.81 394 LEU A C 1
ATOM 3087 O O . LEU A 1 394 ? -2.841 17.490 9.835 1.00 68.81 394 LEU A O 1
ATOM 3091 N N . VAL A 1 395 ? -2.504 17.519 12.059 1.00 64.75 395 VAL A N 1
ATOM 3092 C CA . VAL A 1 395 ? -3.808 16.943 12.448 1.00 64.75 395 VAL A CA 1
ATOM 3093 C C . VAL A 1 395 ? -4.944 17.959 12.322 1.00 64.75 395 VAL A C 1
ATOM 3095 O O . VAL A 1 395 ? -6.103 17.584 12.161 1.00 64.75 395 VAL A O 1
ATOM 3098 N N . GLN A 1 396 ? -4.644 19.261 12.377 1.00 62.00 396 GLN A N 1
ATOM 3099 C CA . GLN A 1 396 ? -5.666 20.270 12.130 1.00 62.00 396 GLN A CA 1
ATOM 3100 C C . GLN A 1 396 ? -6.000 20.298 10.635 1.00 62.00 396 GLN A C 1
ATOM 3102 O O . GLN A 1 396 ? -5.136 20.443 9.782 1.00 62.00 396 GLN A O 1
ATOM 3107 N N . TRP A 1 397 ? -7.278 20.115 10.322 1.00 51.31 397 TRP A N 1
ATOM 3108 C CA . TRP A 1 397 ? -7.813 20.093 8.964 1.00 51.31 397 TRP A CA 1
ATOM 3109 C C . TRP A 1 397 ? -7.500 21.372 8.171 1.00 51.31 397 TRP A C 1
ATOM 3111 O O . TRP A 1 397 ? -7.733 22.479 8.659 1.00 51.31 397 TRP A O 1
ATOM 3121 N N . PHE A 1 398 ? -7.097 21.216 6.905 1.00 50.16 398 PHE A N 1
ATOM 3122 C CA . PHE A 1 398 ? -6.894 22.321 5.964 1.00 50.16 398 PHE A CA 1
ATOM 3123 C C . PHE A 1 398 ? -7.794 22.148 4.736 1.00 50.16 398 PHE A C 1
ATOM 3125 O O . PHE A 1 398 ? -7.694 21.153 4.025 1.00 50.16 398 PHE A O 1
ATOM 3132 N N . GLU A 1 399 ? -8.644 23.139 4.446 1.00 41.25 399 GLU A N 1
ATOM 3133 C CA . GLU A 1 399 ? -9.324 23.260 3.139 1.00 41.25 399 GLU A CA 1
ATOM 3134 C C . GLU A 1 399 ? -8.423 23.920 2.071 1.00 41.25 399 GLU A C 1
ATOM 3136 O O . GLU A 1 399 ? -8.858 24.156 0.946 1.00 41.25 399 GLU A O 1
ATOM 3141 N N . GLY A 1 400 ? -7.166 24.222 2.419 1.00 55.56 400 GLY A N 1
ATOM 3142 C CA . GLY A 1 400 ? -6.184 24.927 1.592 1.00 55.56 400 GLY A CA 1
ATOM 3143 C C . GLY A 1 400 ? -4.773 24.345 1.729 1.00 55.56 400 GLY A C 1
ATOM 3144 O O . GLY A 1 400 ? -4.616 23.141 1.904 1.00 55.56 400 GLY A O 1
ATOM 3145 N N . ASP A 1 401 ? -3.736 25.183 1.630 1.00 50.12 401 ASP A N 1
ATOM 3146 C CA . ASP A 1 401 ? -2.332 24.741 1.625 1.00 50.12 401 ASP A CA 1
ATOM 3147 C C . ASP A 1 401 ? -1.881 24.160 2.989 1.00 50.12 401 ASP A C 1
ATOM 3149 O O . ASP A 1 401 ? -1.798 24.907 3.970 1.00 50.12 401 ASP A O 1
ATOM 3153 N N . PRO A 1 402 ? -1.514 22.864 3.066 1.00 50.81 402 PRO A N 1
ATOM 3154 C CA . PRO A 1 402 ? -1.035 22.239 4.299 1.00 50.81 402 PRO A CA 1
ATOM 3155 C C . PRO A 1 402 ? 0.303 22.802 4.822 1.00 50.81 402 PRO A C 1
ATOM 3157 O O . PRO A 1 402 ? 0.644 22.554 5.977 1.00 50.81 402 PRO A O 1
ATOM 3160 N N . THR A 1 403 ? 1.092 23.535 4.009 1.00 48.72 403 THR A N 1
ATOM 3161 C CA . THR A 1 403 ? 2.385 24.119 4.448 1.00 48.72 403 THR A CA 1
ATOM 3162 C C . THR A 1 403 ? 2.188 25.224 5.472 1.00 48.72 403 THR A C 1
ATOM 3164 O O . THR A 1 403 ? 3.088 25.467 6.275 1.00 48.72 403 THR A O 1
ATOM 31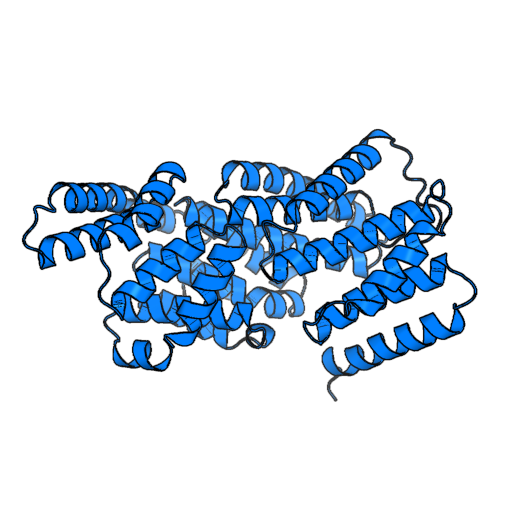67 N N . ALA A 1 404 ? 1.043 25.915 5.437 1.00 48.78 404 ALA A N 1
ATOM 3168 C CA . ALA A 1 404 ? 0.819 27.133 6.211 1.00 48.78 404 ALA A CA 1
ATOM 3169 C C . ALA A 1 404 ? 0.854 26.899 7.734 1.00 48.78 404 ALA A C 1
ATOM 3171 O O . ALA A 1 404 ? 0.903 27.856 8.503 1.00 48.78 404 ALA A O 1
ATOM 3172 N N . TYR A 1 405 ? 0.866 25.632 8.149 1.00 47.41 405 TYR A N 1
ATOM 3173 C CA . TYR A 1 405 ? 0.754 25.171 9.528 1.00 47.41 405 TYR A CA 1
ATOM 3174 C C . TYR A 1 405 ? 1.929 24.295 9.969 1.00 47.41 405 TYR A C 1
ATOM 3176 O O . TYR A 1 405 ? 1.992 23.880 11.125 1.00 47.41 405 TYR A O 1
ATOM 3184 N N . LEU A 1 406 ? 2.870 24.017 9.064 1.00 46.91 406 LEU A N 1
ATOM 3185 C CA . LEU A 1 406 ? 4.145 23.425 9.438 1.00 46.91 406 LEU A CA 1
ATOM 3186 C C . LEU A 1 406 ? 5.039 24.505 10.061 1.00 46.91 406 LEU A C 1
ATOM 3188 O O . LEU A 1 406 ? 4.992 25.658 9.618 1.00 46.91 406 LEU A O 1
ATOM 3192 N N . PRO A 1 407 ? 5.875 24.157 11.060 1.00 41.16 407 PRO A N 1
ATOM 3193 C CA . PRO A 1 407 ? 6.934 25.050 11.503 1.00 41.16 407 PRO A CA 1
ATOM 3194 C C . PRO A 1 407 ? 7.730 25.494 10.278 1.00 41.16 407 PRO A C 1
ATOM 3196 O O . PRO A 1 407 ? 8.134 24.664 9.459 1.00 41.16 407 PRO A O 1
ATOM 3199 N N . LYS A 1 408 ? 7.910 26.806 10.121 1.00 43.56 408 LYS A N 1
ATOM 3200 C CA . LYS A 1 408 ? 8.852 27.312 9.130 1.00 43.56 408 LYS A CA 1
ATOM 3201 C C . LYS A 1 408 ? 10.235 26.886 9.610 1.00 43.56 408 LYS A C 1
ATOM 3203 O O . LYS A 1 408 ? 10.574 27.146 10.760 1.00 43.56 408 LYS A O 1
ATOM 3208 N N . ASP A 1 409 ? 10.977 26.184 8.759 1.00 46.56 409 ASP A N 1
ATOM 3209 C CA . ASP A 1 409 ? 12.410 26.008 8.974 1.00 46.56 409 ASP A CA 1
ATOM 3210 C C . ASP A 1 409 ? 13.009 27.432 8.971 1.00 46.56 409 ASP A C 1
ATOM 3212 O O . ASP A 1 409 ? 12.924 28.111 7.943 1.00 46.56 409 ASP A O 1
ATOM 3216 N N . ASP A 1 410 ? 13.492 27.907 10.125 1.00 36.47 410 ASP A N 1
ATOM 3217 C CA . ASP A 1 410 ? 14.227 29.179 10.254 1.00 36.47 410 ASP A CA 1
ATOM 3218 C C . ASP A 1 410 ? 15.567 29.137 9.501 1.00 36.47 410 ASP A C 1
ATOM 3220 O O . ASP A 1 410 ? 16.274 28.098 9.583 1.00 36.47 410 ASP A O 1
#